Protein AF-0000000077677064 (afdb_homodimer)

Foldseek 3Di:
DPPDPPPPPPPDPPPPDPPPPPDPDAFEWEAEAQAKTKAFDDDDPPWDFAKKWKWFDDPPDDIDTQWIAGPNDIDGPDCPPPQNPQWDDPDRGMIMGGRDDQSSFGKMKMWTATPPGDIDIHMYTYGYDYEFDWWDKWKKWADADLFKTKIKIFTDGDPVHPKDKDKAKDVVGDHDPDFPWDADPNRGMIIGIDGPVCLQIKMKMWIDDPFWIKMWIFRRNVVRPPPDDDGDTDGGRIDMDTDTPPPPPPPVPPVPPPPPCPVPVPPDDDDDDDDDDDDDDDDDDDDDDDPDPDDDDDDDDDDDDPD/DPPDPPPPPPPDPPPPDPPPPPDPDAFEWEAEAQAKTKAFDDDDPPWDFAKKWKWFDDPPDDIDTQWIAGPNDIDGPDCPPPQNPQWDDPDRGMIMGGRDDQSSFGKMKMWTATPPGDIDIHMYTYGYDYEFDWWDKWKKWADADLFKTKIKIFTDGDPVDPKDKDKAKDVVGDHDPDFPWDADPNRGMIIGIDGPVCLQIKMKMWIDDPFWIKMWIFRRNVVRPPPDDDGDTDGGPIDMDTDTPPPPSPPVPPPPPPPVCPVPPDDDDDDPPDDPDDDDDDDPDDDDDDPDDDDDDDDDDDDDDDD

Solvent-accessible surface area (backbone atoms only — not comparable to full-atom values): 36860 Å² total; per-residue (Å²): 136,85,80,74,80,79,79,77,74,75,79,77,77,74,74,69,70,73,79,70,76,73,64,85,73,57,45,78,41,65,26,35,56,58,35,62,44,74,48,73,64,86,72,65,89,86,66,48,78,48,33,21,38,33,33,41,24,62,77,93,52,73,28,31,38,62,35,35,28,46,81,91,39,80,42,54,64,44,58,80,43,98,56,47,87,34,62,40,63,92,50,71,49,36,44,31,36,44,57,34,45,73,81,66,34,33,39,35,37,40,41,39,31,27,67,70,32,37,35,48,78,46,45,30,35,37,43,53,36,76,72,54,64,74,54,50,54,38,27,31,43,70,43,47,50,94,66,37,30,32,36,35,39,36,48,41,60,67,84,87,57,87,59,45,63,46,70,17,37,36,90,73,61,35,75,67,64,92,58,68,62,44,67,40,95,85,46,38,32,41,36,39,60,38,45,65,89,54,35,79,44,36,36,20,40,34,38,28,48,89,35,25,30,19,25,30,29,35,56,38,38,70,63,46,60,48,74,64,87,74,76,46,74,41,80,34,61,47,53,78,42,81,45,72,49,68,80,74,74,71,68,76,74,73,69,67,76,76,67,72,70,73,68,75,66,72,75,76,80,79,81,84,83,74,83,82,87,75,87,84,79,84,87,79,88,74,92,86,83,90,76,87,73,89,87,80,86,81,83,93,84,80,86,92,64,92,117,136,84,80,76,79,79,78,76,74,75,78,78,75,74,75,72,70,72,78,70,77,73,62,85,71,56,44,80,41,66,25,35,54,59,35,63,44,76,48,74,64,84,72,66,90,88,67,48,77,48,32,22,39,34,32,42,24,64,76,93,52,72,27,32,40,64,36,34,28,46,82,91,40,82,43,52,64,44,57,81,44,98,56,48,86,32,63,41,64,92,51,71,51,38,45,29,37,44,57,34,45,74,82,66,34,31,40,35,36,40,41,38,32,28,67,68,30,37,35,47,78,47,45,32,36,38,43,53,35,74,71,57,64,72,55,47,53,37,26,30,42,65,38,46,48,94,65,36,30,32,34,36,38,36,47,42,60,67,82,86,55,87,59,44,63,48,67,17,37,35,90,73,61,34,75,70,63,90,57,65,62,45,67,41,94,85,46,40,31,41,36,37,59,39,45,66,90,53,34,78,43,36,36,20,39,34,37,29,48,92,34,26,32,20,26,33,29,35,55,38,40,70,63,48,58,46,74,63,77,76,76,45,76,41,80,33,62,47,52,79,42,81,47,72,49,69,80,74,73,71,68,77,73,72,68,66,76,76,66,74,69,73,64,79,67,75,75,80,84,81,69,86,71,78,83,74,79,78,76,90,86,76,88,69,88,78,86,71,87,74,82,81,75,93,74,91,77,86,86,93,83,84,93,86,87,88,131

Sequence (614 aa):
MLLVPLSADPPASHAQAPPHLMQPTARQVNGVLGSSAWLSVSLPPGAQVKATEWSFTAGPSSAIVVAEFNAGKLERPDPGDRFRQRLEVPNATVLGIRALQRDDSGKYSARVKLHPAVVEDYDFHLAVYEPVPAPRAHCQLLGSTPEWCNVTLHCQAPSQASVNVTWGMGSPPRPLRFEPHQLSADGRSLRLALPPSVWNATYTCSISNPADRKSASFDLHATCLREGEGLRAWPCMAAPGTGIVGLLLEDPGQSAGRAMVTASSPLQPQALRHLDGTVDRRLQKEALITTVYDQIRPTPANAAEVTMLLVPLSADPPASHAQAPPHLMQPTARQVNGVLGSSAWLSVSLPPGAQVKATEWSFTAGPSSAIVVAEFNAGKLERPDPGDRFRQRLEVPNATVLGIRALQRDDSGKYSARVKLHPAVVEDYDFHLAVYEPVPAPRAHCQLLGSTPEWCNVTLHCQAPSQASVNVTWGMGSPPRPLRFEPHQLSADGRSLRLALPPSVWNATYTCSISNPADRKSASFDLHATCLREGEGLRAWPCMAAPGTGIVGLLLEDPGQSAGRAMVTASSPLQPQALRHLDGTVDRRLQKEALITTVYDQIRPTPANAAEVT

Organism: Crocodylus porosus (NCBI:txid8502)

pLDDT: mean 71.42, std 28.68, range [14.64, 98.5]

InterPro domains:
  IPR007110 Immunoglobulin-like domain [PS50835] (116-217)
  IPR013783 Immunoglobulin-like fold [G3DSA:2.60.40.10] (20-136)
  IPR013783 Immunoglobulin-like fold [G3DSA:2.60.40.10] (137-224)
  IPR015631 CD2/SLAM family receptor [PTHR12080] (25-243)
  IPR036179 Immunoglobulin-like domain superfamily [SSF48726] (28-129)
  IPR036179 Immunoglobulin-like domain superfamily [SSF48726] (147-219)

Nearest PDB structures (foldseek):
  4y89-assembly2_D  TM=8.073E-01  e=7.440E-06  Homo sapiens
  7s11-assembly4_F  TM=7.852E-01  e=8.276E-06  Mus musculus
  3bik-assembly1_B  TM=7.033E-01  e=2.046E-05  Mus musculus
  1mre-assembly1_H  TM=3.904E-01  e=3.666E-09  Mus musculus
  3sbw-assembly2_A  TM=6.756E-01  e=2.158E-05  Mus musculus

Secondary structure (DSSP, 8-state):
------------------------PPEEEEEETTS-EEEE--PPTT--EEEEEEEEE-TTSPEEEEEEEETTEEE-S-TTSTTGGGEEEEETTEEEE-S--GGG-EEEEEEEEETTTEEEEEEEEEEEEPPPPPPEEEEEEEEE-SS-EEEEEEEE--TT---EEEEEETTTTB---SS-EEE-TTS-EEEEEE-GGGTT-EEEEEEE-SS-EEEEEEE-HHHHH--S---EEE---EEEEEE--------TT------------------------------------------------------/------------------------PPEEEEEETTS-EEEE--PPTTPPEEEEEEEEE-TTSPEEEEEEEETTEEE-S-TTSTTGGGEEEEETTEEEE-S--GGG-EEEEEEEEETTTEEEEEEEEEEEEPPPPPPEEEEEEEEE-SS-EEEEEEEE--TT---EEEEEETTTTB---SS-EEE-TTS-EEEEEE-GGGTT-EEEEEEE-SS-EEEEEEE-HHHHH--S---EEE---EEEEEE--------TT------------------------------------------------------

Structure (mmCIF, N/CA/C/O backbone):
data_AF-0000000077677064-model_v1
#
loop_
_entity.id
_entity.type
_entity.pdbx_description
1 polymer 'Ig-like domain-containing protein'
#
loop_
_atom_site.group_PDB
_atom_site.id
_atom_site.type_symbol
_atom_site.label_atom_id
_atom_site.label_alt_id
_atom_site.label_comp_id
_atom_site.label_asym_id
_atom_site.label_entity_id
_atom_site.label_seq_id
_atom_site.pdbx_PDB_ins_code
_atom_site.Cartn_x
_atom_site.Cartn_y
_atom_site.Cartn_z
_atom_site.occupancy
_atom_site.B_iso_or_equiv
_atom_site.auth_seq_id
_atom_site.auth_comp_id
_atom_site.auth_asym_id
_atom_site.auth_atom_id
_atom_site.pdbx_PDB_model_num
ATOM 1 N N . MET A 1 1 ? 21.453 37.719 -51.156 1 32 1 MET A N 1
ATOM 2 C CA . MET A 1 1 ? 21.984 36.719 -50.25 1 32 1 MET A CA 1
ATOM 3 C C . MET A 1 1 ? 21.234 36.75 -48.906 1 32 1 MET A C 1
ATOM 5 O O . MET A 1 1 ? 21.5 37.594 -48.062 1 32 1 MET A O 1
ATOM 9 N N . LEU A 1 2 ? 19.922 36.469 -48.969 1 37.75 2 LEU A N 1
ATOM 10 C CA . LEU A 1 2 ? 18.984 36.469 -47.875 1 37.75 2 LEU A CA 1
ATOM 11 C C . LEU A 1 2 ? 19.328 35.344 -46.875 1 37.75 2 LEU A C 1
ATOM 13 O O . LEU A 1 2 ? 19.328 34.188 -47.25 1 37.75 2 LEU A O 1
ATOM 17 N N . LEU A 1 3 ? 20.141 35.656 -45.844 1 40.06 3 LEU A N 1
ATOM 18 C CA . LEU A 1 3 ? 20.562 34.75 -44.781 1 40.06 3 LEU A CA 1
ATOM 19 C C . LEU A 1 3 ? 19.391 34.406 -43.875 1 40.06 3 LEU A C 1
ATOM 21 O O . LEU A 1 3 ? 18.797 35.281 -43.219 1 40.06 3 LEU A O 1
ATOM 25 N N . VAL A 1 4 ? 18.609 33.312 -44.219 1 47.47 4 VAL A N 1
ATOM 26 C CA . VAL A 1 4 ? 17.531 32.781 -43.375 1 47.47 4 VAL A CA 1
ATOM 27 C C . VAL A 1 4 ? 18.109 32.25 -42.094 1 47.47 4 VAL A C 1
ATOM 29 O O . VAL A 1 4 ? 19 31.375 -42.125 1 47.47 4 VAL A O 1
ATOM 32 N N . PRO A 1 5 ? 18 33.031 -40.938 1 47.94 5 PRO A N 1
ATOM 33 C CA . PRO A 1 5 ? 18.484 32.438 -39.688 1 47.94 5 PRO A CA 1
ATOM 34 C C . PRO A 1 5 ? 17.703 31.219 -39.25 1 47.94 5 PRO A C 1
ATOM 36 O O . PRO A 1 5 ? 16.469 31.234 -39.281 1 47.94 5 PRO A O 1
ATOM 39 N N . LEU A 1 6 ? 18.25 30.047 -39.531 1 45.44 6 LEU A N 1
ATOM 40 C CA . LEU A 1 6 ? 17.688 28.797 -39.031 1 45.44 6 LEU A CA 1
ATOM 41 C C . LEU A 1 6 ? 17.656 28.781 -37.5 1 45.44 6 LEU A C 1
ATOM 43 O O . LEU A 1 6 ? 18.703 28.797 -36.875 1 45.44 6 LEU A O 1
ATOM 47 N N . SER A 1 7 ? 16.578 29.391 -36.906 1 43.5 7 SER A N 1
ATOM 48 C CA . SER A 1 7 ? 16.391 29.25 -35.469 1 43.5 7 SER A CA 1
ATOM 49 C C . SER A 1 7 ? 16.281 27.766 -35.094 1 43.5 7 SER A C 1
ATOM 51 O O . SER A 1 7 ? 15.422 27.047 -35.594 1 43.5 7 SER A O 1
ATOM 53 N N . ALA A 1 8 ? 17.391 27.109 -34.625 1 41.28 8 ALA A N 1
ATOM 54 C CA . ALA A 1 8 ? 17.422 25.781 -34 1 41.28 8 ALA A CA 1
ATOM 55 C C . ALA A 1 8 ? 16.547 25.734 -32.781 1 41.28 8 ALA A C 1
ATOM 57 O O . ALA A 1 8 ? 16.734 26.5 -31.828 1 41.28 8 ALA A O 1
ATOM 58 N N . ASP A 1 9 ? 15.305 25.328 -32.938 1 49.94 9 ASP A N 1
ATOM 59 C CA . ASP A 1 9 ? 14.477 25.047 -31.781 1 49.94 9 ASP A CA 1
ATOM 60 C C . ASP A 1 9 ? 15.164 24.031 -30.859 1 49.94 9 ASP A C 1
ATOM 62 O O . ASP A 1 9 ? 15.695 23.016 -31.328 1 49.94 9 ASP A O 1
ATOM 66 N N . PRO A 1 10 ? 15.664 24.5 -29.641 1 50.38 10 PRO A N 1
ATOM 67 C CA . PRO A 1 10 ? 16.266 23.5 -28.75 1 50.38 10 PRO A CA 1
ATOM 68 C C . PRO A 1 10 ? 15.312 22.344 -28.438 1 50.38 10 PRO A C 1
ATOM 70 O O . PRO A 1 10 ? 14.086 22.516 -28.453 1 50.38 10 PRO A O 1
ATOM 73 N N . PRO A 1 11 ? 15.75 21.109 -28.641 1 42.16 11 PRO A N 1
ATOM 74 C CA . PRO A 1 11 ? 14.914 19.953 -28.328 1 42.16 11 PRO A CA 1
ATOM 75 C C . PRO A 1 11 ? 14.359 20 -26.906 1 42.16 11 PRO A C 1
ATOM 77 O O . PRO A 1 11 ? 15.016 20.531 -26 1 42.16 11 PRO A O 1
ATOM 80 N N . ALA A 1 12 ? 13 20.156 -26.766 1 44.72 12 ALA A N 1
ATOM 81 C CA . ALA A 1 12 ? 12.273 20.016 -25.5 1 44.72 12 ALA A CA 1
ATOM 82 C C . ALA A 1 12 ? 12.789 18.828 -24.703 1 44.72 12 ALA A C 1
ATOM 84 O O . ALA A 1 12 ? 12.867 17.703 -25.234 1 44.72 12 ALA A O 1
ATOM 85 N N . SER A 1 13 ? 13.641 19.016 -23.672 1 41.16 13 SER A N 1
ATOM 86 C CA . SER A 1 13 ? 14.023 17.969 -22.734 1 41.16 13 SER A CA 1
ATOM 87 C C . SER A 1 13 ? 12.797 17.219 -22.203 1 41.16 13 SER A C 1
ATOM 89 O O . SER A 1 13 ? 11.891 17.844 -21.656 1 41.16 13 SER A O 1
ATOM 91 N N . HIS A 1 14 ? 12.43 16.125 -22.844 1 42.38 14 HIS A N 1
ATOM 92 C CA . HIS A 1 14 ? 11.461 15.219 -22.234 1 42.38 14 HIS A CA 1
ATOM 93 C C . HIS A 1 14 ? 11.797 14.961 -20.766 1 42.38 14 HIS A C 1
ATOM 95 O O . HIS A 1 14 ? 12.82 14.336 -20.469 1 42.38 14 HIS A O 1
ATOM 101 N N . ALA A 1 15 ? 11.414 15.867 -19.859 1 43.34 15 ALA A N 1
ATOM 102 C CA . ALA A 1 15 ? 11.453 15.523 -18.438 1 43.34 15 ALA A CA 1
ATOM 103 C C . ALA A 1 15 ? 11 14.086 -18.203 1 43.34 15 ALA A C 1
ATOM 105 O O . ALA A 1 15 ? 9.852 13.734 -18.484 1 43.34 15 ALA A O 1
ATOM 106 N N . GLN A 1 16 ? 11.922 13.141 -18.312 1 35.94 16 GLN A N 1
ATOM 107 C CA . GLN A 1 16 ? 11.609 11.781 -17.875 1 35.94 16 GLN A CA 1
ATOM 108 C C . GLN A 1 16 ? 10.828 11.797 -16.562 1 35.94 16 GLN A C 1
ATOM 110 O O . GLN A 1 16 ? 11.156 12.555 -15.648 1 35.94 16 GLN A O 1
ATOM 115 N N . ALA A 1 17 ? 9.578 11.398 -16.578 1 46.53 17 ALA A N 1
ATOM 116 C CA . ALA A 1 17 ? 8.797 11.195 -15.367 1 46.53 17 ALA A CA 1
ATOM 117 C C . ALA A 1 17 ? 9.648 10.586 -14.258 1 46.53 17 ALA A C 1
ATOM 119 O O . ALA A 1 17 ? 10.562 9.805 -14.523 1 46.53 17 ALA A O 1
ATOM 120 N N . PRO A 1 18 ? 9.875 11.258 -13.203 1 43.69 18 PRO A N 1
ATOM 121 C CA . PRO A 1 18 ? 10.672 10.641 -12.141 1 43.69 18 PRO A CA 1
ATOM 122 C C . PRO A 1 18 ? 10.422 9.133 -12.023 1 43.69 18 PRO A C 1
ATOM 124 O O . PRO A 1 18 ? 9.352 8.648 -12.383 1 43.69 18 PRO A O 1
ATOM 127 N N . PRO A 1 19 ? 11.445 8.289 -12.07 1 39.25 19 PRO A N 1
ATOM 128 C CA . PRO A 1 19 ? 11.242 6.855 -11.844 1 39.25 19 PRO A CA 1
ATOM 129 C C . PRO A 1 19 ? 10.148 6.57 -10.82 1 39.25 19 PRO A C 1
ATOM 131 O O . PRO A 1 19 ? 10.078 7.234 -9.781 1 39.25 19 PRO A O 1
ATOM 134 N N . HIS A 1 20 ? 8.977 6.168 -11.195 1 39.25 20 HIS A N 1
ATOM 135 C CA . HIS A 1 20 ? 7.977 5.629 -10.281 1 39.25 20 HIS A CA 1
ATOM 136 C C . HIS A 1 20 ? 8.633 4.867 -9.133 1 39.25 20 HIS A C 1
ATOM 138 O O . HIS A 1 20 ? 9.438 3.967 -9.367 1 39.25 20 HIS A O 1
ATOM 144 N N . LEU A 1 21 ? 9.016 5.449 -8.109 1 42.91 21 LEU A N 1
ATOM 145 C CA . LEU A 1 21 ? 9.359 4.664 -6.934 1 42.91 21 LEU A CA 1
ATOM 146 C C . LEU A 1 21 ? 8.648 3.312 -6.957 1 42.91 21 LEU A C 1
ATOM 148 O O . LEU A 1 21 ? 7.418 3.254 -7.035 1 42.91 21 LEU A O 1
ATOM 152 N N . MET A 1 22 ? 9.148 2.332 -7.586 1 44.06 22 MET A N 1
ATOM 153 C CA . MET A 1 22 ? 8.672 0.959 -7.707 1 44.06 22 MET A CA 1
ATOM 154 C C . MET A 1 22 ? 8.07 0.476 -6.391 1 44.06 22 MET A C 1
ATOM 156 O O . MET A 1 22 ? 8.75 0.449 -5.363 1 44.06 22 MET A O 1
ATOM 160 N N . GLN A 1 23 ? 6.973 0.866 -6.016 1 52.66 23 GLN A N 1
ATOM 161 C CA . GLN A 1 23 ? 6.258 0.187 -4.941 1 52.66 23 GLN A CA 1
ATOM 162 C C . GLN A 1 23 ? 6.637 -1.289 -4.871 1 52.66 23 GLN A C 1
ATOM 164 O O . GLN A 1 23 ? 6.809 -1.939 -5.906 1 52.66 23 GLN A O 1
ATOM 169 N N . PRO A 1 24 ? 7.25 -1.664 -3.773 1 60.22 24 PRO A N 1
ATOM 170 C CA . PRO A 1 24 ? 7.613 -3.082 -3.691 1 60.22 24 PRO A CA 1
ATOM 171 C C . PRO A 1 24 ? 6.555 -3.998 -4.301 1 60.22 24 PRO A C 1
ATOM 173 O O . PRO A 1 24 ? 5.359 -3.824 -4.039 1 60.22 24 PRO A O 1
ATOM 176 N N . THR A 1 25 ? 6.797 -4.539 -5.406 1 78.75 25 THR A N 1
ATOM 177 C CA . THR A 1 25 ? 5.914 -5.383 -6.211 1 78.75 25 THR A CA 1
ATOM 178 C C . THR A 1 25 ? 5.633 -6.703 -5.496 1 78.75 25 THR A C 1
ATOM 180 O O . THR A 1 25 ? 6.531 -7.285 -4.883 1 78.75 25 THR A O 1
ATOM 183 N N . ALA A 1 26 ? 4.438 -7.082 -5.262 1 91.38 26 ALA A N 1
ATOM 184 C CA . ALA A 1 26 ? 3.984 -8.336 -4.676 1 91.38 26 ALA A CA 1
ATOM 185 C C . ALA A 1 26 ? 4.59 -9.531 -5.406 1 91.38 26 ALA A C 1
ATOM 187 O O . ALA A 1 26 ? 4.664 -9.547 -6.637 1 91.38 26 ALA A O 1
ATOM 188 N N . ARG A 1 27 ? 5.168 -10.453 -4.691 1 95.62 27 ARG A N 1
ATOM 189 C CA . ARG A 1 27 ? 5.711 -11.68 -5.27 1 95.62 27 ARG A CA 1
ATOM 190 C C . ARG A 1 27 ? 4.598 -12.57 -5.82 1 95.62 27 ARG A C 1
ATOM 192 O O . ARG A 1 27 ? 3.596 -12.805 -5.145 1 95.62 27 ARG A O 1
ATOM 199 N N . GLN A 1 28 ? 4.812 -13.039 -6.949 1 96.56 28 GLN A N 1
ATOM 200 C CA . GLN A 1 28 ? 3.83 -13.906 -7.582 1 96.56 28 GLN A CA 1
ATOM 201 C C . GLN A 1 28 ? 4.035 -15.359 -7.164 1 96.56 28 GLN A C 1
ATOM 203 O O . GLN A 1 28 ? 5.152 -15.883 -7.219 1 96.56 28 GLN A O 1
ATOM 208 N N . VAL A 1 29 ? 3.016 -15.953 -6.738 1 97.31 29 VAL A N 1
ATOM 209 C CA . VAL A 1 29 ? 3.012 -17.375 -6.402 1 97.31 29 VAL A CA 1
ATOM 210 C C . VAL A 1 29 ? 1.892 -18.078 -7.16 1 97.31 29 VAL A C 1
ATOM 212 O O . VAL A 1 29 ? 0.737 -17.641 -7.121 1 97.31 29 VAL A O 1
ATOM 215 N N . ASN A 1 30 ? 2.232 -19.172 -7.875 1 97.31 30 ASN A N 1
ATOM 216 C CA . ASN A 1 30 ? 1.249 -19.953 -8.625 1 97.31 30 ASN A CA 1
ATOM 217 C C . ASN A 1 30 ? 1.051 -21.344 -8.031 1 97.31 30 ASN A C 1
ATOM 219 O O . ASN A 1 30 ? 2.018 -21.984 -7.633 1 97.31 30 ASN A O 1
ATOM 223 N N . GLY A 1 31 ? -0.229 -21.719 -7.883 1 97.19 31 GLY A N 1
ATOM 224 C CA . GLY A 1 31 ? -0.563 -23.031 -7.359 1 97.19 31 GLY A CA 1
ATOM 225 C C . GLY A 1 31 ? -1.597 -23.766 -8.195 1 97.19 31 GLY A C 1
ATOM 226 O O . GLY A 1 31 ? -2.279 -23.141 -9.023 1 97.19 31 GLY A O 1
ATOM 227 N N . VAL A 1 32 ? -1.623 -25.125 -8.016 1 96.69 32 VAL A N 1
ATOM 228 C CA . VAL A 1 32 ? -2.596 -25.953 -8.711 1 96.69 32 VAL A CA 1
ATOM 229 C C . VAL A 1 32 ? -3.723 -26.344 -7.75 1 96.69 32 VAL A C 1
ATOM 231 O O . VAL A 1 32 ? -3.475 -26.656 -6.586 1 96.69 32 VAL A O 1
ATOM 234 N N . LEU A 1 33 ? -4.914 -26.344 -8.328 1 96.88 33 LEU A N 1
ATOM 235 C CA . LEU A 1 33 ? -6.078 -26.734 -7.535 1 96.88 33 LEU A CA 1
ATOM 236 C C . LEU A 1 33 ? -5.836 -28.078 -6.844 1 96.88 33 LEU A C 1
ATOM 238 O O . LEU A 1 33 ? -5.355 -29.031 -7.465 1 96.88 33 LEU A O 1
ATOM 242 N N . GLY A 1 34 ? -6.113 -28.109 -5.516 1 97.19 34 GLY A N 1
ATOM 243 C CA . GLY A 1 34 ? -5.992 -29.344 -4.766 1 97.19 34 GLY A CA 1
ATOM 244 C C . GLY A 1 34 ? -4.598 -29.562 -4.207 1 97.19 34 GLY A C 1
ATOM 245 O O . GLY A 1 34 ? -4.406 -30.406 -3.318 1 97.19 34 GLY A O 1
ATOM 246 N N . SER A 1 35 ? -3.605 -28.859 -4.746 1 96.88 35 SER A N 1
ATOM 247 C CA . SER A 1 35 ? -2.238 -28.984 -4.254 1 96.88 35 SER A CA 1
ATOM 248 C C . SER A 1 35 ? -1.961 -27.984 -3.133 1 96.88 35 SER A C 1
ATOM 250 O O . SER A 1 35 ? -2.889 -27.406 -2.572 1 96.88 35 SER A O 1
ATOM 252 N N . SER A 1 36 ? -0.718 -27.906 -2.719 1 97.38 36 SER A N 1
ATOM 253 C CA . SER A 1 36 ? -0.331 -26.984 -1.648 1 97.38 36 SER A CA 1
ATOM 254 C C . SER A 1 36 ? 0.52 -25.844 -2.182 1 97.38 36 SER A C 1
ATOM 256 O O . SER A 1 36 ? 1.127 -25.953 -3.25 1 97.38 36 SER A O 1
ATOM 258 N N . ALA A 1 37 ? 0.408 -24.781 -1.538 1 97.75 37 ALA A N 1
ATOM 259 C CA . ALA A 1 37 ? 1.265 -23.625 -1.85 1 97.75 37 ALA A CA 1
ATOM 260 C C . ALA A 1 37 ? 1.924 -23.078 -0.588 1 97.75 37 ALA A C 1
ATOM 262 O O . ALA A 1 37 ? 1.371 -23.188 0.509 1 97.75 37 ALA A O 1
ATOM 263 N N . TRP A 1 38 ? 3.1 -22.5 -0.795 1 97.69 38 TRP A N 1
ATOM 264 C CA . TRP A 1 38 ? 3.869 -21.953 0.317 1 97.69 38 TRP A CA 1
ATOM 265 C C . TRP A 1 38 ? 4.285 -20.516 0.032 1 97.69 38 TRP A C 1
ATOM 267 O O . TRP A 1 38 ? 4.801 -20.203 -1.048 1 97.69 38 TRP A O 1
ATOM 277 N N . LEU A 1 39 ? 3.984 -19.656 0.923 1 98 39 LEU A N 1
ATOM 278 C CA . LEU A 1 39 ? 4.441 -18.266 0.899 1 98 39 LEU A CA 1
ATOM 279 C C . LEU A 1 39 ? 5.562 -18.047 1.91 1 98 39 LEU A C 1
ATOM 281 O O . LEU A 1 39 ? 5.367 -18.25 3.111 1 98 39 LEU A O 1
ATOM 285 N N . SER A 1 40 ? 6.691 -17.625 1.411 1 97 40 SER A N 1
ATOM 286 C CA . SER A 1 40 ? 7.852 -17.516 2.291 1 97 40 SER A CA 1
ATOM 287 C C . SER A 1 40 ? 8.477 -16.125 2.225 1 97 40 SER A C 1
ATOM 289 O O . SER A 1 40 ? 8.625 -15.562 1.141 1 97 40 SER A O 1
ATOM 291 N N . VAL A 1 41 ? 8.797 -15.609 3.387 1 96.12 41 VAL A N 1
ATOM 292 C CA . VAL A 1 41 ? 9.469 -14.312 3.512 1 96.12 41 VAL A CA 1
ATOM 293 C C . VAL A 1 41 ? 10.977 -14.531 3.678 1 96.12 41 VAL A C 1
ATOM 295 O O . VAL A 1 41 ? 11.406 -15.406 4.43 1 96.12 41 VAL A O 1
ATOM 298 N N . SER A 1 42 ? 11.688 -13.758 2.939 1 93.06 42 SER A N 1
ATOM 299 C CA . SER A 1 42 ? 13.133 -13.766 3.096 1 93.06 42 SER A CA 1
ATOM 300 C C . SER A 1 42 ? 13.609 -12.562 3.904 1 93.06 42 SER A C 1
ATOM 302 O O . SER A 1 42 ? 13.492 -11.414 3.453 1 93.06 42 SER A O 1
ATOM 304 N N . LEU A 1 43 ? 14.148 -12.852 5.055 1 92.81 43 LEU A N 1
ATOM 305 C CA . LEU A 1 43 ? 14.594 -11.781 5.938 1 92.81 43 LEU A CA 1
ATOM 306 C C . LEU A 1 43 ? 16.109 -11.602 5.859 1 92.81 43 LEU A C 1
ATOM 308 O O . LEU A 1 43 ? 16.828 -12.547 5.531 1 92.81 43 LEU A O 1
ATOM 312 N N . PRO A 1 44 ? 16.547 -10.398 6.152 1 88.06 44 PRO A N 1
ATOM 313 C CA . PRO A 1 44 ? 17.984 -10.203 6.223 1 88.06 44 PRO A CA 1
ATOM 314 C C . PRO A 1 44 ? 18.641 -11.023 7.328 1 88.06 44 PRO A C 1
ATOM 316 O O . PRO A 1 44 ? 18 -11.375 8.312 1 88.06 44 PRO A O 1
ATOM 319 N N . PRO A 1 45 ? 19.938 -11.344 7.074 1 90.56 45 PRO A N 1
ATOM 320 C CA . PRO A 1 45 ? 20.641 -12.141 8.086 1 90.56 45 PRO A CA 1
ATOM 321 C C . PRO A 1 45 ? 20.688 -11.445 9.445 1 90.56 45 PRO A C 1
ATOM 323 O O . PRO A 1 45 ? 20.875 -10.227 9.523 1 90.56 45 PRO A O 1
ATOM 326 N N . GLY A 1 46 ? 20.406 -12.211 10.492 1 90.75 46 GLY A N 1
ATOM 327 C CA . GLY A 1 46 ? 20.516 -11.695 11.852 1 90.75 46 GLY A CA 1
ATOM 328 C C . GLY A 1 46 ? 19.234 -11.031 12.328 1 90.75 46 GLY A C 1
ATOM 329 O O . GLY A 1 46 ? 19.156 -10.609 13.484 1 90.75 46 GLY A O 1
ATOM 330 N N . ALA A 1 47 ? 18.312 -10.898 11.445 1 90.38 47 ALA A N 1
ATOM 331 C CA . ALA A 1 47 ? 17.047 -10.297 11.852 1 90.38 47 ALA A CA 1
ATOM 332 C C . ALA A 1 47 ? 16.344 -11.141 12.914 1 90.38 47 ALA A C 1
ATOM 334 O O . ALA A 1 47 ? 16.297 -12.367 12.797 1 90.38 47 ALA A O 1
ATOM 335 N N . GLN A 1 48 ? 15.961 -10.445 13.969 1 92.94 48 GLN A N 1
ATOM 336 C CA . GLN A 1 48 ? 15.219 -11.117 15.031 1 92.94 48 GLN A CA 1
ATOM 337 C C . GLN A 1 48 ? 13.734 -10.797 14.945 1 92.94 48 GLN A C 1
ATOM 339 O O . GLN A 1 48 ? 13.312 -9.664 15.211 1 92.94 48 GLN A O 1
ATOM 344 N N . VAL A 1 49 ? 12.992 -11.836 14.688 1 94.06 49 VAL A N 1
ATOM 345 C CA . VAL A 1 49 ? 11.562 -11.656 14.477 1 94.06 49 VAL A CA 1
ATOM 346 C C . VAL A 1 49 ? 10.844 -11.609 15.828 1 94.06 49 VAL A C 1
ATOM 348 O O . VAL A 1 49 ? 11.008 -12.508 16.65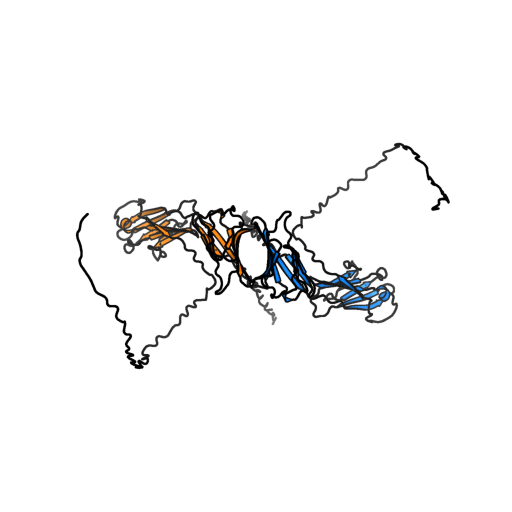6 1 94.06 49 VAL A O 1
ATOM 351 N N . LYS A 1 50 ? 10.109 -10.578 16.078 1 93.31 50 LYS A N 1
ATOM 352 C CA . LYS A 1 50 ? 9.266 -10.453 17.266 1 93.31 50 LYS A CA 1
ATOM 353 C C . LYS A 1 50 ? 7.887 -11.062 17.031 1 93.31 50 LYS A C 1
ATOM 355 O O . LYS A 1 50 ? 7.383 -11.812 17.859 1 93.31 50 LYS A O 1
ATOM 360 N N . ALA A 1 51 ? 7.336 -10.672 15.922 1 94.75 51 ALA A N 1
ATOM 361 C CA . ALA A 1 51 ? 5.992 -11.141 15.594 1 94.75 51 ALA A CA 1
ATOM 362 C C . ALA A 1 51 ? 5.738 -11.07 14.094 1 94.75 51 ALA A C 1
ATOM 364 O O . ALA A 1 51 ? 6.355 -10.258 13.391 1 94.75 51 ALA A O 1
ATOM 365 N N . THR A 1 52 ? 4.867 -11.938 13.602 1 96.94 52 THR A N 1
ATOM 366 C CA . THR A 1 52 ? 4.438 -11.898 12.203 1 96.94 52 THR A CA 1
ATOM 367 C C . THR A 1 52 ? 2.924 -12.047 12.102 1 96.94 52 THR A C 1
ATOM 369 O O . THR A 1 52 ? 2.33 -12.898 12.773 1 96.94 52 THR A O 1
ATOM 372 N N . GLU A 1 53 ? 2.357 -11.211 11.352 1 97.25 53 GLU A N 1
ATOM 373 C CA . GLU A 1 53 ? 0.933 -11.281 11.039 1 97.25 53 GLU A CA 1
ATOM 374 C C . GLU A 1 53 ? 0.708 -11.609 9.562 1 97.25 53 GLU A C 1
ATOM 376 O O . GLU A 1 53 ? 1.195 -10.898 8.68 1 97.25 53 GLU A O 1
ATOM 381 N N . TRP A 1 54 ? -0.027 -12.68 9.266 1 97.88 54 TRP A N 1
ATOM 382 C CA . TRP A 1 54 ? -0.411 -13.039 7.906 1 97.88 54 TRP A CA 1
ATOM 383 C C . TRP A 1 54 ? -1.855 -12.641 7.625 1 97.88 54 TRP A C 1
ATOM 385 O O . TRP A 1 54 ? -2.754 -12.945 8.414 1 97.88 54 TRP A O 1
ATOM 395 N N . SER A 1 55 ? -2.047 -11.977 6.5 1 97.75 55 SER A N 1
ATOM 396 C CA . SER A 1 55 ? -3.393 -11.539 6.148 1 97.75 55 SER A CA 1
ATOM 397 C C . SER A 1 55 ? -3.732 -11.898 4.707 1 97.75 55 SER A C 1
ATOM 399 O O . SER A 1 55 ? -2.838 -12.141 3.895 1 97.75 55 SER A O 1
ATOM 401 N N . PHE A 1 56 ? -5.051 -12.055 4.477 1 97.69 56 PHE A N 1
ATOM 402 C CA . PHE A 1 56 ? -5.59 -12.359 3.158 1 97.69 56 PHE A CA 1
ATOM 403 C C . PHE A 1 56 ? -6.629 -11.32 2.74 1 97.69 56 PHE A C 1
ATOM 405 O O . PHE A 1 56 ? -7.449 -10.898 3.555 1 97.69 56 PHE A O 1
ATOM 412 N N . THR A 1 57 ? -6.473 -10.891 1.509 1 94.88 57 THR A N 1
ATOM 413 C CA . THR A 1 57 ? -7.434 -9.961 0.93 1 94.88 57 THR A CA 1
ATOM 414 C C . THR A 1 57 ? -7.922 -10.453 -0.428 1 94.88 57 THR A C 1
ATOM 416 O O . THR A 1 57 ? -7.117 -10.703 -1.33 1 94.88 57 THR A O 1
ATOM 419 N N . ALA A 1 58 ? -9.195 -10.617 -0.386 1 87.06 58 ALA A N 1
ATOM 420 C CA . ALA A 1 58 ? -9.805 -10.969 -1.667 1 87.06 58 ALA A CA 1
ATOM 421 C C . ALA A 1 58 ? -10.336 -9.727 -2.377 1 87.06 58 ALA A C 1
ATOM 423 O O . ALA A 1 58 ? -11.328 -9.125 -1.943 1 87.06 58 ALA A O 1
ATOM 424 N N . GLY A 1 59 ? -9.766 -9.195 -3.332 1 78.31 59 GLY A N 1
ATOM 425 C CA . GLY A 1 59 ? -10.258 -8.023 -4.031 1 78.31 59 GLY A CA 1
ATOM 426 C C . GLY A 1 59 ? -10.117 -6.742 -3.229 1 78.31 59 GLY A C 1
ATOM 427 O O . GLY A 1 59 ? -9.125 -6.555 -2.52 1 78.31 59 GLY A O 1
ATOM 428 N N . PRO A 1 60 ? -11.078 -5.797 -3.318 1 75.81 60 PRO A N 1
ATOM 429 C CA . PRO A 1 60 ? -10.984 -4.488 -2.664 1 75.81 60 PRO A CA 1
ATOM 430 C C . PRO A 1 60 ? -11.539 -4.5 -1.242 1 75.81 60 PRO A C 1
ATOM 432 O O . PRO A 1 60 ? -11.625 -3.447 -0.601 1 75.81 60 PRO A O 1
ATOM 435 N N . SER A 1 61 ? -11.883 -5.637 -0.715 1 78.12 61 SER A N 1
ATOM 436 C CA . SER A 1 61 ? -12.469 -5.75 0.618 1 78.12 61 SER A CA 1
ATOM 437 C C . SER A 1 61 ? -11.391 -5.684 1.698 1 78.12 61 SER A C 1
ATOM 439 O O . SER A 1 61 ? -10.203 -5.645 1.394 1 78.12 61 SER A O 1
ATOM 441 N N . SER A 1 62 ? -11.875 -5.57 2.889 1 86 62 SER A N 1
ATOM 442 C CA . SER A 1 62 ? -10.977 -5.598 4.039 1 86 62 SER A CA 1
ATOM 443 C C . SER A 1 62 ? -10.234 -6.93 4.129 1 86 62 SER A C 1
ATOM 445 O O . SER A 1 62 ? -10.758 -7.965 3.711 1 86 62 SER A O 1
ATOM 447 N N . ALA A 1 63 ? -9.125 -6.785 4.602 1 95.19 63 ALA A N 1
ATOM 448 C CA . ALA A 1 63 ? -8.32 -7.988 4.766 1 95.19 63 ALA A CA 1
ATOM 449 C C . ALA A 1 63 ? -8.68 -8.719 6.059 1 95.19 63 ALA A C 1
ATOM 451 O O . ALA A 1 63 ? -9.18 -8.109 7.008 1 95.19 63 ALA A O 1
ATOM 452 N N . ILE A 1 64 ? -8.484 -10.023 6.074 1 96.38 64 ILE A N 1
ATOM 453 C CA . ILE A 1 64 ? -8.648 -10.812 7.289 1 96.38 64 ILE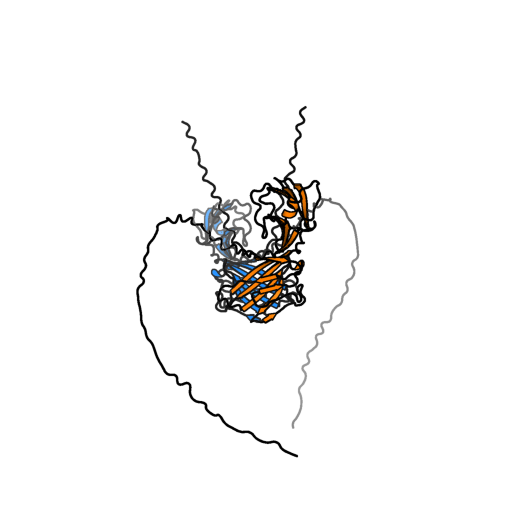 A CA 1
ATOM 454 C C . ILE A 1 64 ? -7.293 -11.336 7.754 1 96.38 64 ILE A C 1
ATOM 456 O O . ILE A 1 64 ? -6.438 -11.672 6.934 1 96.38 64 ILE A O 1
ATOM 460 N N . VAL A 1 65 ? -7.109 -11.281 9 1 97.19 65 VAL A N 1
ATOM 461 C CA . VAL A 1 65 ? -5.918 -11.898 9.586 1 97.19 65 VAL A CA 1
ATOM 462 C C . VAL A 1 65 ? -6.113 -13.406 9.695 1 97.19 65 VAL A C 1
ATOM 464 O O . VAL A 1 65 ? -7.043 -13.867 10.367 1 97.19 65 VAL A O 1
ATOM 467 N N . VAL A 1 66 ? -5.242 -14.133 9.094 1 97.44 66 VAL A N 1
ATOM 468 C CA . VAL A 1 66 ? -5.469 -15.57 9.039 1 97.44 66 VAL A CA 1
ATOM 469 C C . VAL A 1 66 ? -4.562 -16.266 10.047 1 97.44 66 VAL A C 1
ATOM 471 O O . VAL A 1 66 ? -4.875 -17.375 10.523 1 97.44 66 VAL A O 1
ATOM 474 N N . ALA A 1 67 ? -3.426 -15.633 10.352 1 97.12 67 ALA A N 1
ATOM 475 C CA . ALA A 1 67 ? -2.502 -16.234 11.312 1 97.12 67 ALA A CA 1
ATOM 476 C C . ALA A 1 67 ? -1.616 -15.164 11.953 1 97.12 67 ALA A C 1
ATOM 478 O O . ALA A 1 67 ? -1.251 -14.18 11.305 1 97.12 67 ALA A O 1
ATOM 479 N N . GLU A 1 68 ? -1.324 -15.32 13.188 1 96.12 68 GLU A N 1
ATOM 480 C CA . GLU A 1 68 ? -0.401 -14.469 13.93 1 96.12 68 GLU A CA 1
ATOM 481 C C . GLU A 1 68 ? 0.642 -15.305 14.672 1 96.12 68 GLU A C 1
ATOM 483 O O . GLU A 1 68 ? 0.296 -16.234 15.406 1 96.12 68 GLU A O 1
ATOM 488 N N . PHE A 1 69 ? 1.812 -14.977 14.43 1 94.62 69 PHE A N 1
ATOM 489 C CA . PHE A 1 69 ? 2.922 -15.617 15.125 1 94.62 69 PHE A CA 1
ATOM 490 C C . PHE A 1 69 ? 3.59 -14.641 16.078 1 94.62 69 PHE A C 1
ATOM 492 O O . PHE A 1 69 ? 4.18 -13.648 15.656 1 94.62 69 PHE A O 1
ATOM 499 N N . ASN A 1 70 ? 3.449 -14.836 17.391 1 90.06 70 ASN A N 1
ATOM 500 C CA . ASN A 1 70 ? 3.998 -13.977 18.438 1 90.06 70 ASN A CA 1
ATOM 501 C C . ASN A 1 70 ? 4.84 -14.766 19.422 1 90.06 70 ASN A C 1
ATOM 503 O O . ASN A 1 70 ? 4.355 -15.727 20.031 1 90.06 70 ASN A O 1
ATOM 507 N N . ALA A 1 71 ? 6.09 -14.367 19.609 1 83.44 71 ALA A N 1
ATOM 508 C CA . ALA A 1 71 ? 6.996 -14.977 20.578 1 83.44 71 ALA A CA 1
ATOM 509 C C . ALA A 1 71 ? 6.973 -16.5 20.469 1 83.44 71 ALA A C 1
ATOM 511 O O . ALA A 1 71 ? 6.859 -17.203 21.469 1 83.44 71 ALA A O 1
ATOM 512 N N . GLY A 1 72 ? 6.926 -17.047 19.234 1 83.81 72 GLY A N 1
ATOM 513 C CA . GLY A 1 72 ? 7.008 -18.469 18.984 1 83.81 72 GLY A CA 1
ATOM 514 C C . GLY A 1 72 ? 5.664 -19.172 19.047 1 83.81 72 GLY A C 1
ATOM 515 O O . GLY A 1 72 ? 5.578 -20.391 18.875 1 83.81 72 GLY A O 1
ATOM 516 N N . LYS A 1 73 ? 4.648 -18.469 19.312 1 92.12 73 LYS A N 1
ATOM 517 C CA . LYS A 1 73 ? 3.312 -19.047 19.406 1 92.12 73 LYS A CA 1
ATOM 518 C C . LYS A 1 73 ? 2.443 -18.656 18.219 1 92.12 73 LYS A C 1
ATOM 520 O O . LYS A 1 73 ? 2.393 -17.469 17.859 1 92.12 73 LYS A O 1
ATOM 525 N N . LEU A 1 74 ? 1.774 -19.688 17.719 1 94.88 74 LEU A N 1
ATOM 526 C CA . LEU A 1 74 ? 0.87 -19.469 16.594 1 94.88 74 LEU A CA 1
ATOM 527 C C . LEU A 1 74 ? -0.564 -19.281 17.078 1 94.88 74 LEU A C 1
ATOM 529 O O . LEU A 1 74 ? -1.046 -20.062 17.922 1 94.88 74 LEU A O 1
ATOM 533 N N . GLU A 1 75 ? -1.2 -18.219 16.609 1 94.19 75 GLU A N 1
ATOM 534 C CA . GLU A 1 75 ? -2.611 -17.969 16.891 1 94.19 75 GLU A CA 1
ATOM 535 C C . GLU A 1 75 ? -3.408 -17.766 15.609 1 94.19 75 GLU A C 1
ATOM 537 O O . GLU A 1 75 ? -2.957 -17.078 14.688 1 94.19 75 GLU A O 1
ATOM 542 N N . ARG A 1 76 ? -4.574 -18.438 15.586 1 95.62 76 ARG A N 1
ATOM 543 C CA . ARG A 1 76 ? -5.555 -18.234 14.523 1 95.62 76 ARG A CA 1
ATOM 544 C C . ARG A 1 76 ? -6.73 -17.391 15.023 1 95.62 76 ARG A C 1
ATOM 546 O O . ARG A 1 76 ? -7.629 -17.906 15.688 1 95.62 76 ARG A O 1
ATOM 553 N N . PRO A 1 77 ? -6.727 -16.141 14.703 1 94.62 77 PRO A N 1
ATOM 554 C CA . PRO A 1 77 ? -7.758 -15.266 15.258 1 94.62 77 PRO A CA 1
ATOM 555 C C . PRO A 1 77 ? -9.172 -15.766 14.992 1 94.62 77 PRO A C 1
ATOM 557 O O . PRO A 1 77 ? -10.055 -15.633 15.844 1 94.62 77 PRO A O 1
ATOM 560 N N . ASP A 1 78 ? -9.422 -16.328 13.836 1 95.5 78 ASP A N 1
ATOM 561 C CA . ASP A 1 78 ? -10.688 -16.938 13.461 1 95.5 78 ASP A CA 1
ATOM 562 C C . ASP A 1 78 ? -10.461 -18.297 12.789 1 95.5 78 ASP A C 1
ATOM 564 O O . ASP A 1 78 ? -10.422 -18.375 11.562 1 95.5 78 ASP A O 1
ATOM 568 N N . PRO A 1 79 ? -10.406 -19.312 13.594 1 94.31 79 PRO A N 1
ATOM 569 C CA . PRO A 1 79 ? -10.117 -20.641 13.047 1 94.31 79 PRO A CA 1
ATOM 570 C C . PRO A 1 79 ? -11.18 -21.109 12.062 1 94.31 79 PRO A C 1
ATOM 572 O O . PRO A 1 79 ? -10.953 -22.062 11.305 1 94.31 79 PRO A O 1
ATOM 575 N N . GLY A 1 80 ? -12.383 -20.547 12.133 1 94.81 80 GLY A N 1
ATOM 576 C CA . GLY A 1 80 ? -13.445 -20.922 11.219 1 94.81 80 GLY A CA 1
ATOM 577 C C . GLY A 1 80 ? -13.461 -20.109 9.938 1 94.81 80 GLY A C 1
ATOM 578 O O . GLY A 1 80 ? -14.438 -20.125 9.188 1 94.81 80 GLY A O 1
ATOM 579 N N . ASP A 1 81 ? -12.422 -19.453 9.703 1 94.31 81 ASP A N 1
ATOM 580 C CA . ASP A 1 81 ? -12.383 -18.641 8.484 1 94.31 81 ASP A CA 1
ATOM 581 C C . ASP A 1 81 ? -12.359 -19.531 7.238 1 94.31 81 ASP A C 1
ATOM 583 O O . ASP A 1 81 ? -12.586 -20.734 7.324 1 94.31 81 ASP A O 1
ATOM 587 N N . ARG A 1 82 ? -12.219 -19.016 6.102 1 94.56 82 ARG A N 1
ATOM 588 C CA . ARG A 1 82 ? -12.344 -19.688 4.812 1 94.56 82 ARG A CA 1
ATOM 589 C C . ARG A 1 82 ? -11.312 -20.797 4.676 1 94.56 82 ARG A C 1
ATOM 591 O O . ARG A 1 82 ? -11.484 -21.719 3.865 1 94.56 82 ARG A O 1
ATOM 598 N N . PHE A 1 83 ? -10.211 -20.734 5.453 1 97 83 PHE A N 1
ATOM 599 C CA . PHE A 1 83 ? -9.141 -21.703 5.305 1 97 83 PHE A CA 1
ATOM 600 C C . PHE A 1 83 ? -9.32 -22.859 6.281 1 97 83 PHE A C 1
ATOM 602 O O . PHE A 1 83 ? -8.742 -23.938 6.094 1 97 83 PHE A O 1
ATOM 609 N N . ARG A 1 84 ? -9.992 -22.625 7.414 1 95.88 84 ARG A N 1
ATOM 610 C CA . ARG A 1 84 ? -10.258 -23.656 8.414 1 95.88 84 ARG A CA 1
ATOM 611 C C . ARG A 1 84 ? -8.984 -24.391 8.781 1 95.88 84 ARG A C 1
ATOM 613 O O . ARG A 1 84 ? -8.016 -23.797 9.242 1 95.88 84 ARG A O 1
ATOM 620 N N . GLN A 1 85 ? -8.883 -25.719 8.438 1 96.12 85 GLN A N 1
ATOM 621 C CA . GLN A 1 85 ? -7.758 -26.531 8.898 1 96.12 85 GLN A CA 1
ATOM 622 C C . GLN A 1 85 ? -6.688 -26.641 7.816 1 96.12 85 GLN A C 1
ATOM 624 O O . GLN A 1 85 ? -5.73 -27.406 7.961 1 96.12 85 GLN A O 1
ATOM 629 N N . ARG A 1 86 ? -6.797 -25.812 6.789 1 98.19 86 ARG A N 1
ATOM 630 C CA . ARG A 1 86 ? -5.902 -26.016 5.652 1 98.19 86 ARG A CA 1
ATOM 631 C C . ARG A 1 86 ? -4.645 -25.172 5.797 1 98.19 86 ARG A C 1
ATOM 633 O O . ARG A 1 86 ? -3.697 -25.312 5.02 1 98.19 86 ARG A O 1
ATOM 640 N N . LEU A 1 87 ? -4.539 -24.266 6.762 1 97.44 87 LEU A N 1
ATOM 641 C CA . LEU A 1 87 ? -3.375 -23.406 6.922 1 97.44 87 LEU A CA 1
ATOM 642 C C . LEU A 1 87 ? -2.277 -24.109 7.707 1 97.44 87 LEU A C 1
ATOM 644 O O . LEU A 1 87 ? -2.561 -24.797 8.688 1 97.44 87 LEU A O 1
ATOM 648 N N . GLU A 1 88 ? -1.106 -23.938 7.191 1 95.38 88 GLU A N 1
ATOM 649 C CA . GLU A 1 88 ? 0.096 -24.422 7.867 1 95.38 88 GLU A CA 1
ATOM 650 C C . GLU A 1 88 ? 1.095 -23.281 8.078 1 95.38 88 GLU A C 1
ATOM 652 O O . GLU A 1 88 ? 1.501 -22.625 7.125 1 95.38 88 GLU A O 1
ATOM 657 N N . VAL A 1 89 ? 1.453 -23.109 9.344 1 94.38 89 VAL A N 1
ATOM 658 C CA . VAL A 1 89 ? 2.43 -22.078 9.68 1 94.38 89 VAL A CA 1
ATOM 659 C C . VAL A 1 89 ? 3.557 -22.688 10.516 1 94.38 89 VAL A C 1
ATOM 661 O O . VAL A 1 89 ? 3.586 -22.531 11.734 1 94.38 89 VAL A O 1
ATOM 664 N N . PRO A 1 90 ? 4.508 -23.344 9.859 1 93.62 90 PRO A N 1
ATOM 665 C CA . PRO A 1 90 ? 5.578 -24.031 10.594 1 93.62 90 PRO A CA 1
ATOM 666 C C . PRO A 1 90 ? 6.438 -23.062 11.406 1 93.62 90 PRO A C 1
ATOM 668 O O . PRO A 1 90 ? 7.023 -23.469 12.422 1 93.62 90 PRO A O 1
ATOM 671 N N . ASN A 1 91 ? 6.633 -21.859 10.969 1 92.56 91 ASN A N 1
ATOM 672 C CA . ASN A 1 91 ? 7.352 -20.797 11.656 1 92.56 91 ASN A CA 1
ATOM 673 C C . ASN A 1 91 ? 6.816 -19.422 11.273 1 92.56 91 ASN A C 1
ATOM 675 O O . ASN A 1 91 ? 5.82 -19.312 10.562 1 92.56 91 ASN A O 1
ATOM 679 N N . ALA A 1 92 ? 7.473 -18.391 11.719 1 92.88 92 ALA A N 1
ATOM 680 C CA . ALA A 1 92 ? 6.961 -17.031 11.578 1 92.88 92 ALA A CA 1
ATOM 681 C C . ALA A 1 92 ? 7.07 -16.562 10.125 1 92.88 92 ALA A C 1
ATOM 683 O O . ALA A 1 92 ? 6.367 -15.633 9.719 1 92.88 92 ALA A O 1
ATOM 684 N N . THR A 1 93 ? 7.879 -17.188 9.227 1 95.19 93 THR A N 1
ATOM 685 C CA . THR A 1 93 ? 8.227 -16.594 7.938 1 95.19 93 THR A CA 1
ATOM 686 C C . THR A 1 93 ? 7.582 -17.375 6.793 1 95.19 93 THR A C 1
ATOM 688 O O . THR A 1 93 ? 7.793 -17.047 5.621 1 95.19 93 THR A O 1
ATOM 691 N N . VAL A 1 94 ? 6.82 -18.406 7.137 1 96.56 94 VAL A N 1
ATOM 692 C CA . VAL A 1 94 ? 6.262 -19.234 6.062 1 96.56 94 VAL A CA 1
ATOM 693 C C . VAL A 1 94 ? 4.777 -19.469 6.316 1 96.56 94 VAL A C 1
ATOM 695 O O . VAL A 1 94 ? 4.379 -19.797 7.441 1 96.56 94 VAL A O 1
ATOM 698 N N . LEU A 1 95 ? 3.99 -19.328 5.336 1 98 95 LEU A N 1
ATOM 699 C CA . LEU A 1 95 ? 2.578 -19.703 5.355 1 98 95 LEU A CA 1
ATOM 700 C C . LEU A 1 95 ? 2.266 -20.719 4.27 1 98 95 LEU A C 1
ATOM 702 O O . LEU A 1 95 ? 2.531 -20.484 3.09 1 98 95 LEU A O 1
ATOM 706 N N . GLY A 1 96 ? 1.733 -21.859 4.656 1 98.19 96 GLY A N 1
ATOM 707 C CA . GLY A 1 96 ? 1.316 -22.891 3.717 1 98.19 96 GLY A CA 1
ATOM 708 C C . GLY A 1 96 ? -0.189 -23.062 3.648 1 98.19 96 GLY A C 1
ATOM 709 O O . GLY A 1 96 ? -0.879 -22.938 4.664 1 98.19 96 GLY A O 1
ATOM 710 N N . ILE A 1 97 ? -0.634 -23.312 2.551 1 98.5 97 ILE A N 1
ATOM 711 C CA . ILE A 1 97 ? -2.045 -23.609 2.34 1 98.5 97 ILE A CA 1
ATOM 712 C C . ILE A 1 97 ? -2.184 -24.953 1.638 1 98.5 97 ILE A C 1
ATOM 714 O O . ILE A 1 97 ? -1.692 -25.141 0.521 1 98.5 97 ILE A O 1
ATOM 718 N N . ARG A 1 98 ? -2.828 -25.844 2.264 1 98.19 98 ARG A N 1
ATOM 719 C CA . ARG A 1 98 ? -3.072 -27.156 1.673 1 98.19 98 ARG A CA 1
ATOM 720 C C . ARG A 1 98 ? -4.371 -27.156 0.873 1 98.19 98 ARG A C 1
ATOM 722 O O . ARG A 1 98 ? -5.23 -26.297 1.066 1 98.19 98 ARG A O 1
ATOM 729 N N . ALA A 1 99 ? -4.465 -28.125 0.001 1 98.19 99 ALA A N 1
ATOM 730 C CA . ALA A 1 99 ? -5.695 -28.359 -0.754 1 98.19 99 ALA A CA 1
ATOM 731 C C . ALA A 1 99 ? -6.25 -27.062 -1.314 1 98.19 99 ALA A C 1
ATOM 733 O O . ALA A 1 99 ? -7.402 -26.703 -1.059 1 98.19 99 ALA A O 1
ATOM 734 N N . LEU A 1 100 ? -5.473 -26.438 -2.125 1 98.31 100 LEU A N 1
ATOM 735 C CA . LEU A 1 100 ? -5.809 -25.141 -2.684 1 98.31 100 LEU A CA 1
ATOM 736 C C . LEU A 1 100 ? -7.184 -25.156 -3.338 1 98.31 100 LEU A C 1
ATOM 738 O O . LEU A 1 100 ? -7.531 -26.125 -4.027 1 98.31 100 LEU A O 1
ATOM 742 N N . GLN A 1 101 ? -7.906 -24.141 -3.078 1 98 101 GLN A N 1
ATOM 743 C CA . GLN A 1 101 ? -9.211 -23.906 -3.693 1 98 101 GLN A CA 1
ATOM 744 C C . GLN A 1 101 ? -9.18 -22.672 -4.598 1 98 101 GLN A C 1
ATOM 746 O O . GLN A 1 101 ? -8.289 -21.828 -4.473 1 98 101 GLN A O 1
ATOM 751 N N . ARG A 1 102 ? -10.141 -22.625 -5.492 1 96.25 102 ARG A N 1
ATOM 752 C CA . ARG A 1 102 ? -10.195 -21.531 -6.449 1 96.25 102 ARG A CA 1
ATOM 753 C C . ARG A 1 102 ? -10.25 -20.172 -5.734 1 96.25 102 ARG A C 1
ATOM 755 O O . ARG A 1 102 ? -9.594 -19.219 -6.145 1 96.25 102 ARG A O 1
ATOM 762 N N . ASP A 1 103 ? -10.93 -20.109 -4.594 1 95.38 103 ASP A N 1
ATOM 763 C CA . ASP A 1 103 ? -11.156 -18.844 -3.887 1 95.38 103 ASP A CA 1
ATOM 764 C C . ASP A 1 103 ? -9.953 -18.469 -3.027 1 95.38 103 ASP A C 1
ATOM 766 O O . ASP A 1 103 ? -9.945 -17.422 -2.393 1 95.38 103 ASP A O 1
ATOM 770 N N . ASP A 1 104 ? -8.977 -19.344 -3.084 1 97.31 104 ASP A N 1
ATOM 771 C CA . ASP A 1 104 ? -7.762 -19.016 -2.344 1 97.31 104 ASP A CA 1
ATOM 772 C C . ASP A 1 104 ? -6.918 -17.984 -3.105 1 97.31 104 ASP A C 1
ATOM 774 O O . ASP A 1 104 ? -5.996 -17.391 -2.545 1 97.31 104 ASP A O 1
ATOM 778 N N . SER A 1 105 ? -7.23 -17.781 -4.406 1 96.56 105 SER A N 1
ATOM 779 C CA . SER A 1 105 ? -6.539 -16.734 -5.172 1 96.56 105 SER A CA 1
ATOM 780 C C . SER A 1 105 ? -6.766 -15.359 -4.562 1 96.56 105 SER A C 1
ATOM 782 O O . SER A 1 105 ? -7.871 -15.047 -4.117 1 96.56 105 SER A O 1
ATOM 784 N N . GLY A 1 106 ? -5.648 -14.609 -4.547 1 95.81 106 GLY A N 1
ATOM 785 C CA . GLY A 1 106 ? -5.746 -13.273 -3.984 1 95.81 106 GLY A CA 1
ATOM 786 C C . GLY A 1 106 ? -4.43 -12.758 -3.438 1 95.81 106 GLY A C 1
ATOM 787 O O . GLY A 1 106 ? -3.367 -13.289 -3.758 1 95.81 106 GLY A O 1
ATOM 788 N N . LYS A 1 107 ? -4.562 -11.711 -2.738 1 96.5 107 LYS A N 1
ATOM 789 C CA . LYS A 1 107 ? -3.377 -11.078 -2.166 1 96.5 107 LYS A CA 1
ATOM 790 C C . LYS A 1 107 ? -3.143 -11.539 -0.731 1 96.5 107 LYS A C 1
ATOM 792 O O . LYS A 1 107 ? -4.062 -11.531 0.087 1 96.5 107 LYS A O 1
ATOM 797 N N . TYR A 1 108 ? -1.982 -11.953 -0.464 1 97.44 108 TYR A N 1
ATOM 798 C CA . TYR A 1 108 ? -1.523 -12.289 0.879 1 97.44 108 TYR A CA 1
ATOM 799 C C . TYR A 1 108 ? -0.406 -11.352 1.323 1 97.44 108 TYR A C 1
ATOM 801 O O . TYR A 1 108 ? 0.405 -10.914 0.505 1 97.44 108 TYR A O 1
ATOM 809 N N . SER A 1 109 ? -0.432 -11.055 2.604 1 96.69 109 SER A N 1
ATOM 810 C CA . SER A 1 109 ? 0.6 -10.156 3.113 1 96.69 109 SER A CA 1
ATOM 811 C C . SER A 1 109 ? 1.146 -10.641 4.453 1 96.69 109 SER A C 1
ATOM 813 O O . SER A 1 109 ? 0.387 -11.109 5.305 1 96.69 109 SER A O 1
ATOM 815 N N . ALA A 1 110 ? 2.441 -10.609 4.555 1 97.19 110 ALA A N 1
ATOM 816 C CA . ALA A 1 110 ? 3.111 -10.859 5.828 1 97.19 110 ALA A CA 1
ATOM 817 C C . ALA A 1 110 ? 3.658 -9.57 6.422 1 97.19 110 ALA A C 1
ATOM 819 O O . ALA A 1 110 ? 4.523 -8.922 5.832 1 97.19 110 ALA A O 1
ATOM 820 N N . ARG A 1 111 ? 3.123 -9.195 7.484 1 96.56 111 ARG A N 1
ATOM 821 C CA . ARG A 1 111 ? 3.686 -8.078 8.234 1 96.56 111 ARG A CA 1
ATOM 822 C C . ARG A 1 111 ? 4.621 -8.57 9.336 1 96.56 111 ARG A C 1
ATOM 824 O O . ARG A 1 111 ? 4.172 -9.148 10.328 1 96.56 111 ARG A O 1
ATOM 831 N N . VAL A 1 112 ? 5.895 -8.273 9.18 1 96.06 112 VAL A N 1
ATOM 832 C CA . VAL A 1 112 ? 6.914 -8.805 10.078 1 96.06 112 VAL A CA 1
ATOM 833 C C . VAL A 1 112 ? 7.445 -7.695 10.977 1 96.06 112 VAL A C 1
ATOM 835 O O . VAL A 1 112 ? 7.91 -6.664 10.492 1 96.06 112 VAL A O 1
ATOM 838 N N . LYS A 1 113 ? 7.32 -7.922 12.219 1 95.25 113 LYS A N 1
ATOM 839 C CA . LYS A 1 113 ? 7.895 -7.008 13.203 1 95.25 113 LYS A CA 1
ATOM 840 C C . LYS A 1 113 ? 9.25 -7.512 13.695 1 95.25 113 LYS A C 1
ATOM 842 O O . LYS A 1 113 ? 9.359 -8.641 14.172 1 95.25 113 LYS A O 1
ATOM 847 N N . LEU A 1 114 ? 10.172 -6.652 13.531 1 94.44 114 LEU A N 1
ATOM 848 C CA . LEU A 1 114 ? 11.531 -6.988 13.93 1 94.44 114 LEU A CA 1
ATOM 849 C C . LEU A 1 114 ? 11.969 -6.168 15.141 1 94.44 114 LEU A C 1
ATOM 851 O O . LEU A 1 114 ? 11.484 -5.051 15.344 1 94.44 114 LEU A O 1
ATOM 855 N N . HIS A 1 115 ? 12.758 -6.762 15.938 1 91.88 115 HIS A N 1
ATOM 856 C CA . HIS A 1 115 ? 13.336 -6.004 17.047 1 91.88 115 HIS A CA 1
ATOM 857 C C . HIS A 1 115 ? 14.297 -4.934 16.531 1 91.88 115 HIS A C 1
ATOM 859 O O . HIS A 1 115 ? 15.078 -5.184 15.609 1 91.88 115 HIS A O 1
ATOM 865 N N . PRO A 1 116 ? 14.305 -3.836 17.156 1 88 116 PRO A N 1
ATOM 866 C CA . PRO A 1 116 ? 13.508 -3.5 18.344 1 88 116 PRO A CA 1
ATOM 867 C C . PRO A 1 116 ? 12.125 -2.959 17.984 1 88 116 PRO A C 1
ATOM 869 O O . PRO A 1 116 ? 11.18 -3.086 18.766 1 88 116 PRO A O 1
ATOM 872 N N . ALA A 1 117 ? 11.992 -2.344 16.75 1 92.5 117 ALA A N 1
ATOM 873 C CA . ALA A 1 117 ? 10.703 -1.733 16.438 1 92.5 117 ALA A CA 1
ATOM 874 C C . ALA A 1 117 ? 10.523 -1.546 14.938 1 92.5 117 ALA A C 1
ATOM 876 O O . ALA A 1 117 ? 9.805 -0.645 14.5 1 92.5 117 ALA A O 1
ATOM 877 N N . VAL A 1 118 ? 11.148 -2.344 14.188 1 94 118 VAL A N 1
ATOM 878 C CA . VAL A 1 118 ? 11.055 -2.25 12.734 1 94 118 VAL A CA 1
ATOM 879 C C . VAL A 1 118 ? 9.914 -3.133 12.234 1 94 118 VAL A C 1
ATOM 881 O O . VAL A 1 118 ? 9.703 -4.234 12.742 1 94 118 VAL A O 1
ATOM 884 N N . VAL A 1 119 ? 9.188 -2.596 11.305 1 95.56 119 VAL A N 1
ATOM 885 C CA . VAL A 1 119 ? 8.102 -3.383 10.719 1 95.56 119 VAL A CA 1
ATOM 886 C C . VAL A 1 119 ? 8.219 -3.361 9.195 1 95.56 119 VAL A C 1
ATOM 888 O O . VAL A 1 119 ? 8.531 -2.326 8.602 1 95.56 119 VAL A O 1
ATOM 891 N N . GLU A 1 120 ? 8.047 -4.539 8.547 1 92.94 120 GLU A N 1
ATOM 892 C CA . GLU A 1 120 ? 8.125 -4.699 7.102 1 92.94 120 GLU A CA 1
ATOM 893 C C . GLU A 1 120 ? 6.953 -5.523 6.57 1 92.94 120 GLU A C 1
ATOM 895 O O . GLU A 1 120 ? 6.547 -6.504 7.195 1 92.94 120 GLU A O 1
ATOM 900 N N . ASP A 1 121 ? 6.492 -5.102 5.434 1 93.06 121 ASP A N 1
ATOM 901 C CA . ASP A 1 121 ? 5.418 -5.836 4.773 1 93.06 121 ASP A CA 1
ATOM 902 C C . ASP A 1 121 ? 5.934 -6.582 3.545 1 93.06 121 ASP A C 1
ATOM 904 O O . ASP A 1 121 ? 6.703 -6.031 2.754 1 93.06 121 ASP A O 1
ATOM 908 N N . TYR A 1 122 ? 5.527 -7.801 3.416 1 94.75 122 TYR A N 1
ATOM 909 C CA . TYR A 1 122 ? 5.801 -8.625 2.246 1 94.75 122 TYR A CA 1
ATOM 910 C C . TYR A 1 122 ? 4.504 -9.094 1.593 1 94.75 122 TYR A C 1
ATOM 912 O O . TYR A 1 122 ? 3.707 -9.797 2.213 1 94.75 122 TYR A O 1
ATOM 920 N N . ASP A 1 123 ? 4.383 -8.781 0.356 1 95.75 123 ASP A N 1
ATOM 921 C CA . ASP A 1 123 ? 3.129 -9.094 -0.324 1 95.75 123 ASP A CA 1
ATOM 922 C C . ASP A 1 123 ? 3.316 -10.234 -1.32 1 95.75 123 ASP A C 1
ATOM 924 O O . ASP A 1 123 ? 4.336 -10.305 -2.008 1 95.75 123 ASP A O 1
ATOM 928 N N . PHE A 1 124 ? 2.268 -11.031 -1.418 1 97.25 124 PHE A N 1
ATOM 929 C CA . PHE A 1 124 ? 2.197 -12.156 -2.34 1 97.25 124 PHE A CA 1
ATOM 930 C C . PHE A 1 124 ? 0.883 -12.148 -3.113 1 97.25 124 PHE A C 1
ATOM 932 O O . PHE A 1 124 ? -0.167 -11.82 -2.557 1 97.25 124 PHE A O 1
ATOM 939 N N . HIS A 1 125 ? 1.004 -12.438 -4.34 1 96.94 125 HIS A N 1
ATOM 940 C CA . HIS A 1 125 ? -0.192 -12.719 -5.129 1 96.94 125 HIS A CA 1
ATOM 941 C C . HIS A 1 125 ? -0.286 -14.195 -5.48 1 96.94 125 HIS A C 1
ATOM 943 O O . HIS A 1 125 ? 0.494 -14.695 -6.297 1 96.94 125 HIS A O 1
ATOM 949 N N . LEU A 1 126 ? -1.254 -14.789 -4.891 1 97.62 126 LEU A N 1
ATOM 950 C CA . LEU A 1 126 ? -1.46 -16.203 -5.172 1 97.62 126 LEU A CA 1
ATOM 951 C C . LEU A 1 126 ? -2.508 -16.391 -6.266 1 97.62 126 LEU A C 1
ATOM 953 O O . LEU A 1 126 ? -3.621 -15.875 -6.16 1 97.62 126 LEU A O 1
ATOM 957 N N . ALA A 1 127 ? -2.105 -17.109 -7.285 1 96.94 127 ALA A N 1
ATOM 958 C CA . ALA A 1 127 ? -3.029 -17.516 -8.344 1 96.94 127 ALA A CA 1
ATOM 959 C C . ALA A 1 127 ? -3.17 -19.031 -8.406 1 96.94 127 ALA A C 1
ATOM 961 O O . ALA A 1 127 ? -2.172 -19.75 -8.5 1 96.94 127 ALA A O 1
ATOM 962 N N . VAL A 1 128 ? -4.398 -19.453 -8.328 1 96.81 128 VAL A N 1
ATOM 963 C CA . VAL A 1 128 ? -4.66 -20.875 -8.359 1 96.81 128 VAL A CA 1
ATOM 964 C C . VAL A 1 128 ? -5.176 -21.281 -9.734 1 96.81 128 VAL A C 1
ATOM 966 O O . VAL A 1 128 ? -6.16 -20.719 -10.227 1 96.81 128 VAL A O 1
ATOM 969 N N . TYR A 1 129 ? -4.523 -22.312 -10.312 1 95.19 129 TYR A N 1
ATOM 970 C CA . TYR A 1 129 ? -4.875 -22.781 -11.648 1 95.19 129 TYR A CA 1
ATOM 971 C C . TYR A 1 129 ? -5.402 -24.203 -11.602 1 95.19 129 TYR A C 1
ATOM 973 O O . TYR A 1 129 ? -5.074 -24.969 -10.688 1 95.19 129 TYR A O 1
ATOM 981 N N . GLU A 1 130 ? -6.238 -24.516 -12.547 1 93.44 130 GLU A N 1
ATOM 982 C CA . GLU A 1 130 ? -6.656 -25.906 -12.727 1 93.44 130 GLU A CA 1
ATOM 983 C C . GLU A 1 130 ? -5.504 -26.766 -13.242 1 93.44 130 GLU A C 1
ATOM 985 O O . GLU A 1 130 ? -4.68 -26.297 -14.031 1 93.44 130 GLU A O 1
ATOM 990 N N . PRO A 1 131 ? -5.469 -28 -12.742 1 92.69 131 PRO A N 1
ATOM 991 C CA . PRO A 1 131 ? -4.449 -28.891 -13.312 1 92.69 131 PRO A CA 1
ATOM 992 C C . PRO A 1 131 ? -4.578 -29.031 -14.82 1 92.69 131 PRO A C 1
ATOM 994 O O . PRO A 1 131 ? -5.691 -29.062 -15.352 1 92.69 131 PRO A O 1
ATOM 997 N N . VAL A 1 132 ? -3.422 -29.047 -15.398 1 91.75 132 VAL A N 1
ATOM 998 C CA . VAL A 1 132 ? -3.436 -29.234 -16.844 1 91.75 132 VAL A CA 1
ATOM 999 C C . VAL A 1 132 ? -3.738 -30.688 -17.188 1 91.75 132 VAL A C 1
ATOM 1001 O O . VAL A 1 132 ? -3.188 -31.609 -16.562 1 91.75 132 VAL A O 1
ATOM 1004 N N . PRO A 1 133 ? -4.656 -30.875 -18.125 1 89.38 133 PRO A N 1
ATOM 1005 C CA . PRO A 1 133 ? -4.945 -32.25 -18.5 1 89.38 133 PRO A CA 1
ATOM 1006 C C . PRO A 1 133 ? -3.814 -32.906 -19.312 1 89.38 133 PRO A C 1
ATOM 1008 O O . PRO A 1 133 ? -2.967 -32.188 -19.859 1 89.38 133 PRO A O 1
ATOM 1011 N N . ALA A 1 134 ? -3.824 -34.188 -19.266 1 88.06 134 ALA A N 1
ATOM 1012 C CA . ALA A 1 134 ? -2.883 -34.906 -20.109 1 88.06 134 ALA A CA 1
ATOM 1013 C C . ALA A 1 134 ? -3.211 -34.688 -21.594 1 88.06 134 ALA A C 1
ATOM 1015 O O . ALA A 1 134 ? -4.375 -34.75 -21.984 1 88.06 134 ALA A O 1
ATOM 1016 N N . PRO A 1 135 ? -2.158 -34.375 -22.281 1 89.5 135 PRO A N 1
ATOM 1017 C CA . PRO A 1 135 ? -2.434 -34.188 -23.703 1 89.5 135 PRO A CA 1
ATOM 1018 C C . PRO A 1 135 ? -2.887 -35.469 -24.406 1 89.5 135 PRO A C 1
ATOM 1020 O O . PRO A 1 135 ? -2.402 -36.531 -24.078 1 89.5 135 PRO A O 1
ATOM 1023 N N . ARG A 1 136 ? -3.904 -35.281 -25.234 1 88.44 136 ARG A N 1
ATOM 1024 C CA . ARG A 1 136 ? -4.258 -36.375 -26.156 1 88.44 136 ARG A CA 1
ATOM 1025 C C . ARG A 1 136 ? -3.406 -36.281 -27.422 1 88.44 136 ARG A C 1
ATOM 1027 O O . ARG A 1 136 ? -3.576 -35.406 -28.25 1 88.44 136 ARG A O 1
ATOM 1034 N N . ALA A 1 137 ? -2.529 -37.312 -27.469 1 89.56 137 ALA A N 1
ATOM 1035 C CA . ALA A 1 137 ? -1.566 -37.281 -28.562 1 89.56 137 ALA A CA 1
ATOM 1036 C C . ALA A 1 137 ? -1.877 -38.344 -29.594 1 89.56 137 ALA A C 1
ATOM 1038 O O . ALA A 1 137 ? -2.164 -39.5 -29.25 1 89.56 137 ALA A O 1
ATOM 1039 N N . HIS A 1 138 ? -1.957 -37.906 -30.859 1 88.12 138 HIS A N 1
ATOM 1040 C CA . HIS A 1 138 ? -2.053 -38.875 -31.953 1 88.12 138 HIS A CA 1
ATOM 1041 C C . HIS A 1 138 ? -1.325 -38.375 -33.188 1 88.12 138 HIS A C 1
ATOM 1043 O O . HIS A 1 138 ? -1.019 -37.188 -33.312 1 88.12 138 HIS A O 1
ATOM 1049 N N . CYS A 1 139 ? -0.941 -39.281 -34 1 88.44 139 CYS A N 1
ATOM 1050 C CA . CYS A 1 139 ? -0.219 -38.938 -35.219 1 88.44 139 CYS A CA 1
ATOM 1051 C C . CYS A 1 139 ? -0.918 -39.5 -36.438 1 88.44 139 CYS A C 1
ATOM 1053 O O . CYS A 1 139 ? -1.636 -40.5 -36.344 1 88.44 139 CYS A O 1
ATOM 1055 N N . GLN A 1 140 ? -0.773 -38.719 -37.469 1 87.19 140 GLN A N 1
ATOM 1056 C CA . GLN A 1 140 ? -1.302 -39.125 -38.781 1 87.19 140 GLN A CA 1
ATOM 1057 C C . GLN A 1 140 ? -0.198 -39.188 -39.812 1 87.19 140 GLN A C 1
ATOM 1059 O O . GLN A 1 140 ? 0.524 -38.219 -40.031 1 87.19 140 GLN A O 1
ATOM 1064 N N . LEU A 1 141 ? -0.087 -40.406 -40.406 1 87.69 141 LEU A N 1
ATOM 1065 C CA . LEU A 1 141 ? 0.874 -40.562 -41.5 1 87.69 141 LEU A CA 1
ATOM 1066 C C . LEU A 1 141 ? 0.281 -40.094 -42.812 1 87.69 141 LEU A C 1
ATOM 1068 O O . LEU A 1 141 ? -0.743 -40.594 -43.281 1 87.69 141 LEU A O 1
ATOM 1072 N N . LEU A 1 142 ? 0.862 -39.031 -43.344 1 84.25 142 LEU A N 1
ATOM 1073 C CA . LEU A 1 142 ? 0.375 -38.531 -44.625 1 84.25 142 LEU A CA 1
ATOM 1074 C C . LEU A 1 142 ? 1.017 -39.281 -45.781 1 84.25 142 LEU A C 1
ATOM 1076 O O . LEU A 1 142 ? 0.388 -39.438 -46.812 1 84.25 142 LEU A O 1
ATOM 1080 N N . GLY A 1 143 ? 2.273 -39.656 -45.625 1 83.56 143 GLY A N 1
ATOM 1081 C CA . GLY A 1 143 ? 2.998 -40.406 -46.625 1 83.56 143 GLY A CA 1
ATOM 1082 C C . GLY A 1 143 ? 4.422 -40.719 -46.219 1 83.56 143 GLY A C 1
ATOM 1083 O O . GLY A 1 143 ? 5.059 -39.969 -45.5 1 83.56 143 GLY A O 1
ATOM 1084 N N . SER A 1 144 ? 4.824 -42.031 -46.688 1 82.56 144 SER A N 1
ATOM 1085 C CA . SER A 1 144 ? 6.199 -42.438 -46.375 1 82.56 144 SER A CA 1
ATOM 1086 C C . SER A 1 144 ? 6.879 -43.062 -47.594 1 82.56 144 SER A C 1
ATOM 1088 O O . SER A 1 144 ? 6.312 -43.938 -48.25 1 82.56 144 SER A O 1
ATOM 1090 N N . THR A 1 145 ? 7.938 -42.375 -47.938 1 83.69 145 THR A N 1
ATOM 1091 C CA . THR A 1 145 ? 8.844 -42.938 -48.938 1 83.69 145 THR A CA 1
ATOM 1092 C C . THR A 1 145 ? 10.203 -43.25 -48.312 1 83.69 145 THR A C 1
ATOM 1094 O O . THR A 1 145 ? 10.477 -42.875 -47.156 1 83.69 145 THR A O 1
ATOM 1097 N N . PRO A 1 146 ? 11.008 -44.031 -49.062 1 84.31 146 PRO A N 1
ATOM 1098 C CA . PRO A 1 146 ? 12.336 -44.312 -48.5 1 84.31 146 PRO A CA 1
ATOM 1099 C C . PRO A 1 146 ? 13.141 -43.062 -48.25 1 84.31 146 PRO A C 1
ATOM 1101 O O . PRO A 1 146 ? 14.086 -43.062 -47.438 1 84.31 146 PRO A O 1
ATOM 1104 N N . GLU A 1 147 ? 12.734 -41.875 -48.875 1 87.69 147 GLU A N 1
ATOM 1105 C CA . GLU A 1 147 ? 13.523 -40.656 -48.75 1 87.69 147 GLU A CA 1
ATOM 1106 C C . GLU A 1 147 ? 12.883 -39.688 -47.781 1 87.69 147 GLU A C 1
ATOM 1108 O O . GLU A 1 147 ? 13.57 -38.812 -47.219 1 87.69 147 GLU A O 1
ATOM 1113 N N . TRP A 1 148 ? 11.547 -39.875 -47.688 1 86.62 148 TRP A N 1
ATOM 1114 C CA . TRP A 1 148 ? 10.875 -38.906 -46.875 1 86.62 148 TRP A CA 1
ATOM 1115 C C . TRP A 1 148 ? 9.695 -39.5 -46.125 1 86.62 148 TRP A C 1
ATOM 1117 O O . TRP A 1 148 ? 9.039 -40.438 -46.656 1 86.62 148 TRP A O 1
ATOM 1127 N N . CYS A 1 149 ? 9.508 -39 -44.938 1 87.38 149 CYS A N 1
ATOM 1128 C CA . CYS A 1 149 ? 8.344 -39.344 -44.125 1 87.38 149 CYS A CA 1
ATOM 1129 C C . CYS A 1 149 ? 7.527 -38.094 -43.781 1 87.38 149 CYS A C 1
ATOM 1131 O O . CYS A 1 149 ? 8.023 -37.188 -43.125 1 87.38 149 CYS A O 1
ATOM 1133 N N . ASN A 1 150 ? 6.285 -38 -44.312 1 88.75 150 ASN A N 1
ATOM 1134 C CA . ASN A 1 150 ? 5.383 -36.906 -44.031 1 88.75 150 ASN A CA 1
ATOM 1135 C C . ASN A 1 150 ? 4.34 -37.281 -42.969 1 88.75 150 ASN A C 1
ATOM 1137 O O . ASN A 1 150 ? 3.494 -38.125 -43.219 1 88.75 150 ASN A O 1
ATOM 1141 N N . VAL A 1 151 ? 4.496 -36.531 -41.812 1 89.5 151 VAL A N 1
ATOM 1142 C CA . VAL A 1 151 ? 3.609 -36.906 -40.719 1 89.5 151 VAL A CA 1
ATOM 1143 C C . VAL A 1 151 ? 3.059 -35.625 -40.062 1 89.5 151 VAL A C 1
ATOM 1145 O O . VAL A 1 151 ? 3.713 -34.594 -40.062 1 89.5 151 VAL A O 1
ATOM 1148 N N . THR A 1 152 ? 1.804 -35.75 -39.594 1 91.12 152 THR A N 1
ATOM 1149 C CA . THR A 1 152 ? 1.202 -34.688 -38.781 1 91.12 152 THR A CA 1
ATOM 1150 C C . THR A 1 152 ? 0.986 -35.188 -37.344 1 91.12 152 THR A C 1
ATOM 1152 O O . THR A 1 152 ? 0.383 -36.219 -37.125 1 91.12 152 THR A O 1
ATOM 1155 N N . LEU A 1 153 ? 1.566 -34.438 -36.438 1 91.88 153 LEU A N 1
ATOM 1156 C CA . LEU A 1 153 ? 1.409 -34.75 -35.031 1 91.88 153 LEU A CA 1
ATOM 1157 C C . LEU A 1 153 ? 0.335 -33.844 -34.406 1 91.88 153 LEU A C 1
ATOM 1159 O O . LEU A 1 153 ? 0.301 -32.656 -34.656 1 91.88 153 LEU A O 1
ATOM 1163 N N . HIS A 1 154 ? -0.545 -34.469 -33.688 1 91.75 154 HIS A N 1
ATOM 1164 C CA . HIS A 1 154 ? -1.626 -33.719 -33.031 1 91.75 154 HIS A CA 1
ATOM 1165 C C . HIS A 1 154 ? -1.525 -33.812 -31.531 1 91.75 154 HIS A C 1
ATOM 1167 O O . HIS A 1 154 ? -1.362 -34.906 -30.984 1 91.75 154 HIS A O 1
ATOM 1173 N N . CYS A 1 155 ? -1.525 -32.75 -30.953 1 91.81 155 CYS A N 1
ATOM 1174 C CA . CYS A 1 155 ? -1.527 -32.594 -29.5 1 91.81 155 CYS A CA 1
ATOM 1175 C C . CYS A 1 155 ? -2.729 -31.797 -29.016 1 91.81 155 CYS A C 1
ATOM 1177 O O . CYS A 1 155 ? -2.744 -30.578 -29.141 1 91.81 155 CYS A O 1
ATOM 1179 N N . GLN A 1 156 ? -3.74 -32.438 -28.438 1 87.88 156 GLN A N 1
ATOM 1180 C CA . GLN A 1 156 ? -4.996 -31.766 -28.109 1 87.88 156 GLN A CA 1
ATOM 1181 C C . GLN A 1 156 ? -5.258 -31.781 -26.609 1 87.88 156 GLN A C 1
ATOM 1183 O O . GLN A 1 156 ? -4.91 -32.75 -25.938 1 87.88 156 GLN A O 1
ATOM 1188 N N . ALA A 1 157 ? -5.605 -30.688 -26.109 1 83.5 157 ALA A N 1
ATOM 1189 C CA . ALA A 1 157 ? -6.137 -30.594 -24.75 1 83.5 157 ALA A CA 1
ATOM 1190 C C . ALA A 1 157 ? -7.641 -30.344 -24.781 1 83.5 157 ALA A C 1
ATOM 1192 O O . ALA A 1 157 ? -8.195 -29.922 -25.797 1 83.5 157 ALA A O 1
ATOM 1193 N N . PRO A 1 158 ? -8.266 -30.781 -23.641 1 79.19 158 PRO A N 1
ATOM 1194 C CA . PRO A 1 158 ? -9.695 -30.469 -23.625 1 79.19 158 PRO A CA 1
ATOM 1195 C C . PRO A 1 158 ? -9.969 -29 -23.953 1 79.19 158 PRO A C 1
ATOM 1197 O O . PRO A 1 158 ? -9.172 -28.125 -23.594 1 79.19 158 PRO A O 1
ATOM 1200 N N . SER A 1 159 ? -10.969 -28.734 -24.75 1 73.19 159 SER A N 1
ATOM 1201 C CA . SER A 1 159 ? -11.305 -27.438 -25.312 1 73.19 159 SER A CA 1
ATOM 1202 C C . SER A 1 159 ? -11.484 -26.391 -24.219 1 73.19 159 SER A C 1
ATOM 1204 O O . SER A 1 159 ? -11.234 -25.203 -24.453 1 73.19 159 SER A O 1
ATOM 1206 N N . GLN A 1 160 ? -11.953 -26.812 -23.156 1 75 160 GLN A N 1
ATOM 1207 C CA . GLN A 1 160 ? -12.273 -25.844 -22.109 1 75 160 GLN A CA 1
ATOM 1208 C C . GLN A 1 160 ? -11.031 -25.453 -21.328 1 75 160 GLN A C 1
ATOM 1210 O O . GLN A 1 160 ? -11.055 -24.484 -20.547 1 75 160 GLN A O 1
ATOM 1215 N N . ALA A 1 161 ? -9.898 -26.047 -21.766 1 76.56 161 ALA A N 1
ATOM 1216 C CA . ALA A 1 161 ? -8.695 -25.766 -20.969 1 76.56 161 ALA A CA 1
ATOM 1217 C C . ALA A 1 161 ? -7.922 -24.578 -21.547 1 76.56 161 ALA A C 1
ATOM 1219 O O . ALA A 1 161 ? -7.723 -24.5 -22.766 1 76.56 161 ALA A O 1
ATOM 1220 N N . SER A 1 162 ? -7.746 -23.5 -20.766 1 83.81 162 SER A N 1
ATOM 1221 C CA . SER A 1 162 ? -6.875 -22.406 -21.172 1 83.81 162 SER A CA 1
ATOM 1222 C C . SER A 1 162 ? -5.406 -22.75 -20.953 1 83.81 162 SER A C 1
ATOM 1224 O O . SER A 1 162 ? -4.848 -22.484 -19.891 1 83.81 162 SER A O 1
ATOM 1226 N N . VAL A 1 163 ? -4.848 -23.453 -22 1 91.38 163 VAL A N 1
ATOM 1227 C CA . VAL A 1 163 ? -3.479 -23.938 -21.875 1 91.38 163 VAL A CA 1
ATOM 1228 C C . VAL A 1 163 ? -2.652 -23.484 -23.078 1 91.38 163 VAL A C 1
ATOM 1230 O O . VAL A 1 163 ? -3.207 -23.109 -24.109 1 91.38 163 VAL A O 1
ATOM 1233 N N . ASN A 1 164 ? -1.454 -23.422 -22.859 1 91.31 164 ASN A N 1
ATOM 1234 C CA . ASN A 1 164 ? -0.483 -23.188 -23.922 1 91.31 164 ASN A CA 1
ATOM 1235 C C . ASN A 1 164 ? 0.143 -24.484 -24.406 1 91.31 164 ASN A C 1
ATOM 1237 O O . ASN A 1 164 ? 0.475 -25.359 -23.609 1 91.31 164 ASN A O 1
ATOM 1241 N N . VAL A 1 165 ? 0.203 -24.547 -25.766 1 91.75 165 VAL A N 1
ATOM 1242 C CA . VAL A 1 165 ? 0.798 -25.734 -26.359 1 91.75 165 VAL A CA 1
ATOM 1243 C C . VAL A 1 165 ? 2.145 -25.391 -26.984 1 91.75 165 VAL A C 1
ATOM 1245 O O . VAL A 1 165 ? 2.256 -24.406 -27.719 1 91.75 165 VAL A O 1
ATOM 1248 N N . THR A 1 166 ? 3.125 -26.156 -26.625 1 92 166 THR A N 1
ATOM 1249 C CA . THR A 1 166 ? 4.441 -25.969 -27.219 1 92 166 THR A CA 1
ATOM 1250 C C . THR A 1 166 ? 4.992 -27.281 -27.766 1 92 166 THR A C 1
ATOM 1252 O O . THR A 1 166 ? 4.582 -28.359 -27.328 1 92 166 THR A O 1
ATOM 1255 N N . TRP A 1 167 ? 5.867 -27.172 -28.797 1 92.5 167 TRP A N 1
ATOM 1256 C CA . TRP A 1 167 ? 6.449 -28.344 -29.453 1 92.5 167 TRP A CA 1
ATOM 1257 C C . TRP A 1 167 ? 7.973 -28.297 -29.375 1 92.5 167 TRP A C 1
ATOM 1259 O O . TRP A 1 167 ? 8.57 -27.219 -29.391 1 92.5 167 TRP A O 1
ATOM 1269 N N . GLY A 1 168 ? 8.523 -29.5 -29.219 1 91.19 168 GLY A N 1
ATOM 1270 C CA . GLY A 1 168 ? 9.969 -29.609 -29.234 1 91.19 168 GLY A CA 1
ATOM 1271 C C . GLY A 1 168 ? 10.461 -30.969 -29.688 1 91.19 168 GLY A C 1
ATOM 1272 O O . GLY A 1 168 ? 9.664 -31.875 -29.906 1 91.19 168 GLY A O 1
ATOM 1273 N N . MET A 1 169 ? 11.773 -31 -29.891 1 89 169 MET A N 1
ATOM 1274 C CA . MET A 1 169 ? 12.406 -32.25 -30.25 1 89 169 MET A CA 1
ATOM 1275 C C . MET A 1 169 ? 13.078 -32.906 -29.047 1 89 169 MET A C 1
ATOM 1277 O O . MET A 1 169 ? 13.695 -32.219 -28.234 1 89 169 MET A O 1
ATOM 1281 N N . GLY A 1 170 ? 12.852 -34.156 -28.938 1 83.12 170 GLY A N 1
ATOM 1282 C CA . GLY A 1 170 ? 13.477 -34.875 -27.844 1 83.12 170 GLY A CA 1
ATOM 1283 C C . GLY A 1 170 ? 12.656 -34.844 -26.562 1 83.12 170 GLY A C 1
ATOM 1284 O O . GLY A 1 170 ? 11.516 -34.406 -26.562 1 83.12 170 GLY A O 1
ATOM 1285 N N . SER A 1 171 ? 13.25 -35.531 -25.5 1 76.75 171 SER A N 1
ATOM 1286 C CA . SER A 1 171 ? 12.727 -35.562 -24.141 1 76.75 171 SER A CA 1
ATOM 1287 C C . SER A 1 171 ? 13.852 -35.438 -23.109 1 76.75 171 SER A C 1
ATOM 1289 O O . SER A 1 171 ? 14.516 -36.438 -22.797 1 76.75 171 SER A O 1
ATOM 1291 N N . PRO A 1 172 ? 13.938 -34.25 -22.656 1 78.56 172 PRO A N 1
ATOM 1292 C CA . PRO A 1 172 ? 13.117 -33.031 -22.656 1 78.56 172 PRO A CA 1
ATOM 1293 C C . PRO A 1 172 ? 13.18 -32.281 -23.984 1 78.56 172 PRO A C 1
ATOM 1295 O O . PRO A 1 172 ? 14.164 -32.375 -24.719 1 78.56 172 PRO A O 1
ATOM 1298 N N . PRO A 1 173 ? 12.102 -31.562 -24.172 1 81.69 173 PRO A N 1
ATOM 1299 C CA . PRO A 1 173 ? 11.977 -30.969 -25.484 1 81.69 173 PRO A CA 1
ATOM 1300 C C . PRO A 1 173 ? 12.953 -29.812 -25.703 1 81.69 173 PRO A C 1
ATOM 1302 O O . PRO A 1 173 ? 13.117 -28.969 -24.828 1 81.69 173 PRO A O 1
ATOM 1305 N N . ARG A 1 174 ? 13.578 -29.922 -26.859 1 82.56 174 ARG A N 1
ATOM 1306 C CA . ARG A 1 174 ? 14.391 -28.812 -27.359 1 82.56 174 ARG A CA 1
ATOM 1307 C C . ARG A 1 174 ? 13.695 -28.109 -28.516 1 82.56 174 ARG A C 1
ATOM 1309 O O . ARG A 1 174 ? 12.781 -28.656 -29.125 1 82.56 174 ARG A O 1
ATOM 1316 N N . PRO A 1 175 ? 14.078 -26.812 -28.688 1 85.25 175 PRO A N 1
ATOM 1317 C CA . PRO A 1 175 ? 13.422 -26.094 -29.781 1 85.25 175 PRO A CA 1
ATOM 1318 C C . PRO A 1 175 ? 13.539 -26.828 -31.125 1 85.25 175 PRO A C 1
ATOM 1320 O O . PRO A 1 175 ? 14.562 -27.469 -31.391 1 85.25 175 PRO A O 1
ATOM 1323 N N . LEU A 1 176 ? 12.453 -26.672 -31.797 1 82.38 176 LEU A N 1
ATOM 1324 C CA . LEU A 1 176 ? 12.383 -27.312 -33.094 1 82.38 176 LEU A CA 1
ATOM 1325 C C . LEU A 1 176 ? 13.406 -26.719 -34.062 1 82.38 176 LEU A C 1
ATOM 1327 O O . LEU A 1 176 ? 13.562 -25.5 -34.125 1 82.38 176 LEU A O 1
ATOM 1331 N N . ARG A 1 177 ? 14.477 -27.344 -34.188 1 69.69 177 ARG A N 1
ATOM 1332 C CA . ARG A 1 177 ? 15.469 -26.859 -35.156 1 69.69 177 ARG A CA 1
ATOM 1333 C C . ARG A 1 177 ? 14.875 -26.781 -36.562 1 69.69 177 ARG A C 1
ATOM 1335 O O . ARG A 1 177 ? 13.758 -27.25 -36.781 1 69.69 177 ARG A O 1
ATOM 1342 N N . PHE A 1 178 ? 15.734 -26.469 -37.625 1 61.16 178 PHE A N 1
ATOM 1343 C CA . PHE A 1 178 ? 15.641 -26.094 -39.031 1 61.16 178 PHE A CA 1
ATOM 1344 C C . PHE A 1 178 ? 14.781 -27.094 -39.781 1 61.16 178 PHE A C 1
ATOM 1346 O O . PHE A 1 178 ? 14.672 -27.016 -41.031 1 61.16 178 PHE A O 1
ATOM 1353 N N . GLU A 1 179 ? 14.133 -27.984 -39.219 1 60.72 179 GLU A N 1
ATOM 1354 C CA . GLU A 1 179 ? 13.438 -28.844 -40.156 1 60.72 179 GLU A CA 1
ATOM 1355 C C . GLU A 1 179 ? 12.141 -28.203 -40.656 1 60.72 179 GLU A C 1
ATOM 1357 O O . GLU A 1 179 ? 11.531 -27.406 -39.938 1 60.72 179 GLU A O 1
ATOM 1362 N N . PRO A 1 180 ? 11.977 -28.312 -41.938 1 67 180 PRO A N 1
ATOM 1363 C CA . PRO A 1 180 ? 10.688 -27.828 -42.438 1 67 180 PRO A CA 1
ATOM 1364 C C . PRO A 1 180 ? 9.516 -28.312 -41.594 1 67 180 PRO A C 1
ATOM 1366 O O . PRO A 1 180 ? 9.367 -29.5 -41.344 1 67 180 PRO A O 1
ATOM 1369 N N . HIS A 1 181 ? 9.094 -27.578 -40.688 1 81.31 181 HIS A N 1
ATOM 1370 C CA . HIS A 1 181 ? 7.883 -27.875 -39.938 1 81.31 181 HIS A CA 1
ATOM 1371 C C . HIS A 1 181 ? 6.863 -26.75 -40.062 1 81.31 181 HIS A C 1
ATOM 1373 O O . HIS A 1 181 ? 7.223 -25.625 -40.375 1 81.31 181 HIS A O 1
ATOM 1379 N N . GLN A 1 182 ? 5.582 -27.266 -40.094 1 87.81 182 GLN A N 1
ATOM 1380 C CA . GLN A 1 182 ? 4.492 -26.297 -40.125 1 87.81 182 GLN A CA 1
ATOM 1381 C C . GLN A 1 182 ? 3.572 -26.484 -38.906 1 87.81 182 GLN A C 1
ATOM 1383 O O . GLN A 1 182 ? 3.117 -27.609 -38.656 1 87.81 182 GLN A O 1
ATOM 1388 N N . LEU A 1 183 ? 3.447 -25.391 -38.25 1 90.12 183 LEU A N 1
ATOM 1389 C CA . LEU A 1 183 ? 2.529 -25.391 -37.125 1 90.12 183 LEU A CA 1
ATOM 1390 C C . LEU A 1 183 ? 1.143 -24.922 -37.531 1 90.12 183 LEU A C 1
ATOM 1392 O O . LEU A 1 183 ? 1.018 -23.984 -38.312 1 90.12 183 LEU A O 1
ATOM 1396 N N . SER A 1 184 ? 0.212 -25.609 -37 1 90.56 184 SER A N 1
ATOM 1397 C CA . SER A 1 184 ? -1.152 -25.172 -37.281 1 90.56 184 SER A CA 1
ATOM 1398 C C . SER A 1 184 ? -1.424 -23.797 -36.656 1 90.56 184 SER A C 1
ATOM 1400 O O . SER A 1 184 ? -0.662 -23.328 -35.812 1 90.56 184 SER A O 1
ATOM 1402 N N . ALA A 1 185 ? -2.578 -23.234 -37.125 1 88.06 185 ALA A N 1
ATOM 1403 C CA . ALA A 1 185 ? -2.945 -21.906 -36.625 1 88.06 185 ALA A CA 1
ATOM 1404 C C . ALA A 1 185 ? -3.178 -21.906 -35.125 1 88.06 185 ALA A C 1
ATOM 1406 O O . ALA A 1 185 ? -2.811 -20.953 -34.438 1 88.06 185 ALA A O 1
ATOM 1407 N N . ASP A 1 186 ? -3.701 -22.969 -34.594 1 85.69 186 ASP A N 1
ATOM 1408 C CA . ASP A 1 186 ? -3.994 -23.031 -33.156 1 85.69 186 ASP A CA 1
ATOM 1409 C C . ASP A 1 186 ? -2.812 -23.609 -32.375 1 85.69 186 ASP A C 1
ATOM 1411 O O . ASP A 1 186 ? -2.875 -23.734 -31.156 1 85.69 186 ASP A O 1
ATOM 1415 N N . GLY A 1 187 ? -1.825 -24.016 -33.125 1 89.88 187 GLY A N 1
ATOM 1416 C CA . GLY A 1 187 ? -0.586 -24.484 -32.531 1 89.88 187 GLY A CA 1
ATOM 1417 C C . GLY A 1 187 ? -0.681 -25.891 -32 1 89.88 187 GLY A C 1
ATOM 1418 O O . GLY A 1 187 ? 0.241 -26.375 -31.328 1 89.88 187 GLY A O 1
ATOM 1419 N N . ARG A 1 188 ? -1.709 -26.609 -32.312 1 92.06 188 ARG A N 1
ATOM 1420 C CA . ARG A 1 188 ? -1.959 -27.906 -31.672 1 92.06 188 ARG A CA 1
ATOM 1421 C C . ARG A 1 188 ? -1.537 -29.047 -32.594 1 92.06 188 ARG A C 1
ATOM 1423 O O . ARG A 1 188 ? -1.545 -30.219 -32.188 1 92.06 188 ARG A O 1
ATOM 1430 N N . SER A 1 189 ? -1.146 -28.703 -33.781 1 92.44 189 SER A N 1
ATOM 1431 C CA . SER A 1 189 ? -0.69 -29.719 -34.719 1 92.44 189 SER A CA 1
ATOM 1432 C C . SER A 1 189 ? 0.64 -29.328 -35.344 1 92.44 189 SER A C 1
ATOM 1434 O O . SER A 1 189 ? 0.869 -28.156 -35.656 1 92.44 189 SER A O 1
ATOM 1436 N N . LEU A 1 190 ? 1.425 -30.328 -35.562 1 92.56 190 LEU A N 1
ATOM 1437 C CA . LEU A 1 190 ? 2.732 -30.141 -36.188 1 92.56 190 LEU A CA 1
ATOM 1438 C C . LEU A 1 190 ? 2.896 -31.047 -37.406 1 92.56 190 LEU A C 1
ATOM 1440 O O . LEU A 1 190 ? 2.836 -32.281 -37.281 1 92.56 190 LEU A O 1
ATOM 1444 N N . ARG A 1 191 ? 3.07 -30.359 -38.469 1 92.5 191 ARG A N 1
ATOM 1445 C CA . ARG A 1 191 ? 3.332 -31.109 -39.688 1 92.5 191 ARG A CA 1
ATOM 1446 C C . ARG A 1 191 ? 4.828 -31.188 -39.969 1 92.5 191 ARG A C 1
ATOM 1448 O O . ARG A 1 191 ? 5.527 -30.172 -39.969 1 92.5 191 ARG A O 1
ATOM 1455 N N . LEU A 1 192 ? 5.254 -32.438 -40.25 1 89.94 192 LEU A N 1
ATOM 1456 C CA . LEU A 1 192 ? 6.688 -32.688 -40.406 1 89.94 192 LEU A CA 1
ATOM 1457 C C . LEU A 1 192 ? 6.965 -33.406 -41.719 1 89.94 192 LEU A C 1
ATOM 1459 O O . LEU A 1 192 ? 6.191 -34.281 -42.125 1 89.94 192 LEU A O 1
ATOM 1463 N N . ALA A 1 193 ? 7.996 -32.938 -42.312 1 89.12 193 ALA A N 1
ATOM 1464 C CA . ALA A 1 193 ? 8.609 -33.656 -43.438 1 89.12 193 ALA A CA 1
ATOM 1465 C C . ALA A 1 193 ? 10.031 -34.094 -43.094 1 89.12 193 ALA A C 1
ATOM 1467 O O . ALA A 1 193 ? 10.961 -33.281 -43.125 1 89.12 193 ALA A O 1
ATOM 1468 N N . LEU A 1 194 ? 10.156 -35.406 -42.844 1 87.81 194 LEU A N 1
ATOM 1469 C CA . LEU A 1 194 ? 11.391 -35.844 -42.188 1 87.81 194 LEU A CA 1
ATOM 1470 C C . LEU A 1 194 ? 12.227 -36.719 -43.125 1 87.81 194 LEU A C 1
ATOM 1472 O O . LEU A 1 194 ? 11.711 -37.625 -43.781 1 87.81 194 LEU A O 1
ATOM 1476 N N . PRO A 1 195 ? 13.5 -36.312 -43.188 1 88.31 195 PRO A N 1
ATOM 1477 C CA . PRO A 1 195 ? 14.414 -37.219 -43.844 1 88.31 195 PRO A CA 1
ATOM 1478 C C . PRO A 1 195 ? 14.758 -38.438 -43 1 88.31 195 PRO A C 1
ATOM 1480 O O . PRO A 1 195 ? 14.547 -38.438 -41.781 1 88.31 195 PRO A O 1
ATOM 1483 N N . PRO A 1 196 ? 15.227 -39.469 -43.625 1 87.75 196 PRO A N 1
ATOM 1484 C CA . PRO A 1 196 ? 15.484 -40.719 -42.906 1 87.75 196 PRO A CA 1
ATOM 1485 C C . PRO A 1 196 ? 16.469 -40.562 -41.75 1 87.75 196 PRO A C 1
ATOM 1487 O O . PRO A 1 196 ? 16.422 -41.312 -40.781 1 87.75 196 PRO A O 1
ATOM 1490 N N . SER A 1 197 ? 17.266 -39.562 -41.75 1 86.69 197 SER A N 1
ATOM 1491 C CA . SER A 1 197 ? 18.281 -39.375 -40.719 1 86.69 197 SER A CA 1
ATOM 1492 C C . SER A 1 197 ? 17.656 -39 -39.375 1 86.69 197 SER A C 1
ATOM 1494 O O . SER A 1 197 ? 18.266 -39.188 -38.312 1 86.69 197 SER A O 1
ATOM 1496 N N . VAL A 1 198 ? 16.422 -38.531 -39.438 1 85.69 198 VAL A N 1
ATOM 1497 C CA . VAL A 1 198 ? 15.836 -38.094 -38.188 1 85.69 198 VAL A CA 1
ATOM 1498 C C . VAL A 1 198 ? 14.594 -38.906 -37.844 1 85.69 198 VAL A C 1
ATOM 1500 O O . VAL A 1 198 ? 13.766 -38.469 -37.031 1 85.69 198 VAL A O 1
ATOM 1503 N N . TRP A 1 199 ? 14.406 -40.094 -38.5 1 85.44 199 TRP A N 1
ATOM 1504 C CA . TRP A 1 199 ? 13.234 -40.938 -38.25 1 85.44 199 TRP A CA 1
ATOM 1505 C C . TRP A 1 199 ? 13.234 -41.438 -36.812 1 85.44 199 TRP A C 1
ATOM 1507 O O . TRP A 1 199 ? 12.18 -41.75 -36.281 1 85.44 199 TRP A O 1
ATOM 1517 N N . ASN A 1 200 ? 14.367 -41.469 -36.25 1 84.62 200 ASN A N 1
ATOM 1518 C CA . ASN A 1 200 ? 14.461 -42 -34.875 1 84.62 200 ASN A CA 1
ATOM 1519 C C . ASN A 1 200 ? 14.336 -40.875 -33.844 1 84.62 200 ASN A C 1
ATOM 1521 O O . ASN A 1 200 ? 14.445 -41.094 -32.656 1 84.62 200 ASN A O 1
ATOM 1525 N N . ALA A 1 201 ? 14.047 -39.719 -34.406 1 82.69 201 ALA A N 1
ATOM 1526 C CA . ALA A 1 201 ? 13.922 -38.562 -33.5 1 82.69 201 ALA A CA 1
ATOM 1527 C C . ALA A 1 201 ? 12.594 -38.625 -32.75 1 82.69 201 ALA A C 1
ATOM 1529 O O . ALA A 1 201 ? 11.609 -39.156 -33.25 1 82.69 201 ALA A O 1
ATOM 1530 N N . THR A 1 202 ? 12.641 -38.156 -31.547 1 87.19 202 THR A N 1
ATOM 1531 C CA . THR A 1 202 ? 11.438 -38.031 -30.719 1 87.19 202 THR A CA 1
ATOM 1532 C C . THR A 1 202 ? 10.961 -36.562 -30.672 1 87.19 202 THR A C 1
ATOM 1534 O O . THR A 1 202 ? 11.773 -35.656 -30.562 1 87.19 202 THR A O 1
ATOM 1537 N N . TYR A 1 203 ? 9.664 -36.5 -30.938 1 89.31 203 TYR A N 1
ATOM 1538 C CA . TYR A 1 203 ? 9.055 -35.188 -30.812 1 89.31 203 TYR A CA 1
ATOM 1539 C C . TYR A 1 203 ? 8.133 -35.125 -29.609 1 89.31 203 TYR A C 1
ATOM 1541 O O . TYR A 1 203 ? 7.434 -36.094 -29.297 1 89.31 203 TYR A O 1
ATOM 1549 N N . THR A 1 204 ? 8.188 -34 -28.938 1 91.38 204 THR A N 1
ATOM 1550 C CA . THR A 1 204 ? 7.422 -33.875 -27.703 1 91.38 204 THR A CA 1
ATOM 1551 C C . THR A 1 204 ? 6.551 -32.594 -27.75 1 91.38 204 THR A C 1
ATOM 1553 O O . THR A 1 204 ? 7 -31.547 -28.188 1 91.38 204 THR A O 1
ATOM 1556 N N . CYS A 1 205 ? 5.293 -32.781 -27.406 1 92.06 205 CYS A N 1
ATOM 1557 C CA . CYS A 1 205 ? 4.438 -31.609 -27.188 1 92.06 205 CYS A CA 1
ATOM 1558 C C . CYS A 1 205 ? 4.133 -31.422 -25.703 1 92.06 205 CYS A C 1
ATOM 1560 O O . CYS A 1 205 ? 4.062 -32.406 -24.953 1 92.06 205 CYS A O 1
ATOM 1562 N N . SER A 1 206 ? 4.062 -30.156 -25.312 1 91.81 206 SER A N 1
ATOM 1563 C CA . SER A 1 206 ? 3.764 -29.844 -23.922 1 91.81 206 SER A CA 1
ATOM 1564 C C . SER A 1 206 ? 2.578 -28.891 -23.812 1 91.81 206 SER A C 1
ATOM 1566 O O . SER A 1 206 ? 2.457 -27.953 -24.594 1 91.81 206 SER A O 1
ATOM 1568 N N . ILE A 1 207 ? 1.661 -29.312 -22.938 1 91.44 207 ILE A N 1
ATOM 1569 C CA . ILE A 1 207 ? 0.57 -28.406 -22.562 1 91.44 207 ILE A CA 1
ATOM 1570 C C . ILE A 1 207 ? 0.828 -27.828 -21.172 1 91.44 207 ILE A C 1
ATOM 1572 O O . ILE A 1 207 ? 1.165 -28.562 -20.234 1 91.44 207 ILE A O 1
ATOM 1576 N N . SER A 1 208 ? 0.677 -26.438 -21.125 1 92.62 208 SER A N 1
ATOM 1577 C CA . SER A 1 208 ? 1.075 -25.859 -19.844 1 92.62 208 SER A CA 1
ATOM 1578 C C . SER A 1 208 ? 0.209 -24.656 -19.484 1 92.62 208 SER A C 1
ATOM 1580 O O . SER A 1 208 ? -0.444 -24.078 -20.359 1 92.62 208 SER A O 1
ATOM 1582 N N . ASN A 1 209 ? 0.062 -24.391 -18.219 1 92.81 209 ASN A N 1
ATOM 1583 C CA . ASN A 1 209 ? -0.336 -23.109 -17.625 1 92.81 209 ASN A CA 1
ATOM 1584 C C . ASN A 1 209 ? 0.705 -22.609 -16.625 1 92.81 209 ASN A C 1
ATOM 1586 O O . ASN A 1 209 ? 1.753 -23.234 -16.453 1 92.81 209 ASN A O 1
ATOM 1590 N N . PRO A 1 210 ? 0.513 -21.469 -16.062 1 93.81 210 PRO A N 1
ATOM 1591 C CA . PRO A 1 210 ? 1.565 -20.906 -15.219 1 93.81 210 PRO A CA 1
ATOM 1592 C C . PRO A 1 210 ? 1.92 -21.812 -14.039 1 93.81 210 PRO A C 1
ATOM 1594 O O . PRO A 1 210 ? 2.986 -21.656 -13.438 1 93.81 210 PRO A O 1
ATOM 1597 N N . ALA A 1 211 ? 1.104 -22.797 -13.703 1 94.06 211 ALA A N 1
ATOM 1598 C CA . ALA A 1 211 ? 1.326 -23.562 -12.477 1 94.06 211 ALA A CA 1
ATOM 1599 C C . ALA A 1 211 ? 1.628 -25.031 -12.797 1 94.06 211 ALA A C 1
ATOM 1601 O O . ALA A 1 211 ? 2.135 -25.766 -11.945 1 94.06 211 ALA A O 1
ATOM 1602 N N . ASP A 1 212 ? 1.316 -25.469 -13.969 1 92.81 212 ASP A N 1
ATOM 1603 C CA . ASP A 1 212 ? 1.385 -26.891 -14.266 1 92.81 212 ASP A CA 1
ATOM 1604 C C . ASP A 1 212 ? 1.756 -27.141 -15.727 1 92.81 212 ASP A C 1
ATOM 1606 O O . ASP A 1 212 ? 1.485 -26.297 -16.594 1 92.81 212 ASP A O 1
ATOM 1610 N N . ARG A 1 213 ? 2.408 -28.328 -15.938 1 92.5 213 ARG A N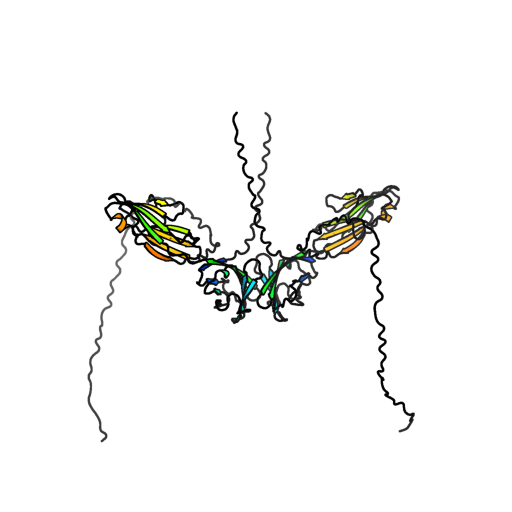 1
ATOM 1611 C CA . ARG A 1 213 ? 2.807 -28.703 -17.297 1 92.5 213 ARG A CA 1
ATOM 1612 C C . ARG A 1 213 ? 2.762 -30.219 -17.469 1 92.5 213 ARG A C 1
ATOM 1614 O O . ARG A 1 213 ? 3.162 -30.969 -16.562 1 92.5 213 ARG A O 1
ATOM 1621 N N . LYS A 1 214 ? 2.193 -30.656 -18.578 1 91.25 214 LYS A N 1
ATOM 1622 C CA . LYS A 1 214 ? 2.213 -32.062 -18.984 1 91.25 214 LYS A CA 1
ATOM 1623 C C . LYS A 1 214 ? 2.684 -32.219 -20.438 1 91.25 214 LYS A C 1
ATOM 1625 O O . LYS A 1 214 ? 2.541 -31.297 -21.234 1 91.25 214 LYS A O 1
ATOM 1630 N N . SER A 1 215 ? 3.307 -33.344 -20.641 1 91.56 215 SER A N 1
ATOM 1631 C CA . SER A 1 215 ? 3.863 -33.5 -21.984 1 91.56 215 SER A CA 1
ATOM 1632 C C . SER A 1 215 ? 3.578 -34.875 -22.531 1 91.56 215 SER A C 1
ATOM 1634 O O . SER A 1 215 ? 3.215 -35.781 -21.781 1 91.56 215 SER A O 1
ATOM 1636 N N . ALA A 1 216 ? 3.588 -35 -23.828 1 90.5 216 ALA A N 1
ATOM 1637 C CA . ALA A 1 216 ? 3.51 -36.281 -24.562 1 90.5 216 ALA A CA 1
ATOM 1638 C C . ALA A 1 216 ? 4.578 -36.344 -25.641 1 90.5 216 ALA A C 1
ATOM 1640 O O . ALA A 1 216 ? 4.859 -35.344 -26.312 1 90.5 216 ALA A O 1
ATOM 1641 N N . SER A 1 217 ? 5.121 -37.531 -25.75 1 89.88 217 SER A N 1
ATOM 1642 C CA . SER A 1 217 ? 6.172 -37.688 -26.734 1 89.88 217 SER A CA 1
ATOM 1643 C C . SER A 1 217 ? 5.723 -38.625 -27.859 1 89.88 217 SER A C 1
ATOM 1645 O O . SER A 1 217 ? 4.965 -39.562 -27.609 1 89.88 217 SER A O 1
ATOM 1647 N N . PHE A 1 218 ? 6.277 -38.312 -29.031 1 88.06 218 PHE A N 1
ATOM 1648 C CA . PHE A 1 218 ? 5.988 -39.094 -30.234 1 88.06 218 PHE A CA 1
ATOM 1649 C C . PHE A 1 218 ? 7.234 -39.844 -30.719 1 88.06 218 PHE A C 1
ATOM 1651 O O . PHE A 1 218 ? 8.273 -39.219 -30.938 1 88.06 218 PHE A O 1
ATOM 1658 N N . ASP A 1 219 ? 7.117 -41.125 -30.766 1 84.5 219 ASP A N 1
ATOM 1659 C CA . ASP A 1 219 ? 8.133 -41.938 -31.453 1 84.5 219 ASP A CA 1
ATOM 1660 C C . ASP A 1 219 ? 7.727 -42.219 -32.875 1 84.5 219 ASP A C 1
ATOM 1662 O O . ASP A 1 219 ? 6.77 -42.938 -33.125 1 84.5 219 ASP A O 1
ATOM 1666 N N . LEU A 1 220 ? 8.539 -41.719 -33.844 1 84 220 LEU A N 1
ATOM 1667 C CA . LEU A 1 220 ? 8.102 -41.75 -35.25 1 84 220 LEU A CA 1
ATOM 1668 C C . LEU A 1 220 ? 8.797 -42.906 -36 1 84 220 LEU A C 1
ATOM 1670 O O . LEU A 1 220 ? 8.508 -43.125 -37.156 1 84 220 LEU A O 1
ATOM 1674 N N . HIS A 1 221 ? 9.656 -43.594 -35.344 1 84.62 221 HIS A N 1
ATOM 1675 C CA . HIS A 1 221 ? 10.43 -44.625 -36.031 1 84.62 221 HIS A CA 1
ATOM 1676 C C . HIS A 1 221 ? 9.516 -45.688 -36.656 1 84.62 221 HIS A C 1
ATOM 1678 O O . HIS A 1 221 ? 9.609 -45.969 -37.844 1 84.62 221 HIS A O 1
ATOM 1684 N N . ALA A 1 222 ? 8.703 -46.188 -35.781 1 79.44 222 ALA A N 1
ATOM 1685 C CA . ALA A 1 222 ? 7.812 -47.25 -36.25 1 79.44 222 ALA A CA 1
ATOM 1686 C C . ALA A 1 222 ? 6.84 -46.719 -37.312 1 79.44 222 ALA A C 1
ATOM 1688 O O . ALA A 1 222 ? 6.52 -47.406 -38.281 1 79.44 222 ALA A O 1
ATOM 1689 N N . THR A 1 223 ? 6.488 -45.531 -37.125 1 81.88 223 THR A N 1
ATOM 1690 C CA . THR A 1 223 ? 5.516 -44.938 -38.031 1 81.88 223 THR A CA 1
ATOM 1691 C C . THR A 1 223 ? 6.141 -44.688 -39.406 1 81.88 223 THR A C 1
ATOM 1693 O O . THR A 1 223 ? 5.52 -44.938 -40.438 1 81.88 223 THR A O 1
ATOM 1696 N N . CYS A 1 224 ? 7.336 -44.25 -39.438 1 85.56 224 CYS A N 1
ATOM 1697 C CA . CYS A 1 224 ? 7.984 -43.906 -40.719 1 85.56 224 CYS A CA 1
ATOM 1698 C C . CYS A 1 224 ? 8.461 -45.156 -41.438 1 85.56 224 CYS A C 1
ATOM 1700 O O . CYS A 1 224 ? 8.633 -45.125 -42.656 1 85.56 224 CYS A O 1
ATOM 1702 N N . LEU A 1 225 ? 8.773 -46.25 -40.75 1 82.44 225 LEU A N 1
ATOM 1703 C CA . LEU A 1 225 ? 9.211 -47.469 -41.375 1 82.44 225 LEU A CA 1
ATOM 1704 C C . LEU A 1 225 ? 8.031 -48.188 -42.031 1 82.44 225 LEU A C 1
ATOM 1706 O O . LEU A 1 225 ? 8.227 -49.094 -42.875 1 82.44 225 LEU A O 1
ATOM 1710 N N . ARG A 1 226 ? 7.023 -48.031 -41.469 1 74.31 226 ARG A N 1
ATOM 1711 C CA . ARG A 1 226 ? 5.855 -48.688 -42.031 1 74.31 226 ARG A CA 1
ATOM 1712 C C . ARG A 1 226 ? 5.672 -48.312 -43.5 1 74.31 226 ARG A C 1
ATOM 1714 O O . ARG A 1 226 ? 5.695 -47.125 -43.844 1 74.31 226 ARG A O 1
ATOM 1721 N N . GLU A 1 227 ? 6.516 -49.125 -44.344 1 58.19 227 GLU A N 1
ATOM 1722 C CA . GLU A 1 227 ? 6.5 -49.031 -45.812 1 58.19 227 GLU A CA 1
ATOM 1723 C C . GLU A 1 227 ? 5.074 -49.062 -46.344 1 58.19 227 GLU A C 1
ATOM 1725 O O . GLU A 1 227 ? 4.215 -49.75 -45.781 1 58.19 227 GLU A O 1
ATOM 1730 N N . GLY A 1 228 ? 4.148 -48.781 -46.594 1 52.09 228 GLY A N 1
ATOM 1731 C CA . GLY A 1 228 ? 2.932 -48.844 -47.406 1 52.09 228 GLY A CA 1
ATOM 1732 C C . GLY A 1 228 ? 2.084 -47.594 -47.281 1 52.09 228 GLY A C 1
ATOM 1733 O O . GLY A 1 228 ? 2.369 -46.719 -46.469 1 52.09 228 GLY A O 1
ATOM 1734 N N . GLU A 1 229 ? 0.659 -47.719 -47.781 1 48.34 229 GLU A N 1
ATOM 1735 C CA . GLU A 1 229 ? -0.352 -46.812 -48.344 1 48.34 229 GLU A CA 1
ATOM 1736 C C . GLU A 1 229 ? -0.71 -45.719 -47.344 1 48.34 229 GLU A C 1
ATOM 1738 O O . GLU A 1 229 ? -0.265 -45.75 -46.188 1 48.34 229 GLU A O 1
ATOM 1743 N N . GLY A 1 230 ? -2.215 -45.5 -47.062 1 48.06 230 GLY A N 1
ATOM 1744 C CA . GLY A 1 230 ? -3.164 -44.406 -46.938 1 48.06 230 GLY A CA 1
ATOM 1745 C C . GLY A 1 230 ? -3.053 -43.688 -45.594 1 48.06 230 GLY A C 1
ATOM 1746 O O . GLY A 1 230 ? -2.314 -44.125 -44.719 1 48.06 230 GLY A O 1
ATOM 1747 N N . LEU A 1 231 ? -3.822 -42.562 -45.438 1 53.31 231 LEU A N 1
ATOM 1748 C CA . LEU A 1 231 ? -4.227 -41.438 -44.562 1 53.31 231 LEU A CA 1
ATOM 1749 C C . LEU A 1 231 ? -4.625 -41.938 -43.188 1 53.31 231 LEU A C 1
ATOM 1751 O O . LEU A 1 231 ? -5.816 -42.094 -42.906 1 53.31 231 LEU A O 1
ATOM 1755 N N . ARG A 1 232 ? -3.998 -43.094 -42.656 1 52.88 232 ARG A N 1
ATOM 1756 C CA . ARG A 1 232 ? -4.672 -43.5 -41.406 1 52.88 232 ARG A CA 1
ATOM 1757 C C . ARG A 1 232 ? -4.031 -42.844 -40.188 1 52.88 232 ARG A C 1
ATOM 1759 O O . ARG A 1 232 ? -2.816 -42.656 -40.156 1 52.88 232 ARG A O 1
ATOM 1766 N N . ALA A 1 233 ? -4.836 -42.219 -39.406 1 56.09 233 ALA A N 1
ATOM 1767 C CA . ALA A 1 233 ? -4.566 -41.781 -38.031 1 56.09 233 ALA A CA 1
ATOM 1768 C C . ALA A 1 233 ? -4.02 -42.938 -37.219 1 56.09 233 ALA A C 1
ATOM 1770 O O . ALA A 1 233 ? -4.625 -44 -37.125 1 56.09 233 ALA A O 1
ATOM 1771 N N . TRP A 1 234 ? -2.664 -43.188 -37.062 1 56.53 234 TRP A N 1
ATOM 1772 C CA . TRP A 1 234 ? -2.184 -44.25 -36.156 1 56.53 234 TRP A CA 1
ATOM 1773 C C . TRP A 1 234 ? -1.833 -43.656 -34.781 1 56.53 234 TRP A C 1
ATOM 1775 O O . TRP A 1 234 ? -1.398 -42.531 -34.688 1 56.53 234 TRP A O 1
ATOM 1785 N N . PRO A 1 235 ? -2.287 -44.438 -33.781 1 56.59 235 PRO A N 1
ATOM 1786 C CA . PRO A 1 235 ? -1.858 -44.031 -32.438 1 56.59 235 PRO A CA 1
ATOM 1787 C C . PRO A 1 235 ? -0.339 -43.969 -32.312 1 56.59 235 PRO A C 1
ATOM 1789 O O . PRO A 1 235 ? 0.356 -44.938 -32.656 1 56.59 235 PRO A O 1
ATOM 1792 N N . CYS A 1 236 ? 0.308 -42.938 -32.625 1 61.28 236 CYS A N 1
ATOM 1793 C CA . CYS A 1 236 ? 1.702 -42.781 -32.219 1 61.28 236 CYS A CA 1
ATOM 1794 C C . CYS A 1 236 ? 1.854 -42.938 -30.703 1 61.28 236 CYS A C 1
ATOM 1796 O O . CYS A 1 236 ? 0.944 -42.625 -29.953 1 61.28 236 CYS A O 1
ATOM 1798 N N . MET A 1 237 ? 2.652 -43.938 -30.391 1 62.31 237 MET A N 1
ATOM 1799 C CA . MET A 1 237 ? 2.916 -44.094 -28.969 1 62.31 237 MET A CA 1
ATOM 1800 C C . MET A 1 237 ? 3.338 -42.781 -28.328 1 62.31 237 MET A C 1
ATOM 1802 O O . MET A 1 237 ? 4.312 -42.156 -28.75 1 62.31 237 MET A O 1
ATOM 1806 N N . ALA A 1 238 ? 2.424 -42.188 -27.828 1 63.53 238 ALA A N 1
ATOM 1807 C CA . ALA A 1 238 ? 2.727 -40.969 -27.047 1 63.53 238 ALA A CA 1
ATOM 1808 C C . ALA A 1 238 ? 2.877 -41.312 -25.562 1 63.53 238 ALA A C 1
ATOM 1810 O O . ALA A 1 238 ? 2.064 -42.062 -25.016 1 63.53 238 ALA A O 1
ATOM 1811 N N . ALA A 1 239 ? 4.164 -41.125 -24.969 1 66.19 239 ALA A N 1
ATOM 1812 C CA . ALA A 1 239 ? 4.359 -41.281 -23.516 1 66.19 239 ALA A CA 1
ATOM 1813 C C . ALA A 1 239 ? 4.078 -39.969 -22.781 1 66.19 239 ALA A C 1
ATOM 1815 O O . ALA A 1 239 ? 4.652 -38.938 -23.125 1 66.19 239 ALA A O 1
ATOM 1816 N N . PRO A 1 240 ? 3.123 -40.062 -21.844 1 66.19 240 PRO A N 1
ATOM 1817 C CA . PRO A 1 240 ? 2.82 -38.844 -21.078 1 66.19 240 PRO A CA 1
ATOM 1818 C C . PRO A 1 240 ? 3.928 -38.5 -20.094 1 66.19 240 PRO A C 1
ATOM 1820 O O . PRO A 1 240 ? 4.559 -39.375 -19.516 1 66.19 240 PRO A O 1
ATOM 1823 N N . GLY A 1 241 ? 4.547 -37.344 -20.094 1 67.31 241 GLY A N 1
ATOM 1824 C CA . GLY A 1 241 ? 5.434 -36.812 -19.078 1 67.31 241 GLY A CA 1
ATOM 1825 C C . GLY A 1 241 ? 4.793 -35.688 -18.25 1 67.31 241 GLY A C 1
ATOM 1826 O O . GLY A 1 241 ? 3.971 -34.938 -18.766 1 67.31 241 GLY A O 1
ATOM 1827 N N . THR A 1 242 ? 4.824 -35.812 -16.938 1 63.47 242 THR A N 1
ATOM 1828 C CA . THR A 1 242 ? 4.281 -34.781 -16.047 1 63.47 242 THR A CA 1
ATOM 1829 C C . THR A 1 242 ? 5.398 -33.906 -15.484 1 63.47 242 THR A C 1
ATOM 1831 O O . THR A 1 242 ? 6.484 -34.406 -15.172 1 63.47 242 THR A O 1
ATOM 1834 N N . GLY A 1 243 ? 5.488 -32.625 -15.734 1 58.69 243 GLY A N 1
ATOM 1835 C CA . GLY A 1 243 ? 6.406 -31.734 -15.039 1 58.69 243 GLY A CA 1
ATOM 1836 C C . GLY A 1 243 ? 5.703 -30.625 -14.273 1 58.69 243 GLY A C 1
ATOM 1837 O O . GLY A 1 243 ? 4.582 -30.25 -14.617 1 58.69 243 GLY A O 1
ATOM 1838 N N . ILE A 1 244 ? 6.047 -30.375 -13.008 1 53.03 244 ILE A N 1
ATOM 1839 C CA . ILE A 1 244 ? 5.621 -29.188 -12.281 1 53.03 244 ILE A CA 1
ATOM 1840 C C . ILE A 1 244 ? 6.457 -27.984 -12.719 1 53.03 244 ILE A C 1
ATOM 1842 O O . ILE A 1 244 ? 7.688 -28.047 -12.766 1 53.03 244 ILE A O 1
ATOM 1846 N N . VAL A 1 245 ? 5.809 -27.016 -13.352 1 57.59 245 VAL A N 1
ATOM 1847 C CA . VAL A 1 245 ? 6.523 -25.781 -13.688 1 57.59 245 VAL A CA 1
ATOM 1848 C C . VAL A 1 245 ? 7.035 -25.125 -12.406 1 57.59 245 VAL A C 1
ATOM 1850 O O . VAL A 1 245 ? 6.246 -24.734 -11.547 1 57.59 245 VAL A O 1
ATOM 1853 N N . GLY A 1 246 ? 8.141 -25.547 -11.938 1 49.25 246 GLY A N 1
ATOM 1854 C CA . GLY A 1 246 ? 8.703 -24.891 -10.773 1 49.25 246 GLY A CA 1
ATOM 1855 C C . GLY A 1 246 ? 8.617 -23.375 -10.836 1 49.25 246 GLY A C 1
ATOM 1856 O O . GLY A 1 246 ? 8.672 -22.797 -11.922 1 49.25 246 GLY A O 1
ATOM 1857 N N . LEU A 1 247 ? 8.188 -22.797 -9.742 1 46.22 247 LEU A N 1
ATOM 1858 C CA . LEU A 1 247 ? 8.164 -21.375 -9.414 1 46.22 247 LEU A CA 1
ATOM 1859 C C . LEU A 1 247 ? 9.492 -20.703 -9.758 1 46.22 247 LEU A C 1
ATOM 1861 O O . LEU A 1 247 ? 10.484 -20.891 -9.055 1 46.22 247 LEU A O 1
ATOM 1865 N N . LEU A 1 248 ? 9.852 -20.641 -10.977 1 38.47 248 LEU A N 1
ATOM 1866 C CA . LEU A 1 248 ? 10.977 -19.734 -11.086 1 38.47 248 LEU A CA 1
ATOM 1867 C C . LEU A 1 248 ? 10.648 -18.375 -10.461 1 38.47 248 LEU A C 1
ATOM 1869 O O . LEU A 1 248 ? 9.734 -17.688 -10.914 1 38.47 248 LEU A O 1
ATOM 1873 N N . LEU A 1 249 ? 10.836 -18.328 -9.18 1 38.91 249 LEU A N 1
ATOM 1874 C CA . LEU A 1 249 ? 11.055 -17 -8.594 1 38.91 249 LEU A CA 1
ATOM 1875 C C . LEU A 1 249 ? 12.094 -16.219 -9.391 1 38.91 249 LEU A C 1
ATOM 1877 O O . LEU A 1 249 ? 13.289 -16.5 -9.297 1 38.91 249 LEU A O 1
ATOM 1881 N N . GLU A 1 250 ? 11.789 -15.82 -10.508 1 38.78 250 GLU A N 1
ATOM 1882 C CA . GLU A 1 250 ? 12.703 -14.82 -11.07 1 38.78 250 GLU A CA 1
ATOM 1883 C C . GLU A 1 250 ? 12.828 -13.609 -10.156 1 38.78 250 GLU A C 1
ATOM 1885 O O . GLU A 1 250 ? 11.828 -12.938 -9.867 1 38.78 250 GLU A O 1
ATOM 1890 N N . ASP A 1 251 ? 13.766 -13.594 -9.211 1 38.59 251 ASP A N 1
ATOM 1891 C CA . ASP A 1 251 ? 14.195 -12.336 -8.617 1 38.59 251 ASP A CA 1
ATOM 1892 C C . ASP A 1 251 ? 14.586 -11.328 -9.695 1 38.59 251 ASP A C 1
ATOM 1894 O O . ASP A 1 251 ? 15.492 -11.578 -10.492 1 38.59 251 ASP A O 1
ATOM 1898 N N . PRO A 1 252 ? 13.742 -10.453 -10.086 1 39.94 252 PRO A N 1
ATOM 1899 C CA . PRO A 1 252 ? 14.148 -9.484 -11.102 1 39.94 252 PRO A CA 1
ATOM 1900 C C . PRO A 1 252 ? 15.484 -8.812 -10.773 1 39.94 252 PRO A C 1
ATOM 1902 O O . PRO A 1 252 ? 15.953 -7.957 -11.531 1 39.94 252 PRO A O 1
ATOM 1905 N N . GLY A 1 253 ? 15.891 -8.805 -9.531 1 36.5 253 GLY A N 1
ATOM 1906 C CA . GLY A 1 253 ? 16.969 -7.871 -9.25 1 36.5 253 GLY A CA 1
ATOM 1907 C C . GLY A 1 253 ? 18.219 -8.133 -10.062 1 36.5 253 GLY A C 1
ATOM 1908 O O . GLY A 1 253 ? 19.078 -7.258 -10.203 1 36.5 253 GLY A O 1
ATOM 1909 N N . GLN A 1 254 ? 18.641 -9.359 -10.055 1 35.91 254 GLN A N 1
ATOM 1910 C CA . GLN A 1 254 ? 20.062 -9.398 -10.375 1 35.91 254 GLN A CA 1
ATOM 1911 C C . GLN A 1 254 ? 20.281 -9.281 -11.875 1 35.91 254 GLN A C 1
ATOM 1913 O O . GLN A 1 254 ? 20.453 -10.297 -12.562 1 35.91 254 GLN A O 1
ATOM 1918 N N . SER A 1 255 ? 19.406 -8.758 -12.664 1 33.59 255 SER A N 1
ATOM 1919 C CA . SER A 1 255 ? 19.891 -8.656 -14.039 1 33.59 255 SER A CA 1
ATOM 1920 C C . SER A 1 255 ? 21.141 -7.781 -14.125 1 33.59 255 SER A C 1
ATOM 1922 O O . SER A 1 255 ? 21.031 -6.57 -14.328 1 33.59 255 SER A O 1
ATOM 1924 N N . ALA A 1 256 ? 22.047 -7.77 -13.133 1 30.69 256 ALA A N 1
ATOM 1925 C CA . ALA A 1 256 ? 23.281 -7.133 -13.555 1 30.69 256 ALA A CA 1
ATOM 1926 C C . ALA A 1 256 ? 23.719 -7.633 -14.93 1 30.69 256 ALA A C 1
ATOM 1928 O O . ALA A 1 256 ? 23.547 -8.812 -15.25 1 30.69 256 ALA A O 1
ATOM 1929 N N . GLY A 1 257 ? 23.828 -6.676 -15.906 1 28.59 257 GLY A N 1
ATOM 1930 C CA . GLY A 1 257 ? 24.312 -6.707 -17.266 1 28.59 257 GLY A CA 1
ATOM 1931 C C . GLY A 1 257 ? 25.547 -7.578 -17.438 1 28.59 257 GLY A C 1
ATOM 1932 O O . GLY A 1 257 ? 26.578 -7.336 -16.812 1 28.59 257 GLY A O 1
ATOM 1933 N N . ARG A 1 258 ? 25.375 -8.922 -17.469 1 28.95 258 ARG A N 1
ATOM 1934 C CA . ARG A 1 258 ? 26.5 -9.641 -18.031 1 28.95 258 ARG A CA 1
ATOM 1935 C C . ARG A 1 258 ? 27.031 -8.938 -19.281 1 28.95 258 ARG A C 1
ATOM 1937 O O . ARG A 1 258 ? 26.328 -8.891 -20.312 1 28.95 258 ARG A O 1
ATOM 1944 N N . ALA A 1 259 ? 27.594 -7.645 -19.078 1 28 259 ALA A N 1
ATOM 1945 C CA . ALA A 1 259 ? 28.391 -7.07 -20.156 1 28 259 ALA A CA 1
ATOM 1946 C C . ALA A 1 259 ? 29.266 -8.141 -20.828 1 28 259 ALA A C 1
ATOM 1948 O O . ALA A 1 259 ? 30.094 -8.766 -20.172 1 28 259 ALA A O 1
ATOM 1949 N N . MET A 1 260 ? 28.656 -8.891 -21.641 1 25.08 260 MET A N 1
ATOM 1950 C CA . MET A 1 260 ? 29.469 -9.742 -22.516 1 25.08 260 MET A CA 1
ATOM 1951 C C . MET A 1 260 ? 30.656 -8.977 -23.078 1 25.08 260 MET A C 1
ATOM 1953 O O . MET A 1 260 ? 30.484 -8.016 -23.828 1 25.08 260 MET A O 1
ATOM 1957 N N . VAL A 1 261 ? 31.609 -8.633 -22.094 1 29.12 261 VAL A N 1
ATOM 1958 C CA . VAL A 1 261 ? 32.906 -8.156 -22.562 1 29.12 261 VAL A CA 1
ATOM 1959 C C . VAL A 1 261 ? 33.375 -8.969 -23.781 1 29.12 261 VAL A C 1
ATOM 1961 O O . VAL A 1 261 ? 33.594 -10.18 -23.672 1 29.12 261 VAL A O 1
ATOM 1964 N N . THR A 1 262 ? 32.719 -8.648 -24.859 1 27.94 262 THR A N 1
ATOM 1965 C CA . THR A 1 262 ? 33.25 -9.109 -26.141 1 27.94 262 THR A CA 1
ATOM 1966 C C . THR A 1 262 ? 34.75 -8.859 -26.234 1 27.94 262 THR A C 1
ATOM 1968 O O . THR A 1 262 ? 35.188 -7.711 -26.312 1 27.94 262 THR A O 1
ATOM 1971 N N . ALA A 1 263 ? 35.438 -9.508 -25.141 1 27.28 263 ALA A N 1
ATOM 1972 C CA . ALA A 1 263 ? 36.906 -9.453 -25.234 1 27.28 263 ALA A CA 1
ATOM 1973 C C . ALA A 1 263 ? 37.375 -9.742 -26.656 1 27.28 263 ALA A C 1
ATOM 1975 O O . ALA A 1 263 ? 37.062 -10.805 -27.203 1 27.28 263 ALA A O 1
ATOM 1976 N N . SER A 1 264 ? 37.281 -8.734 -27.438 1 25.16 264 SER A N 1
ATOM 1977 C CA . SER A 1 264 ? 37.969 -8.789 -28.719 1 25.16 264 SER A CA 1
ATOM 1978 C C . SER A 1 264 ? 39.375 -9.328 -28.578 1 25.16 264 SER A C 1
ATOM 1980 O O . SER A 1 264 ? 40.25 -8.648 -28.031 1 25.16 264 SER A O 1
ATOM 1982 N N . SER A 1 265 ? 39.344 -10.617 -28.047 1 24.25 265 SER A N 1
ATOM 1983 C CA . SER A 1 265 ? 40.625 -11.273 -27.938 1 24.25 265 SER A CA 1
ATOM 1984 C C . SER A 1 265 ? 41.438 -11.102 -29.219 1 24.25 265 SER A C 1
ATOM 1986 O O . SER A 1 265 ? 41 -11.438 -30.312 1 24.25 265 SER A O 1
ATOM 1988 N N . PRO A 1 266 ? 42.219 -10.008 -29.156 1 24.58 266 PRO A N 1
ATOM 1989 C CA . PRO A 1 266 ? 43.125 -9.938 -30.312 1 24.58 266 PRO A CA 1
ATOM 1990 C C . PRO A 1 266 ? 43.781 -11.281 -30.625 1 24.58 266 PRO A C 1
ATOM 1992 O O . PRO A 1 266 ? 43.938 -12.125 -29.734 1 24.58 266 PRO A O 1
ATOM 1995 N N . LEU A 1 267 ? 43.688 -11.633 -31.875 1 22.66 267 LEU A N 1
ATOM 1996 C CA . LEU A 1 267 ? 44.156 -12.812 -32.594 1 22.66 267 LEU A CA 1
ATOM 1997 C C . LEU A 1 267 ? 45.656 -13.008 -32.375 1 22.66 267 LEU A C 1
ATOM 1999 O O . LEU A 1 267 ? 46.281 -13.797 -33.094 1 22.66 267 LEU A O 1
ATOM 2003 N N . GLN A 1 268 ? 46.188 -12.336 -31.25 1 21.19 268 GLN A N 1
ATOM 2004 C CA . GLN A 1 268 ? 47.594 -12.352 -31.656 1 21.19 268 GLN A CA 1
ATOM 2005 C C . GLN A 1 268 ? 48.062 -13.773 -31.922 1 21.19 268 GLN A C 1
ATOM 2007 O O . GLN A 1 268 ? 47.562 -14.727 -31.328 1 21.19 268 GLN A O 1
ATOM 2012 N N . PRO A 1 269 ? 49.062 -13.844 -32.906 1 20.8 269 PRO A N 1
ATOM 2013 C CA . PRO A 1 269 ? 49.625 -14.945 -33.719 1 20.8 269 PRO A CA 1
ATOM 2014 C C . PRO A 1 269 ? 50.219 -16.062 -32.844 1 20.8 269 PRO A C 1
ATOM 2016 O O . PRO A 1 269 ? 50.375 -15.891 -31.641 1 20.8 269 PRO A O 1
ATOM 2019 N N . GLN A 1 270 ? 51.031 -16.922 -33.562 1 16.7 270 GLN A N 1
ATOM 2020 C CA . GLN A 1 270 ? 51.469 -18.297 -33.781 1 16.7 270 GLN A CA 1
ATOM 2021 C C . GLN A 1 270 ? 52.625 -18.641 -32.812 1 16.7 270 GLN A C 1
ATOM 2023 O O . GLN A 1 270 ? 53.125 -19.766 -32.812 1 16.7 270 GLN A O 1
ATOM 2028 N N . ALA A 1 271 ? 53.219 -17.531 -32.156 1 16.97 271 ALA A N 1
ATOM 2029 C CA . ALA A 1 271 ? 54.625 -17.875 -32.219 1 16.97 271 ALA A CA 1
ATOM 2030 C C . ALA A 1 271 ? 54.906 -19.25 -31.625 1 16.97 271 ALA A C 1
ATOM 2032 O O . ALA A 1 271 ? 54.094 -19.734 -30.797 1 16.97 271 ALA A O 1
ATOM 2033 N N . LEU A 1 272 ? 56.25 -19.656 -31.609 1 16.58 272 LEU A N 1
ATOM 2034 C CA . LEU A 1 272 ? 57.25 -20.656 -32 1 16.58 272 LEU A CA 1
ATOM 2035 C C . LEU A 1 272 ? 57.438 -21.656 -30.875 1 16.58 272 LEU A C 1
ATOM 2037 O O . LEU A 1 272 ? 57 -21.453 -29.75 1 16.58 272 LEU A O 1
ATOM 2041 N N . ARG A 1 273 ? 58.812 -21.812 -30.547 1 16.77 273 ARG A N 1
ATOM 2042 C CA . ARG A 1 273 ? 59.812 -22.891 -30.641 1 16.77 273 ARG A CA 1
ATOM 2043 C C . ARG A 1 273 ? 59.844 -23.703 -29.344 1 16.77 273 ARG A C 1
ATOM 2045 O O . ARG A 1 273 ? 59.281 -23.281 -28.328 1 16.77 273 ARG A O 1
ATOM 2052 N N . HIS A 1 274 ? 61.031 -24.25 -29.062 1 16.48 274 HIS A N 1
ATOM 2053 C CA . HIS A 1 274 ? 61.656 -25.547 -28.797 1 16.48 274 HIS A CA 1
ATOM 2054 C C . HIS A 1 274 ? 61.781 -25.797 -27.297 1 16.48 274 HIS A C 1
ATOM 2056 O O . HIS A 1 274 ? 62.188 -26.875 -26.875 1 16.48 274 HIS A O 1
ATOM 2062 N N . LEU A 1 275 ? 61.531 -24.719 -26.406 1 16.58 275 LEU A N 1
ATOM 2063 C CA . LEU A 1 275 ? 62.656 -24.891 -25.516 1 16.58 275 LEU A CA 1
ATOM 2064 C C . LEU A 1 275 ? 62.594 -26.25 -24.828 1 16.58 275 LEU A C 1
ATOM 2066 O O . LEU A 1 275 ? 61.531 -26.75 -24.5 1 16.58 275 LEU A O 1
ATOM 2070 N N . ASP A 1 276 ? 63.812 -26.781 -24.422 1 16.67 276 ASP A N 1
ATOM 2071 C CA . ASP A 1 276 ? 64.625 -27.953 -24.188 1 16.67 276 ASP A CA 1
ATOM 2072 C C . ASP A 1 276 ? 64.125 -28.766 -23.016 1 16.67 276 ASP A C 1
ATOM 2074 O O . ASP A 1 276 ? 63.281 -28.312 -22.25 1 16.67 276 ASP A O 1
ATOM 2078 N N . GLY A 1 277 ? 65.188 -29.219 -22.109 1 16.14 277 GLY A N 1
ATOM 2079 C CA . GLY A 1 277 ? 65.812 -30.5 -21.812 1 16.14 277 GLY A CA 1
ATOM 2080 C C . GLY A 1 277 ? 65.188 -31.234 -20.656 1 16.14 277 GLY A C 1
ATOM 2081 O O . GLY A 1 277 ? 63.938 -31.203 -20.5 1 16.14 277 GLY A O 1
ATOM 2082 N N . THR A 1 278 ? 66 -31.562 -19.625 1 16.38 278 THR A N 1
ATOM 2083 C CA . THR A 1 278 ? 66.5 -32.812 -19.062 1 16.38 278 THR A CA 1
ATOM 2084 C C . THR A 1 278 ? 65.75 -33.188 -17.797 1 16.38 278 THR A C 1
ATOM 2086 O O . THR A 1 278 ? 65.75 -34.344 -17.406 1 16.38 278 THR A O 1
ATOM 2089 N N . VAL A 1 279 ? 65.188 -32.25 -16.984 1 16.95 279 VAL A N 1
ATOM 2090 C CA . VAL A 1 279 ? 65.75 -32.594 -15.656 1 16.95 279 VAL A CA 1
ATOM 2091 C C . VAL A 1 279 ? 65.188 -33.906 -15.172 1 16.95 279 VAL A C 1
ATOM 2093 O O . VAL A 1 279 ? 64.062 -34.25 -15.508 1 16.95 279 VAL A O 1
ATOM 2096 N N . ASP A 1 280 ? 65.875 -34.531 -14.086 1 16.66 280 ASP A N 1
ATOM 2097 C CA . ASP A 1 280 ? 66.375 -35.75 -13.461 1 16.66 280 ASP A CA 1
ATOM 2098 C C . ASP A 1 280 ? 65.25 -36.5 -12.727 1 16.66 280 ASP A C 1
ATOM 2100 O O . ASP A 1 280 ? 64.25 -35.875 -12.328 1 16.66 280 ASP A O 1
ATOM 2104 N N . ARG A 1 281 ? 65.375 -37.938 -12.633 1 15.63 281 ARG A N 1
ATOM 2105 C CA . ARG A 1 281 ? 64.938 -39.312 -12.414 1 15.63 281 ARG A CA 1
ATOM 2106 C C . ARG A 1 281 ? 64.562 -39.531 -10.945 1 15.63 281 ARG A C 1
ATOM 2108 O O . ARG A 1 281 ? 64.5 -40.688 -10.492 1 15.63 281 ARG A O 1
ATOM 2115 N N . ARG A 1 282 ? 64.438 -38.562 -10.102 1 15.63 282 ARG A N 1
ATOM 2116 C CA . ARG A 1 282 ? 64.812 -39.094 -8.797 1 15.63 282 ARG A CA 1
ATOM 2117 C C . ARG A 1 282 ? 64 -40.344 -8.469 1 15.63 282 ARG A C 1
ATOM 2119 O O . ARG A 1 282 ? 62.812 -40.438 -8.836 1 15.63 282 ARG A O 1
ATOM 2126 N N . LEU A 1 283 ? 64.438 -41.156 -7.414 1 15.18 283 LEU A N 1
ATOM 2127 C CA . LEU A 1 283 ? 64.75 -42.5 -6.871 1 15.18 283 LEU A CA 1
ATOM 2128 C C . LEU A 1 283 ? 63.5 -43.125 -6.309 1 15.18 283 LEU A C 1
ATOM 2130 O O . LEU A 1 283 ? 62.562 -42.438 -5.918 1 15.18 283 LEU A O 1
ATOM 2134 N N . GLN A 1 284 ? 63.5 -44.594 -6.078 1 14.64 284 GLN A N 1
ATOM 2135 C CA . GLN A 1 284 ? 62.938 -45.938 -6.023 1 14.64 284 GLN A CA 1
ATOM 2136 C C . GLN A 1 284 ? 62.281 -46.188 -4.672 1 14.64 284 GLN A C 1
ATOM 2138 O O . GLN A 1 284 ? 61.562 -47.188 -4.5 1 14.64 284 GLN A O 1
ATOM 2143 N N . LYS A 1 285 ? 62.438 -45.562 -3.502 1 16 285 LYS A N 1
ATOM 2144 C CA . LYS A 1 285 ? 62.688 -46.5 -2.406 1 16 285 LYS A CA 1
ATOM 2145 C C . LYS A 1 285 ? 61.5 -47.438 -2.197 1 16 285 LYS A C 1
ATOM 2147 O O . LYS A 1 285 ? 60.344 -47 -2.301 1 16 285 LYS A O 1
ATOM 2152 N N . GLU A 1 286 ? 61.688 -48.75 -1.437 1 16.19 286 GLU A N 1
ATOM 2153 C CA . GLU A 1 286 ? 61.5 -50.188 -1.232 1 16.19 286 GLU A CA 1
ATOM 2154 C C . GLU A 1 286 ? 60.344 -50.438 -0.247 1 16.19 286 GLU A C 1
ATOM 2156 O O . GLU A 1 286 ? 59.875 -51.562 -0.137 1 16.19 286 GLU A O 1
ATOM 2161 N N . ALA A 1 287 ? 59.875 -49.688 0.748 1 16.66 287 ALA A N 1
ATOM 2162 C CA . ALA A 1 287 ? 59.875 -50.438 1.993 1 16.66 287 ALA A CA 1
ATOM 2163 C C . ALA A 1 287 ? 58.844 -51.562 1.927 1 16.66 287 ALA A C 1
ATOM 2165 O O . ALA A 1 287 ? 57.656 -51.344 1.584 1 16.66 287 ALA A O 1
ATOM 2166 N N . LEU A 1 288 ? 59.219 -52.875 2.236 1 15.77 288 LEU A N 1
ATOM 2167 C CA . LEU A 1 288 ? 58.875 -54.281 2.141 1 15.77 288 LEU A CA 1
ATOM 2168 C C . LEU A 1 288 ? 57.625 -54.594 2.941 1 15.77 288 LEU A C 1
ATOM 2170 O O . LEU A 1 288 ? 57.188 -53.781 3.756 1 15.77 288 LEU A O 1
ATOM 2174 N N . ILE A 1 289 ? 57.688 -55.812 3.955 1 16.36 289 ILE A N 1
ATOM 2175 C CA . ILE A 1 289 ? 57.219 -57.188 3.891 1 16.36 289 ILE A CA 1
ATOM 2176 C C . ILE A 1 289 ? 56.031 -57.375 4.816 1 16.36 289 ILE A C 1
ATOM 2178 O O . ILE A 1 289 ? 55 -57.875 4.398 1 16.36 289 ILE A O 1
ATOM 2182 N N . THR A 1 290 ? 56.156 -57.375 6.344 1 17 290 THR A N 1
ATOM 2183 C CA . THR A 1 290 ? 56.062 -58.656 7.004 1 17 290 THR A CA 1
ATOM 2184 C C . THR A 1 290 ? 54.625 -58.969 7.418 1 17 290 THR A C 1
ATOM 2186 O O . THR A 1 290 ? 53.938 -58.094 7.938 1 17 290 THR A O 1
ATOM 2189 N N . THR A 1 291 ? 53.906 -60.188 7.145 1 19.41 291 THR A N 1
ATOM 2190 C CA . THR A 1 291 ? 52.688 -60.969 7.133 1 19.41 291 THR A CA 1
ATOM 2191 C C . THR A 1 291 ? 52.375 -61.531 8.516 1 19.41 291 THR A C 1
ATOM 2193 O O . THR A 1 291 ? 51.406 -62.281 8.695 1 19.41 291 THR A O 1
ATOM 2196 N N . VAL A 1 292 ? 52.781 -61.062 9.789 1 19.02 292 VAL A N 1
ATOM 2197 C CA . VAL A 1 292 ? 52.938 -62.156 10.75 1 19.02 292 VAL A CA 1
ATOM 2198 C C . VAL A 1 292 ? 51.594 -62.844 10.969 1 19.02 292 VAL A C 1
ATOM 2200 O O . VAL A 1 292 ? 50.594 -62.188 11.156 1 19.02 292 VAL A O 1
ATOM 2203 N N . TYR A 1 293 ? 51.5 -64.312 10.969 1 18.3 293 TYR A N 1
ATOM 2204 C CA . TYR A 1 293 ? 50.688 -65.562 11.008 1 18.3 293 TYR A CA 1
ATOM 2205 C C . TYR A 1 293 ? 50.188 -65.812 12.422 1 18.3 293 TYR A C 1
ATOM 2207 O O . TYR A 1 293 ? 49.594 -66.875 12.68 1 18.3 293 TYR A O 1
ATOM 2215 N N . ASP A 1 294 ? 50.094 -65 13.461 1 18.61 294 ASP A N 1
ATOM 2216 C CA . ASP A 1 294 ? 50.25 -65.75 14.703 1 18.61 294 ASP A CA 1
ATOM 2217 C C . ASP A 1 294 ? 49.156 -66.812 14.828 1 18.61 294 ASP A C 1
ATOM 2219 O O . ASP A 1 294 ? 48 -66.625 14.398 1 18.61 294 ASP A O 1
ATOM 2223 N N . GLN A 1 295 ? 49.594 -68.125 15.484 1 17.94 295 GLN A N 1
ATOM 2224 C CA . GLN A 1 295 ? 49.406 -69.562 15.758 1 17.94 295 GLN A CA 1
ATOM 2225 C C . GLN A 1 295 ? 48.188 -69.75 16.641 1 17.94 295 GLN A C 1
ATOM 2227 O O . GLN A 1 295 ? 47.719 -68.875 17.312 1 17.94 295 GLN A O 1
ATOM 2232 N N . ILE A 1 296 ? 48 -71.125 17.047 1 19.7 296 ILE A N 1
ATOM 2233 C CA . ILE A 1 296 ? 47.188 -72.312 17.109 1 19.7 296 ILE A CA 1
ATOM 2234 C C . ILE A 1 296 ? 46.625 -72.5 18.531 1 19.7 296 ILE A C 1
ATOM 2236 O O . ILE A 1 296 ? 45.531 -73.062 18.703 1 19.7 296 ILE A O 1
ATOM 2240 N N . ARG A 1 297 ? 47.219 -72.125 19.766 1 19.05 297 ARG A N 1
ATOM 2241 C CA . ARG A 1 297 ? 47.375 -73.25 20.656 1 19.05 297 ARG A CA 1
ATOM 2242 C C . ARG A 1 297 ? 46.031 -73.688 21.281 1 19.05 297 ARG A C 1
ATOM 2244 O O . ARG A 1 297 ? 45.25 -72.812 21.609 1 19.05 297 ARG A O 1
ATOM 2251 N N . PRO A 1 298 ? 45.906 -75.062 21.516 1 22.03 298 PRO A N 1
ATOM 2252 C CA . PRO A 1 298 ? 44.906 -76.062 21.859 1 22.03 298 PRO A CA 1
ATOM 2253 C C . PRO A 1 298 ? 44.531 -76.062 23.344 1 22.03 298 PRO A C 1
ATOM 2255 O O . PRO A 1 298 ? 43.469 -76.562 23.719 1 22.03 298 PRO A O 1
ATOM 2258 N N . THR A 1 299 ? 45.344 -75.5 24.312 1 19.33 299 THR A N 1
ATOM 2259 C CA . THR A 1 299 ? 45.656 -76.438 25.359 1 19.33 299 THR A CA 1
ATOM 2260 C C . THR A 1 299 ? 44.406 -76.812 26.125 1 19.33 299 THR A C 1
ATOM 2262 O O . THR A 1 299 ? 43.438 -76.062 26.141 1 19.33 299 THR A O 1
ATOM 2265 N N . PRO A 1 300 ? 44.688 -77.25 27.609 1 21.38 300 PRO A N 1
ATOM 2266 C CA . PRO A 1 300 ? 44.625 -78.438 28.422 1 21.38 300 PRO A CA 1
ATOM 2267 C C . PRO A 1 300 ? 43.312 -78.562 29.172 1 21.38 300 PRO A C 1
ATOM 2269 O O . PRO A 1 300 ? 42.594 -77.562 29.328 1 21.38 300 PRO A O 1
ATOM 2272 N N . ALA A 1 301 ? 43.25 -79.688 30.016 1 20.8 301 ALA A N 1
ATOM 2273 C CA . ALA A 1 301 ? 42.594 -80.875 30.578 1 20.8 301 ALA A CA 1
ATOM 2274 C C . ALA A 1 301 ? 41.844 -80.5 31.859 1 20.8 301 ALA A C 1
ATOM 2276 O O . ALA A 1 301 ? 40.719 -80.938 32.062 1 20.8 301 ALA A O 1
ATOM 2277 N N . ASN A 1 302 ? 42.688 -80.25 33 1 17.7 302 ASN A N 1
ATOM 2278 C CA . ASN A 1 302 ? 42.656 -81.125 34.156 1 17.7 302 ASN A CA 1
ATOM 2279 C C . ASN A 1 302 ? 41.438 -80.875 35.031 1 17.7 302 ASN A C 1
ATOM 2281 O O . ASN A 1 302 ? 40.719 -81.812 35.406 1 17.7 302 ASN A O 1
ATOM 2285 N N . ALA A 1 303 ? 41.688 -80.125 36.125 1 18.62 303 ALA A N 1
ATOM 2286 C CA . ALA A 1 303 ? 41.844 -80.688 37.469 1 18.62 303 ALA A CA 1
ATOM 2287 C C . ALA A 1 303 ? 40.469 -80.875 38.125 1 18.62 303 ALA A C 1
ATOM 2289 O O . ALA A 1 303 ? 39.438 -80.5 37.562 1 18.62 303 ALA A O 1
ATOM 2290 N N . ALA A 1 304 ? 40.5 -80.375 39.5 1 19.16 304 ALA A N 1
ATOM 2291 C CA . ALA A 1 304 ? 40.375 -80.938 40.844 1 19.16 304 ALA A CA 1
ATOM 2292 C C . ALA A 1 304 ? 38.906 -81.188 41.219 1 19.16 304 ALA A C 1
ATOM 2294 O O . ALA A 1 304 ? 38 -80.562 40.656 1 19.16 304 ALA A O 1
ATOM 2295 N N . GLU A 1 305 ? 38.688 -81.438 42.656 1 18.78 305 GLU A N 1
ATOM 2296 C CA . GLU A 1 305 ? 38.375 -82.5 43.625 1 18.78 305 GLU A CA 1
ATOM 2297 C C . GLU A 1 305 ? 36.938 -82.438 44.094 1 18.78 305 GLU A C 1
ATOM 2299 O O . GLU A 1 305 ? 36.281 -83.438 44.281 1 18.78 305 GLU A O 1
ATOM 2304 N N . VAL A 1 306 ? 36.406 -81.375 44.844 1 24.11 306 VAL A N 1
ATOM 2305 C CA . VAL A 1 306 ? 35.781 -81.875 46.062 1 24.11 306 VAL A CA 1
ATOM 2306 C C . VAL A 1 306 ? 34.906 -83.062 45.719 1 24.11 306 VAL A C 1
ATOM 2308 O O . VAL A 1 306 ? 33.969 -82.938 44.906 1 24.11 306 VAL A O 1
ATOM 2311 N N . THR A 1 307 ? 35.969 -84 46.125 1 17.56 307 THR A N 1
ATOM 2312 C CA . THR A 1 307 ? 36.469 -84.5 47.406 1 17.56 307 THR A CA 1
ATOM 2313 C C . THR A 1 307 ? 36.625 -83.438 48.406 1 17.56 307 THR A C 1
ATOM 2315 O O . THR A 1 307 ? 37.219 -82.375 48.125 1 17.56 307 THR A O 1
ATOM 2318 N N . MET B 1 1 ? -20.266 8.203 -63.5 1 32.12 1 MET B N 1
ATOM 2319 C CA . MET B 1 1 ? -20.797 8.281 -62.156 1 32.12 1 MET B CA 1
ATOM 2320 C C . MET B 1 1 ? -19.984 7.398 -61.219 1 32.12 1 MET B C 1
ATOM 2322 O O . MET B 1 1 ? -20.125 6.172 -61.219 1 32.12 1 MET B O 1
ATOM 2326 N N . LEU B 1 2 ? -18.734 7.84 -61 1 37.5 2 LEU B N 1
ATOM 2327 C CA . LEU B 1 2 ? -17.734 7.191 -60.156 1 37.5 2 LEU B CA 1
ATOM 2328 C C . LEU B 1 2 ? -18.125 7.242 -58.688 1 37.5 2 LEU B C 1
ATOM 2330 O O . LEU B 1 2 ? -18.281 8.328 -58.125 1 37.5 2 LEU B O 1
ATOM 2334 N N . LEU B 1 3 ? -18.859 6.215 -58.188 1 40.19 3 LEU B N 1
ATOM 2335 C CA . LEU B 1 3 ? -19.312 6.059 -56.812 1 40.19 3 LEU B CA 1
ATOM 2336 C C . LEU B 1 3 ? -18.141 5.816 -55.844 1 40.19 3 LEU B C 1
ATOM 2338 O O . LEU B 1 3 ? -17.438 4.82 -55.969 1 40.19 3 LEU B O 1
ATOM 2342 N N . VAL B 1 4 ? -17.516 6.93 -55.344 1 47.84 4 VAL B N 1
ATOM 2343 C CA . VAL B 1 4 ? -16.469 6.824 -54.312 1 47.84 4 VAL B CA 1
ATOM 2344 C C . VAL B 1 4 ? -17.078 6.293 -53.031 1 47.84 4 VAL B C 1
ATOM 2346 O O . VAL B 1 4 ? -18.031 6.867 -52.5 1 47.84 4 VAL B O 1
ATOM 2349 N N . PRO B 1 5 ? -16.859 4.945 -52.719 1 49.16 5 PRO B N 1
ATOM 2350 C CA . PRO B 1 5 ? -17.359 4.461 -51.406 1 49.16 5 PRO B CA 1
ATOM 2351 C C . PRO B 1 5 ? -16.656 5.121 -50.219 1 49.16 5 PRO B C 1
ATOM 2353 O O . PRO B 1 5 ? -15.422 5.23 -50.219 1 49.16 5 PRO B O 1
ATOM 2356 N N . LEU B 1 6 ? -17.328 6.125 -49.656 1 45 6 LEU B N 1
ATOM 2357 C CA . LEU B 1 6 ? -16.844 6.719 -48.406 1 45 6 LEU B CA 1
ATOM 2358 C C . LEU B 1 6 ? -16.828 5.688 -47.281 1 45 6 LEU B C 1
ATOM 2360 O O . LEU B 1 6 ? -17.875 5.172 -46.875 1 45 6 LEU B O 1
ATOM 2364 N N . SER B 1 7 ? -15.695 4.906 -47.219 1 44.59 7 SER B N 1
ATOM 2365 C CA . SER B 1 7 ? -15.508 4.031 -46.062 1 44.59 7 SER B CA 1
ATOM 2366 C C . SER B 1 7 ? -15.469 4.832 -44.75 1 44.59 7 SER B C 1
ATOM 2368 O O . SER B 1 7 ? -14.648 5.734 -44.594 1 44.59 7 SER B O 1
ATOM 2370 N N . ALA B 1 8 ? -16.672 4.969 -44.062 1 41.38 8 ALA B N 1
ATOM 2371 C CA . ALA B 1 8 ? -16.766 5.504 -42.719 1 41.38 8 ALA B CA 1
ATOM 2372 C C . ALA B 1 8 ? -15.906 4.699 -41.75 1 41.38 8 ALA B C 1
ATOM 2374 O O . ALA B 1 8 ? -16.078 3.48 -41.625 1 41.38 8 ALA B O 1
ATOM 2375 N N . ASP B 1 9 ? -14.672 5.137 -41.531 1 50.53 9 ASP B N 1
ATOM 2376 C CA . ASP B 1 9 ? -13.875 4.543 -40.438 1 50.53 9 ASP B CA 1
ATOM 2377 C C . ASP B 1 9 ? -14.609 4.613 -39.125 1 50.53 9 ASP B C 1
ATOM 2379 O O . ASP B 1 9 ? -15.211 5.633 -38.781 1 50.53 9 ASP B O 1
ATOM 2383 N N . PRO B 1 10 ? -15.102 3.424 -38.594 1 51.91 10 PRO B N 1
ATOM 2384 C CA . PRO B 1 10 ? -15.766 3.484 -37.281 1 51.91 10 PRO B CA 1
ATOM 2385 C C . PRO B 1 10 ? -14.906 4.172 -36.219 1 51.91 10 PRO B C 1
ATOM 2387 O O . PRO B 1 10 ? -13.68 4.168 -36.312 1 51.91 10 PRO B O 1
ATOM 2390 N N . PRO B 1 11 ? -15.484 5.121 -35.469 1 47.53 11 PRO B N 1
ATOM 2391 C CA . PRO B 1 11 ? -14.766 5.816 -34.406 1 47.53 11 PRO B CA 1
ATOM 2392 C C . PRO B 1 11 ? -14.117 4.855 -33.406 1 47.53 11 PRO B C 1
ATOM 2394 O O . PRO B 1 11 ? -14.633 3.764 -33.188 1 47.53 11 PRO B O 1
ATOM 2397 N N . ALA B 1 12 ? -12.773 4.93 -33.344 1 47.69 12 ALA B N 1
ATOM 2398 C CA . ALA B 1 12 ? -11.984 4.254 -32.312 1 47.69 12 ALA B CA 1
ATOM 2399 C C . ALA B 1 12 ? -12.578 4.48 -30.922 1 47.69 12 ALA B C 1
ATOM 2401 O O . ALA B 1 12 ? -12.766 5.625 -30.5 1 47.69 12 ALA B O 1
ATOM 2402 N N . SER B 1 13 ? -13.438 3.594 -30.391 1 42.44 13 SER B N 1
ATOM 2403 C CA . SER B 1 13 ? -13.82 3.643 -28.984 1 42.44 13 SER B CA 1
ATOM 2404 C C . SER B 1 13 ? -12.602 3.734 -28.078 1 42.44 13 SER B C 1
ATOM 2406 O O . SER B 1 13 ? -11.711 2.877 -28.141 1 42.44 13 SER B O 1
ATOM 2408 N N . HIS B 1 14 ? -12.211 4.977 -27.734 1 42.88 14 HIS B N 1
ATOM 2409 C CA . HIS B 1 14 ? -11.234 5.129 -26.656 1 42.88 14 HIS B CA 1
ATOM 2410 C C . HIS B 1 14 ? -11.617 4.285 -25.438 1 42.88 14 HIS B C 1
ATOM 2412 O O . HIS B 1 14 ? -12.625 4.551 -24.797 1 42.88 14 HIS B O 1
ATOM 2418 N N . ALA B 1 15 ? -11.273 2.98 -25.422 1 44.09 15 ALA B N 1
ATOM 2419 C CA . ALA B 1 15 ? -11.32 2.221 -24.172 1 44.09 15 ALA B CA 1
ATOM 2420 C C . ALA B 1 15 ? -10.852 3.064 -23 1 44.09 15 ALA B C 1
ATOM 2422 O O . ALA B 1 15 ? -9.68 3.465 -22.938 1 44.09 15 ALA B O 1
ATOM 2423 N N . GLN B 1 16 ? -11.758 3.84 -22.391 1 35.88 16 GLN B N 1
ATOM 2424 C CA . GLN B 1 16 ? -11.406 4.461 -21.109 1 35.88 16 GLN B CA 1
ATOM 2425 C C . GLN B 1 16 ? -10.656 3.484 -20.219 1 35.88 16 GLN B C 1
ATOM 2427 O O . GLN B 1 16 ? -11.016 2.311 -20.125 1 35.88 16 GLN B O 1
ATOM 2432 N N . ALA B 1 17 ? -9.438 3.754 -19.906 1 47.16 17 ALA B N 1
ATOM 2433 C CA . ALA B 1 17 ? -8.648 2.996 -18.938 1 47.16 17 ALA B CA 1
ATOM 2434 C C . ALA B 1 17 ? -9.492 2.611 -17.734 1 47.16 17 ALA B C 1
ATOM 2436 O O . ALA B 1 17 ? -10.391 3.355 -17.328 1 47.16 17 ALA B O 1
ATOM 2437 N N . PRO B 1 18 ? -9.727 1.393 -17.484 1 43.88 18 PRO B N 1
ATOM 2438 C CA . PRO B 1 18 ? -10.5 1.059 -16.297 1 43.88 18 PRO B CA 1
ATOM 2439 C C . PRO B 1 18 ? -10.227 2.004 -15.125 1 43.88 18 PRO B C 1
ATOM 2441 O O . PRO B 1 18 ? -9.141 2.588 -15.047 1 43.88 18 PRO B O 1
ATOM 2444 N N . PRO B 1 19 ? -11.219 2.645 -14.523 1 39.66 19 PRO B N 1
ATOM 2445 C CA . PRO B 1 19 ? -10.984 3.463 -13.328 1 39.66 19 PRO B CA 1
ATOM 2446 C C . PRO B 1 19 ? -9.891 2.895 -12.43 1 39.66 19 PRO B C 1
ATOM 2448 O O . PRO B 1 19 ? -9.836 1.684 -12.203 1 39.66 19 PRO B O 1
ATOM 2451 N N . HIS B 1 20 ? -8.727 3.412 -12.398 1 39.06 20 HIS B N 1
ATOM 2452 C CA . HIS B 1 20 ? -7.719 3.096 -11.398 1 39.06 20 HIS B CA 1
ATOM 2453 C C . HIS B 1 20 ? -8.352 2.789 -10.047 1 39.06 20 HIS B C 1
ATOM 2455 O O . HIS B 1 20 ? -9.141 3.586 -9.531 1 39.06 20 HIS B O 1
ATOM 2461 N N . LEU B 1 21 ? -8.75 1.658 -9.758 1 43.12 21 LEU B N 1
ATOM 2462 C CA . LEU B 1 21 ? -9.078 1.344 -8.375 1 43.12 21 LEU B CA 1
ATOM 2463 C C . LEU B 1 21 ? -8.359 2.283 -7.414 1 43.12 21 LEU B C 1
ATOM 2465 O O . LEU B 1 21 ? -7.129 2.385 -7.441 1 43.12 21 LEU B O 1
ATOM 2469 N N . MET B 1 22 ? -8.852 3.402 -7.102 1 44.22 22 MET B N 1
ATOM 2470 C CA . MET B 1 22 ? -8.352 4.43 -6.191 1 44.22 22 MET B CA 1
ATOM 2471 C C . MET B 1 22 ? -7.738 3.803 -4.945 1 44.22 22 MET B C 1
ATOM 2473 O O . MET B 1 22 ? -8.414 3.08 -4.211 1 44.22 22 MET B O 1
ATOM 2477 N N . GLN B 1 23 ? -6.656 3.242 -4.98 1 52.59 23 GLN B N 1
ATOM 2478 C CA . GLN B 1 23 ? -5.922 2.924 -3.76 1 52.59 23 GLN B CA 1
ATOM 2479 C C . GLN B 1 23 ? -6.273 3.895 -2.635 1 52.59 23 GLN B C 1
ATOM 2481 O O . GLN B 1 23 ? -6.438 5.094 -2.871 1 52.59 23 GLN B O 1
ATOM 2486 N N . PRO B 1 24 ? -6.867 3.355 -1.586 1 60.25 24 PRO B N 1
ATOM 2487 C CA . PRO B 1 24 ? -7.211 4.273 -0.498 1 60.25 24 PRO B CA 1
ATOM 2488 C C . PRO B 1 24 ? -6.148 5.344 -0.27 1 60.25 24 PRO B C 1
ATOM 2490 O O . PRO B 1 24 ? -4.953 5.035 -0.226 1 60.25 24 PRO B O 1
ATOM 2493 N N . THR B 1 25 ? -6.402 6.516 -0.643 1 78.75 25 THR B N 1
ATOM 2494 C CA . THR B 1 25 ? -5.523 7.676 -0.593 1 78.75 25 THR B CA 1
ATOM 2495 C C . THR B 1 25 ? -5.238 8.078 0.852 1 78.75 25 THR B C 1
ATOM 2497 O O . THR B 1 25 ? -6.133 8.039 1.7 1 78.75 25 THR B O 1
ATOM 2500 N N . ALA B 1 26 ? -4.039 8.172 1.288 1 91.44 26 ALA B N 1
ATOM 2501 C CA . ALA B 1 26 ? -3.582 8.625 2.6 1 91.44 26 ALA B CA 1
ATOM 2502 C C . ALA B 1 26 ? -4.191 9.977 2.955 1 91.44 26 ALA B C 1
ATOM 2504 O O . ALA B 1 26 ? -4.273 10.867 2.109 1 91.44 26 ALA B O 1
ATOM 2505 N N . ARG B 1 27 ? -4.766 10.094 4.117 1 95.62 27 ARG B N 1
ATOM 2506 C CA . ARG B 1 27 ? -5.312 11.359 4.602 1 95.62 27 ARG B CA 1
ATOM 2507 C C . ARG B 1 27 ? -4.199 12.375 4.859 1 95.62 27 ARG B C 1
ATOM 2509 O O . ARG B 1 27 ? -3.189 12.047 5.484 1 95.62 27 ARG B O 1
ATOM 2516 N N . GLN B 1 28 ? -4.418 13.516 4.43 1 96.56 28 GLN B N 1
ATOM 2517 C CA . GLN B 1 28 ? -3.434 14.578 4.621 1 96.56 28 GLN B CA 1
ATOM 2518 C C . GLN B 1 28 ? -3.635 15.281 5.957 1 96.56 28 GLN B C 1
ATOM 2520 O O . GLN B 1 28 ? -4.75 15.68 6.297 1 96.56 28 GLN B O 1
ATOM 2525 N N . VAL B 1 29 ? -2.602 15.375 6.668 1 97.31 29 VAL B N 1
ATOM 2526 C CA . VAL B 1 29 ? -2.596 16.109 7.926 1 97.31 29 VAL B CA 1
ATOM 2527 C C . VAL B 1 29 ? -1.481 17.156 7.906 1 97.31 29 VAL B C 1
ATOM 2529 O O . VAL B 1 29 ? -0.328 16.844 7.609 1 97.31 29 VAL B O 1
ATOM 2532 N N . ASN B 1 30 ? -1.837 18.422 8.219 1 97.38 30 ASN B N 1
ATOM 2533 C CA . ASN B 1 30 ? -0.857 19.5 8.25 1 97.38 30 ASN B CA 1
ATOM 2534 C C . ASN B 1 30 ? -0.657 20.031 9.672 1 97.38 30 ASN B C 1
ATOM 2536 O O . ASN B 1 30 ? -1.622 20.188 10.422 1 97.38 30 ASN B O 1
ATOM 2540 N N . GLY B 1 31 ? 0.626 20.188 10.039 1 97.25 31 GLY B N 1
ATOM 2541 C CA . GLY B 1 31 ? 0.962 20.719 11.352 1 97.25 31 GLY B CA 1
ATOM 2542 C C . GLY B 1 31 ? 1.991 21.828 11.297 1 97.25 31 GLY B C 1
ATOM 2543 O O . GLY B 1 31 ? 2.672 22.016 10.281 1 97.25 31 GLY B O 1
ATOM 2544 N N . VAL B 1 32 ? 2.014 22.656 12.398 1 96.69 32 VAL B N 1
ATOM 2545 C CA . VAL B 1 32 ? 2.984 23.734 12.523 1 96.69 32 VAL B CA 1
ATOM 2546 C C . VAL B 1 32 ? 4.113 23.312 13.461 1 96.69 32 VAL B C 1
ATOM 2548 O O . VAL B 1 32 ? 3.871 22.688 14.5 1 96.69 32 VAL B O 1
ATOM 2551 N N . LEU B 1 33 ? 5.305 23.719 13.078 1 96.88 33 LEU B N 1
ATOM 2552 C CA . LEU B 1 33 ? 6.473 23.422 13.898 1 96.88 33 LEU B CA 1
ATOM 2553 C C . LEU B 1 33 ? 6.238 23.844 15.344 1 96.88 33 LEU B C 1
ATOM 2555 O O . LEU B 1 33 ? 5.758 24.953 15.602 1 96.88 33 LEU B O 1
ATOM 2559 N N . GLY B 1 34 ? 6.52 22.906 16.281 1 97.12 34 GLY B N 1
ATOM 2560 C CA . GLY B 1 34 ? 6.402 23.219 17.703 1 97.12 34 GLY B CA 1
ATOM 2561 C C . GLY B 1 34 ? 5.012 22.969 18.25 1 97.12 34 GLY B C 1
ATOM 2562 O O . GLY B 1 34 ? 4.824 22.906 19.469 1 97.12 34 GLY B O 1
ATOM 2563 N N . SER B 1 35 ? 4.004 22.875 17.375 1 96.88 35 SER B N 1
ATOM 2564 C CA . SER B 1 35 ? 2.639 22.594 17.812 1 96.88 35 SER B CA 1
ATOM 2565 C C . SER B 1 35 ? 2.365 21.094 17.859 1 96.88 35 SER B C 1
ATOM 2567 O O . SER B 1 35 ? 3.295 20.281 17.828 1 96.88 35 SER B O 1
ATOM 2569 N N . SER B 1 36 ? 1.124 20.75 18.094 1 97.38 36 SER B N 1
ATOM 2570 C CA . SER B 1 36 ? 0.739 19.344 18.172 1 97.38 36 SER B CA 1
ATOM 2571 C C . SER B 1 36 ? -0.114 18.938 16.969 1 97.38 36 SER B C 1
ATOM 2573 O O . SER B 1 36 ? -0.722 19.781 16.312 1 97.38 36 SER B O 1
ATOM 2575 N N . ALA B 1 37 ? 0.005 17.719 16.641 1 97.75 37 ALA B N 1
ATOM 2576 C CA . ALA B 1 37 ? -0.852 17.156 15.609 1 97.75 37 ALA B CA 1
ATOM 2577 C C . ALA B 1 37 ? -1.51 15.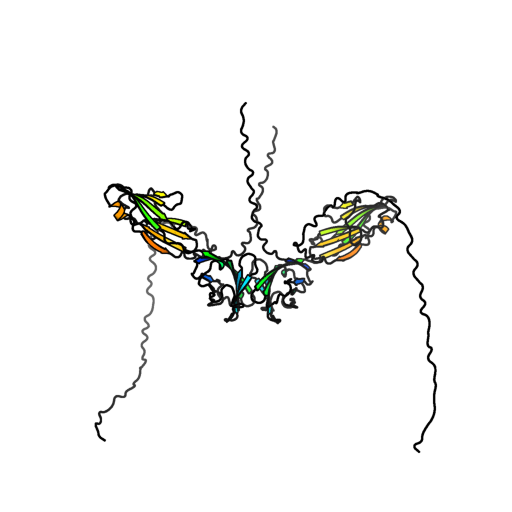859 16.078 1 97.75 37 ALA B C 1
ATOM 2579 O O . ALA B 1 37 ? -0.955 15.148 16.922 1 97.75 37 ALA B O 1
ATOM 2580 N N . TRP B 1 38 ? -2.688 15.609 15.523 1 97.62 38 TRP B N 1
ATOM 2581 C CA . TRP B 1 38 ? -3.457 14.43 15.898 1 97.62 38 TRP B CA 1
ATOM 2582 C C . TRP B 1 38 ? -3.879 13.641 14.664 1 97.62 38 TRP B C 1
ATOM 2584 O O . TRP B 1 38 ? -4.398 14.211 13.695 1 97.62 38 TRP B O 1
ATOM 2594 N N . LEU B 1 39 ? -3.568 12.406 14.664 1 97.94 39 LEU B N 1
ATOM 2595 C CA . LEU B 1 39 ? -4.023 11.469 13.641 1 97.94 39 LEU B CA 1
ATOM 2596 C C . LEU B 1 39 ? -5.141 10.578 14.18 1 97.94 39 LEU B C 1
ATOM 2598 O O . LEU B 1 39 ? -4.945 9.844 15.156 1 97.94 39 LEU B O 1
ATOM 2602 N N . SER B 1 40 ? -6.27 10.641 13.531 1 96.94 40 SER B N 1
ATOM 2603 C CA . SER B 1 40 ? -7.426 9.938 14.062 1 96.94 40 SER B CA 1
ATOM 2604 C C . SER B 1 40 ? -8.055 9.023 13.016 1 96.94 40 SER B C 1
ATOM 2606 O O . SER B 1 40 ? -8.195 9.414 11.852 1 96.94 40 SER B O 1
ATOM 2608 N N . VAL B 1 41 ? -8.375 7.812 13.445 1 96 41 VAL B N 1
ATOM 2609 C CA . VAL B 1 41 ? -9.039 6.828 12.594 1 96 41 VAL B CA 1
ATOM 2610 C C . VAL B 1 41 ? -10.547 6.852 12.867 1 96 41 VAL B C 1
ATOM 2612 O O . VAL B 1 41 ? -10.977 6.906 14.016 1 96 41 VAL B O 1
ATOM 2615 N N . SER B 1 42 ? -11.273 6.852 11.789 1 92.94 42 SER B N 1
ATOM 2616 C CA . SER B 1 42 ? -12.719 6.738 11.906 1 92.94 42 SER B CA 1
ATOM 2617 C C . SER B 1 42 ? -13.188 5.32 11.594 1 92.94 42 SER B C 1
ATOM 2619 O O . SER B 1 42 ? -13.07 4.859 10.453 1 92.94 42 SER B O 1
ATOM 2621 N N . LEU B 1 43 ? -13.711 4.691 12.594 1 92.62 43 LEU B N 1
ATOM 2622 C CA . LEU B 1 43 ? -14.156 3.312 12.43 1 92.62 43 LEU B CA 1
ATOM 2623 C C . LEU B 1 43 ? -15.664 3.244 12.25 1 92.62 43 LEU B C 1
ATOM 2625 O O . LEU B 1 43 ? -16.391 4.129 12.703 1 92.62 43 LEU B O 1
ATOM 2629 N N . PRO B 1 44 ? -16.094 2.197 11.57 1 87.75 44 PRO B N 1
ATOM 2630 C CA . PRO B 1 44 ? -17.547 2.002 11.469 1 87.75 44 PRO B CA 1
ATOM 2631 C C . PRO B 1 44 ? -18.203 1.771 12.828 1 87.75 44 PRO B C 1
ATOM 2633 O O . PRO B 1 44 ? -17.547 1.308 13.766 1 87.75 44 PRO B O 1
ATOM 2636 N N . PRO B 1 45 ? -19.516 2.166 12.883 1 90.38 45 PRO B N 1
ATOM 2637 C CA . PRO B 1 45 ? -20.219 1.978 14.156 1 90.38 45 PRO B CA 1
ATOM 2638 C C . PRO B 1 45 ? -20.25 0.517 14.594 1 90.38 45 PRO B C 1
ATOM 2640 O O . PRO B 1 45 ? -20.422 -0.379 13.766 1 90.38 45 PRO B O 1
ATOM 2643 N N . GLY B 1 46 ? -19.953 0.283 15.875 1 90.62 46 GLY B N 1
ATOM 2644 C CA . GLY B 1 46 ? -20.062 -1.054 16.438 1 90.62 46 GLY B CA 1
ATOM 2645 C C . GLY B 1 46 ? -18.781 -1.855 16.297 1 90.62 46 GLY B C 1
ATOM 2646 O O . GLY B 1 46 ? -18.688 -2.982 16.781 1 90.62 46 GLY B O 1
ATOM 2647 N N . ALA B 1 47 ? -17.859 -1.298 15.594 1 90.25 47 ALA B N 1
ATOM 2648 C CA . ALA B 1 47 ? -16.594 -1.998 15.438 1 90.25 47 ALA B CA 1
ATOM 2649 C C . ALA B 1 47 ? -15.891 -2.178 16.781 1 90.25 47 ALA B C 1
ATOM 2651 O O . ALA B 1 47 ? -15.836 -1.248 17.594 1 90.25 47 ALA B O 1
ATOM 2652 N N . GLN B 1 48 ? -15.5 -3.414 17.016 1 92.88 48 GLN B N 1
ATOM 2653 C CA . GLN B 1 48 ? -14.758 -3.711 18.234 1 92.88 48 GLN B CA 1
ATOM 2654 C C . GLN B 1 48 ? -13.266 -3.863 17.938 1 92.88 48 GLN B C 1
ATOM 2656 O O . GLN B 1 48 ? -12.852 -4.832 17.297 1 92.88 48 GLN B O 1
ATOM 2661 N N . VAL B 1 49 ? -12.539 -2.961 18.516 1 94.06 49 VAL B N 1
ATOM 2662 C CA . VAL B 1 49 ? -11.109 -2.928 18.234 1 94.06 49 VAL B CA 1
ATOM 2663 C C . VAL B 1 49 ? -10.383 -3.93 19.141 1 94.06 49 VAL B C 1
ATOM 2665 O O . VAL B 1 49 ? -10.555 -3.91 20.359 1 94.06 49 VAL B O 1
ATOM 2668 N N . LYS B 1 50 ? -9.648 -4.82 18.578 1 93.31 50 LYS B N 1
ATOM 2669 C CA . LYS B 1 50 ? -8.797 -5.758 19.312 1 93.31 50 LYS B CA 1
ATOM 2670 C C . LYS B 1 50 ? -7.418 -5.16 19.578 1 93.31 50 LYS B C 1
ATOM 2672 O O . LYS B 1 50 ? -6.914 -5.234 20.703 1 93.31 50 LYS B O 1
ATOM 2677 N N . ALA B 1 51 ? -6.867 -4.637 18.531 1 94.69 51 ALA B N 1
ATOM 2678 C CA . ALA B 1 51 ? -5.527 -4.074 18.641 1 94.69 51 ALA B CA 1
ATOM 2679 C C . ALA B 1 51 ? -5.277 -3.039 17.547 1 94.69 51 ALA B C 1
ATOM 2681 O O . ALA B 1 51 ? -5.898 -3.09 16.484 1 94.69 51 ALA B O 1
ATOM 2682 N N . THR B 1 52 ? -4.41 -2.08 17.828 1 96.94 52 THR B N 1
ATOM 2683 C CA . THR B 1 52 ? -3.988 -1.098 16.828 1 96.94 52 THR B CA 1
ATOM 2684 C C . THR B 1 52 ? -2.473 -0.916 16.875 1 96.94 52 THR B C 1
ATOM 2686 O O . THR B 1 52 ? -1.878 -0.81 17.938 1 96.94 52 THR B O 1
ATOM 2689 N N . GLU B 1 53 ? -1.903 -0.96 15.742 1 97.25 53 GLU B N 1
ATOM 2690 C CA . GLU B 1 53 ? -0.48 -0.684 15.578 1 97.25 53 GLU B CA 1
ATOM 2691 C C . GLU B 1 53 ? -0.258 0.608 14.797 1 97.25 53 GLU B C 1
ATOM 2693 O O . GLU B 1 53 ? -0.749 0.753 13.672 1 97.25 53 GLU B O 1
ATOM 2698 N N . TRP B 1 54 ? 0.473 1.565 15.367 1 97.88 54 TRP B N 1
ATOM 2699 C CA . TRP B 1 54 ? 0.854 2.797 14.688 1 97.88 54 TRP B CA 1
ATOM 2700 C C . TRP B 1 54 ? 2.297 2.725 14.195 1 97.88 54 TRP B C 1
ATOM 2702 O O . TRP B 1 54 ? 3.199 2.369 14.953 1 97.88 54 TRP B O 1
ATOM 2712 N N . SER B 1 55 ? 2.482 3.076 12.93 1 97.75 55 SER B N 1
ATOM 2713 C CA . SER B 1 55 ? 3.826 3.023 12.367 1 97.75 55 SER B CA 1
ATOM 2714 C C . SER B 1 55 ? 4.164 4.312 11.625 1 97.75 55 SER B C 1
ATOM 2716 O O . SER B 1 55 ? 3.271 5.07 11.25 1 97.75 55 SER B O 1
ATOM 2718 N N . PHE B 1 56 ? 5.477 4.59 11.586 1 97.69 56 PHE B N 1
ATOM 2719 C CA . PHE B 1 56 ? 6.016 5.758 10.898 1 97.69 56 PHE B CA 1
ATOM 2720 C C . PHE B 1 56 ? 7.051 5.344 9.859 1 97.69 56 PHE B C 1
ATOM 2722 O O . PHE B 1 56 ? 7.875 4.461 10.109 1 97.69 56 PHE B O 1
ATOM 2729 N N . THR B 1 57 ? 6.895 5.934 8.688 1 94.94 57 THR B N 1
ATOM 2730 C CA . THR B 1 57 ? 7.855 5.711 7.609 1 94.94 57 THR B CA 1
ATOM 2731 C C . THR B 1 57 ? 8.344 7.039 7.035 1 94.94 57 THR B C 1
ATOM 2733 O O . THR B 1 57 ? 7.535 7.859 6.59 1 94.94 57 THR B O 1
ATOM 2736 N N . ALA B 1 58 ? 9.625 7.121 7.18 1 87.12 58 ALA B N 1
ATOM 2737 C CA . ALA B 1 58 ? 10.234 8.289 6.543 1 87.12 58 ALA B CA 1
ATOM 2738 C C . ALA B 1 58 ? 10.766 7.941 5.156 1 87.12 58 ALA B C 1
ATOM 2740 O O . ALA B 1 58 ? 11.758 7.219 5.027 1 87.12 58 ALA B O 1
ATOM 2741 N N . GLY B 1 59 ? 10.18 8.25 4.109 1 78.31 59 GLY B N 1
ATOM 2742 C CA . GLY B 1 59 ? 10.68 7.945 2.773 1 78.31 59 GLY B CA 1
ATOM 2743 C C . GLY B 1 59 ? 10.539 6.48 2.408 1 78.31 59 GLY B C 1
ATOM 2744 O O . GLY B 1 59 ? 9.555 5.832 2.773 1 78.31 59 GLY B O 1
ATOM 2745 N N . PRO B 1 60 ? 11.492 5.895 1.65 1 75.81 60 PRO B N 1
ATOM 2746 C CA . PRO B 1 60 ? 11.391 4.52 1.158 1 75.81 60 PRO B CA 1
ATOM 2747 C C . PRO B 1 60 ? 11.961 3.5 2.145 1 75.81 60 PRO B C 1
ATOM 2749 O O . PRO B 1 60 ? 12.062 2.312 1.82 1 75.81 60 PRO B O 1
ATOM 2752 N N . SER B 1 61 ? 12.297 3.912 3.33 1 78 61 SER B N 1
ATOM 2753 C CA . SER B 1 61 ? 12.883 3.029 4.332 1 78 61 SER B CA 1
ATOM 2754 C C . SER B 1 61 ? 11.82 2.199 5.035 1 78 61 SER B C 1
ATOM 2756 O O . SER B 1 61 ? 10.625 2.393 4.801 1 78 61 SER B O 1
ATOM 2758 N N . SER B 1 62 ? 12.297 1.27 5.781 1 86.06 62 SER B N 1
ATOM 2759 C CA . SER B 1 62 ? 11.398 0.456 6.598 1 86.06 62 SER B CA 1
ATOM 2760 C C . SER B 1 62 ? 10.664 1.308 7.625 1 86.06 62 SER B C 1
ATOM 2762 O O . SER B 1 62 ? 11.18 2.33 8.078 1 86.06 62 SER B O 1
ATOM 2764 N N . ALA B 1 63 ? 9.555 0.866 7.844 1 95.25 63 ALA B N 1
ATOM 2765 C CA . ALA B 1 63 ? 8.75 1.576 8.828 1 95.25 63 ALA B CA 1
ATOM 2766 C C . ALA B 1 63 ? 9.117 1.146 10.25 1 95.25 63 ALA B C 1
ATOM 2768 O O . ALA B 1 63 ? 9.625 0.042 10.453 1 95.25 63 ALA B O 1
ATOM 2769 N N . ILE B 1 64 ? 8.914 2.041 11.211 1 96.44 64 ILE B N 1
ATOM 2770 C CA . ILE B 1 64 ? 9.086 1.705 12.625 1 96.44 64 ILE B CA 1
ATOM 2771 C C . ILE B 1 64 ? 7.73 1.728 13.328 1 96.44 64 ILE B C 1
ATOM 2773 O O . ILE B 1 64 ? 6.875 2.557 13.008 1 96.44 64 ILE B O 1
ATOM 2777 N N . VAL B 1 65 ? 7.543 0.794 14.156 1 97.19 65 VAL B N 1
ATOM 2778 C CA . VAL B 1 65 ? 6.352 0.798 15.008 1 97.19 65 VAL B CA 1
ATOM 2779 C C . VAL B 1 65 ? 6.555 1.76 16.172 1 97.19 65 VAL B C 1
ATOM 2781 O O . VAL B 1 65 ? 7.48 1.595 16.969 1 97.19 65 VAL B O 1
ATOM 2784 N N . VAL B 1 66 ? 5.695 2.709 16.281 1 97.5 66 VAL B N 1
ATOM 2785 C CA . VAL B 1 66 ? 5.926 3.74 17.281 1 97.5 66 VAL B CA 1
ATOM 2786 C C . VAL B 1 66 ? 5.02 3.498 18.484 1 97.5 66 VAL B C 1
ATOM 2788 O O . VAL B 1 66 ? 5.336 3.916 19.609 1 97.5 66 VAL B O 1
ATOM 2791 N N . ALA B 1 67 ? 3.883 2.84 18.234 1 97.12 67 ALA B N 1
ATOM 2792 C CA . ALA B 1 67 ? 2.961 2.557 19.328 1 97.12 67 ALA B CA 1
ATOM 2793 C C . ALA B 1 67 ? 2.074 1.357 19 1 97.12 67 ALA B C 1
ATOM 2795 O O . ALA B 1 67 ? 1.702 1.148 17.844 1 97.12 67 ALA B O 1
ATOM 2796 N N . GLU B 1 68 ? 1.782 0.566 19.969 1 96.12 68 GLU B N 1
ATOM 2797 C CA . GLU B 1 68 ? 0.859 -0.561 19.875 1 96.12 68 GLU B CA 1
ATOM 2798 C C . GLU B 1 68 ? -0.18 -0.518 21 1 96.12 68 GLU B C 1
ATOM 2800 O O . GLU B 1 68 ? 0.17 -0.409 22.172 1 96.12 68 GLU B O 1
ATOM 2805 N N . PHE B 1 69 ? -1.35 -0.566 20.594 1 94.69 69 PHE B N 1
ATOM 2806 C CA . PHE B 1 69 ? -2.455 -0.626 21.547 1 94.69 69 PHE B CA 1
ATOM 2807 C C . PHE B 1 69 ? -3.125 -1.994 21.516 1 94.69 69 PHE B C 1
ATOM 2809 O O . PHE B 1 69 ? -3.717 -2.375 20.5 1 94.69 69 PHE B O 1
ATOM 2816 N N . ASN B 1 70 ? -2.982 -2.801 22.547 1 90 70 ASN B N 1
ATOM 2817 C CA . ASN B 1 70 ? -3.533 -4.148 22.656 1 90 70 ASN B CA 1
ATOM 2818 C C . ASN B 1 70 ? -4.367 -4.324 23.922 1 90 70 ASN B C 1
ATOM 2820 O O . ASN B 1 70 ? -3.879 -4.094 25.016 1 90 70 ASN B O 1
ATOM 2824 N N . ALA B 1 71 ? -5.617 -4.742 23.766 1 83.31 71 ALA B N 1
ATOM 2825 C CA . ALA B 1 71 ? -6.52 -5.012 24.875 1 83.31 71 ALA B CA 1
ATOM 2826 C C . ALA B 1 71 ? -6.488 -3.873 25.891 1 83.31 71 ALA B C 1
ATOM 2828 O O . ALA B 1 71 ? -6.375 -4.113 27.094 1 83.31 71 ALA B O 1
ATOM 2829 N N . GLY B 1 72 ? -6.445 -2.613 25.438 1 83.94 72 GLY B N 1
ATOM 2830 C CA . GLY B 1 72 ? -6.527 -1.447 26.297 1 83.94 72 GLY B CA 1
ATOM 2831 C C . GLY B 1 72 ? -5.18 -1.007 26.844 1 83.94 72 GLY B C 1
ATOM 2832 O O . GLY B 1 72 ? -5.094 -0.04 27.594 1 83.94 72 GLY B O 1
ATOM 2833 N N . LYS B 1 73 ? -4.152 -1.685 26.516 1 92.12 73 LYS B N 1
ATOM 2834 C CA . LYS B 1 73 ? -2.816 -1.355 27 1 92.12 73 LYS B CA 1
ATOM 2835 C C . LYS B 1 73 ? -1.951 -0.774 25.891 1 92.12 73 LYS B C 1
ATOM 2837 O O . LYS B 1 73 ? -1.906 -1.318 24.781 1 92.12 73 LYS B O 1
ATOM 2842 N N . LEU B 1 74 ? -1.288 0.309 26.281 1 94.88 74 LEU B N 1
ATOM 2843 C CA . LEU B 1 74 ? -0.386 0.966 25.344 1 94.88 74 LEU B CA 1
ATOM 2844 C C . LEU B 1 74 ? 1.048 0.488 25.547 1 94.88 74 LEU B C 1
ATOM 2846 O O . LEU B 1 74 ? 1.534 0.42 26.672 1 94.88 74 LEU B O 1
ATOM 2850 N N . GLU B 1 75 ? 1.686 0.087 24.422 1 94.31 75 GLU B N 1
ATOM 2851 C CA . GLU B 1 75 ? 3.096 -0.287 24.453 1 94.31 75 GLU B CA 1
ATOM 2852 C C . GLU B 1 75 ? 3.891 0.502 23.406 1 94.31 75 GLU B C 1
ATOM 2854 O O . GLU B 1 75 ? 3.436 0.688 22.281 1 94.31 75 GLU B O 1
ATOM 2859 N N . ARG B 1 76 ? 5.055 0.97 23.875 1 95.69 76 ARG B N 1
ATOM 2860 C CA . ARG B 1 76 ? 6.031 1.595 23 1 95.69 76 ARG B CA 1
ATOM 2861 C C . ARG B 1 76 ? 7.207 0.659 22.734 1 95.69 76 ARG B C 1
ATOM 2863 O O . ARG B 1 76 ? 8.109 0.532 23.562 1 95.69 76 ARG B O 1
ATOM 2870 N N . PRO B 1 77 ? 7.199 0.028 21.609 1 94.62 77 PRO B N 1
ATOM 2871 C CA . PRO B 1 77 ? 8.234 -0.98 21.359 1 94.62 77 PRO B CA 1
ATOM 2872 C C . PRO B 1 77 ? 9.648 -0.43 21.531 1 94.62 77 PRO B C 1
ATOM 2874 O O . PRO B 1 77 ? 10.531 -1.136 22.016 1 94.62 77 PRO B O 1
ATOM 2877 N N . ASP B 1 78 ? 9.891 0.777 21.141 1 95.62 78 ASP B N 1
ATOM 2878 C CA . ASP B 1 78 ? 11.156 1.478 21.312 1 95.62 78 ASP B CA 1
ATOM 2879 C C . ASP B 1 78 ? 10.93 2.898 21.828 1 95.62 78 ASP B C 1
ATOM 2881 O O . ASP B 1 78 ? 10.883 3.848 21.047 1 95.62 78 ASP B O 1
ATOM 2885 N N . PRO B 1 79 ? 10.867 3.023 23.125 1 94.44 79 PRO B N 1
ATOM 2886 C CA . PRO B 1 79 ? 10.578 4.336 23.703 1 94.44 79 PRO B CA 1
ATOM 2887 C C . PRO B 1 79 ? 11.641 5.379 23.359 1 94.44 79 PRO B C 1
ATOM 2889 O O . PRO B 1 79 ? 11.406 6.582 23.516 1 94.44 79 PRO B O 1
ATOM 2892 N N . GLY B 1 80 ? 12.844 4.949 23 1 94.88 80 GLY B N 1
ATOM 2893 C CA . GLY B 1 80 ? 13.898 5.883 22.656 1 94.88 80 GLY B CA 1
ATOM 2894 C C . GLY B 1 80 ? 13.914 6.242 21.172 1 94.88 80 GLY B C 1
ATOM 2895 O O . GLY B 1 80 ? 14.891 6.793 20.672 1 94.88 80 GLY B O 1
ATOM 2896 N N . ASP B 1 81 ? 12.875 5.949 20.531 1 94.38 81 ASP B N 1
ATOM 2897 C CA . ASP B 1 81 ? 12.828 6.266 19.109 1 94.38 81 ASP B CA 1
ATOM 2898 C C . ASP B 1 81 ? 12.805 7.777 18.875 1 94.38 81 ASP B C 1
ATOM 2900 O O . ASP B 1 81 ? 13.031 8.555 19.812 1 94.38 81 ASP B O 1
ATOM 2904 N N . ARG B 1 82 ? 12.656 8.234 17.719 1 94.62 82 ARG B N 1
ATOM 2905 C CA . ARG B 1 82 ? 12.773 9.625 17.312 1 94.62 82 ARG B CA 1
ATOM 2906 C C . ARG B 1 82 ? 11.742 10.5 18.016 1 94.62 82 ARG B C 1
ATOM 2908 O O . ARG B 1 82 ? 11.914 11.711 18.125 1 94.62 82 ARG B O 1
ATOM 2915 N N . PHE B 1 83 ? 10.648 9.891 18.516 1 97.06 83 PHE B N 1
ATOM 2916 C CA . PHE B 1 83 ? 9.57 10.664 19.125 1 97.06 83 PHE B CA 1
ATOM 2917 C C . PHE B 1 83 ? 9.75 10.758 20.641 1 97.06 83 PHE B C 1
ATOM 2919 O O . PHE B 1 83 ? 9.172 11.625 21.281 1 97.06 83 PHE B O 1
ATOM 2926 N N . ARG B 1 84 ? 10.438 9.789 21.25 1 95.94 84 ARG B N 1
ATOM 2927 C CA . ARG B 1 84 ? 10.711 9.773 22.672 1 95.94 84 ARG B CA 1
ATOM 2928 C C . ARG B 1 84 ? 9.43 10.023 23.469 1 95.94 84 ARG B C 1
ATOM 2930 O O . ARG B 1 84 ? 8.461 9.266 23.359 1 95.94 84 ARG B O 1
ATOM 2937 N N . GLN B 1 85 ? 9.344 11.18 24.188 1 96.12 85 GLN B N 1
ATOM 2938 C CA . GLN B 1 85 ? 8.219 11.398 25.094 1 96.12 85 GLN B CA 1
ATOM 2939 C C . GLN B 1 85 ? 7.145 12.266 24.438 1 96.12 85 GLN B C 1
ATOM 2941 O O . GLN B 1 85 ? 6.184 12.672 25.078 1 96.12 85 GLN B O 1
ATOM 2946 N N . ARG B 1 86 ? 7.246 12.438 23.125 1 98.19 86 ARG B N 1
ATOM 2947 C CA . ARG B 1 86 ? 6.348 13.391 22.484 1 98.19 86 ARG B CA 1
ATOM 2948 C C . ARG B 1 86 ? 5.086 12.703 21.984 1 98.19 86 ARG B C 1
ATOM 2950 O O . ARG B 1 86 ? 4.141 13.367 21.547 1 98.19 86 ARG B O 1
ATOM 2957 N N . LEU B 1 87 ? 4.98 11.375 22 1 97.38 87 LEU B N 1
ATOM 2958 C CA . LEU B 1 87 ? 3.814 10.664 21.484 1 97.38 87 LEU B CA 1
ATOM 2959 C C . LEU B 1 87 ? 2.721 10.586 22.547 1 97.38 87 LEU B C 1
ATOM 2961 O O . LEU B 1 87 ? 3.008 10.352 23.719 1 97.38 87 LEU B O 1
ATOM 2965 N N . GLU B 1 88 ? 1.549 10.852 22.078 1 95.31 88 GLU B N 1
ATOM 2966 C CA . GLU B 1 88 ? 0.349 10.688 22.891 1 95.31 88 GLU B CA 1
ATOM 2967 C C . GLU B 1 88 ? -0.649 9.75 22.219 1 95.31 88 GLU B C 1
ATOM 2969 O O . GLU B 1 88 ? -1.056 9.984 21.078 1 95.31 88 GLU B O 1
ATOM 2974 N N . VAL B 1 89 ? -1.005 8.719 22.984 1 94.38 89 VAL B N 1
ATOM 2975 C CA . VAL B 1 89 ? -1.98 7.758 22.469 1 94.38 89 VAL B CA 1
ATOM 2976 C C . VAL B 1 89 ? -3.105 7.57 23.484 1 94.38 89 VAL B C 1
ATOM 2978 O O . VAL B 1 89 ? -3.127 6.582 24.219 1 94.38 89 VAL B O 1
ATOM 2981 N N . PRO B 1 90 ? -4.059 8.484 23.5 1 93.56 90 PRO B N 1
ATOM 2982 C CA . PRO B 1 90 ? 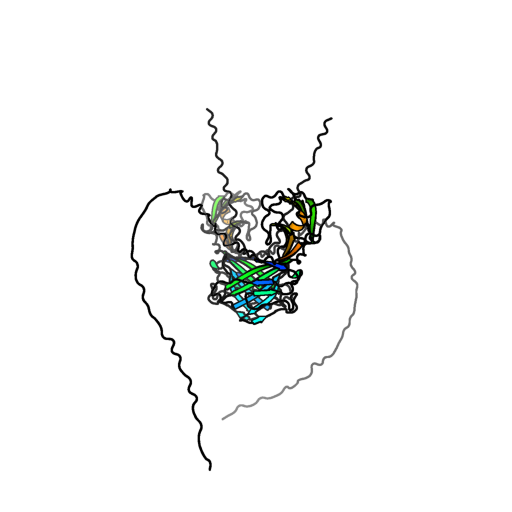-5.125 8.422 24.5 1 93.56 90 PRO B CA 1
ATOM 2983 C C . PRO B 1 90 ? -5.984 7.168 24.375 1 93.56 90 PRO B C 1
ATOM 2985 O O . PRO B 1 90 ? -6.562 6.707 25.359 1 93.56 90 PRO B O 1
ATOM 2988 N N . ASN B 1 91 ? -6.176 6.66 23.203 1 92.44 91 ASN B N 1
ATOM 2989 C CA . ASN B 1 91 ? -6.895 5.422 22.906 1 92.44 91 ASN B CA 1
ATOM 2990 C C . ASN B 1 91 ? -6.359 4.75 21.656 1 92.44 91 ASN B C 1
ATOM 2992 O O . ASN B 1 91 ? -5.363 5.195 21.078 1 92.44 91 ASN B O 1
ATOM 2996 N N . ALA B 1 92 ? -7.012 3.729 21.219 1 92.62 92 ALA B N 1
ATOM 2997 C CA . ALA B 1 92 ? -6.504 2.893 20.125 1 92.62 92 ALA B CA 1
ATOM 2998 C C . ALA B 1 92 ? -6.621 3.607 18.781 1 92.62 92 ALA B C 1
ATOM 3000 O O . ALA B 1 92 ? -5.926 3.26 17.828 1 92.62 92 ALA B O 1
ATOM 3001 N N . THR B 1 93 ? -7.434 4.695 18.625 1 95.12 93 THR B N 1
ATOM 3002 C CA . THR B 1 93 ? -7.781 5.211 17.312 1 95.12 93 THR B CA 1
ATOM 3003 C C . THR B 1 93 ? -7.145 6.578 17.078 1 95.12 93 THR B C 1
ATOM 3005 O O . THR B 1 93 ? -7.363 7.203 16.031 1 95.12 93 THR B O 1
ATOM 3008 N N . VAL B 1 94 ? -6.371 7.047 18.062 1 96.5 94 VAL B N 1
ATOM 3009 C CA . VAL B 1 94 ? -5.82 8.391 17.906 1 96.5 94 VAL B CA 1
ATOM 3010 C C . VAL B 1 94 ? -4.336 8.383 18.25 1 96.5 94 VAL B C 1
ATOM 3012 O O . VAL B 1 94 ? -3.93 7.781 19.25 1 96.5 94 VAL B O 1
ATOM 3015 N N . LEU B 1 95 ? -3.551 8.992 17.469 1 98 95 LEU B N 1
ATOM 3016 C CA . LEU B 1 95 ? -2.139 9.242 17.75 1 98 95 LEU B CA 1
ATOM 3017 C C . LEU B 1 95 ? -1.834 10.734 17.734 1 98 95 LEU B C 1
ATOM 3019 O O . LEU B 1 95 ? -2.104 11.422 16.75 1 98 95 LEU B O 1
ATOM 3023 N N . GLY B 1 96 ? -1.3 11.25 18.828 1 98.19 96 GLY B N 1
ATOM 3024 C CA . GLY B 1 96 ? -0.886 12.641 18.922 1 98.19 96 GLY B CA 1
ATOM 3025 C C . GLY B 1 96 ? 0.62 12.812 19 1 98.19 96 GLY B C 1
ATOM 3026 O O . GLY B 1 96 ? 1.315 11.992 19.609 1 98.19 96 GLY B O 1
ATOM 3027 N N . ILE B 1 97 ? 1.059 13.758 18.406 1 98.5 97 ILE B N 1
ATOM 3028 C CA . ILE B 1 97 ? 2.469 14.125 18.469 1 98.5 97 ILE B CA 1
ATOM 3029 C C . ILE B 1 97 ? 2.602 15.57 18.969 1 98.5 97 ILE B C 1
ATOM 3031 O O . ILE B 1 97 ? 2.102 16.5 18.328 1 98.5 97 ILE B O 1
ATOM 3035 N N . ARG B 1 98 ? 3.26 15.727 20.031 1 98.12 98 ARG B N 1
ATOM 3036 C CA . ARG B 1 98 ? 3.502 17.062 20.562 1 98.12 98 ARG B CA 1
ATOM 3037 C C . ARG B 1 98 ? 4.801 17.641 20.016 1 98.12 98 ARG B C 1
ATOM 3039 O O . ARG B 1 98 ? 5.66 16.906 19.531 1 98.12 98 ARG B O 1
ATOM 3046 N N . ALA B 1 99 ? 4.898 18.938 20.125 1 98.19 99 ALA B N 1
ATOM 3047 C CA . ALA B 1 99 ? 6.129 19.641 19.766 1 98.19 99 ALA B CA 1
ATOM 3048 C C . ALA B 1 99 ? 6.684 19.141 18.438 1 98.19 99 ALA B C 1
ATOM 3050 O O . ALA B 1 99 ? 7.836 18.719 18.359 1 98.19 99 ALA B O 1
ATOM 3051 N N . LEU B 1 100 ? 5.898 19.312 17.438 1 98.31 100 LEU B N 1
ATOM 3052 C CA . LEU B 1 100 ? 6.23 18.812 16.094 1 98.31 100 LEU B CA 1
ATOM 3053 C C . LEU B 1 100 ? 7.605 19.312 15.664 1 98.31 100 LEU B C 1
ATOM 3055 O O . LEU B 1 100 ? 7.949 20.469 15.883 1 98.31 100 LEU B O 1
ATOM 3059 N N . GLN B 1 101 ? 8.328 18.422 15.094 1 98 101 GLN B N 1
ATOM 3060 C CA . GLN B 1 101 ? 9.625 18.703 14.492 1 98 101 GLN B CA 1
ATOM 3061 C C . GLN B 1 101 ? 9.586 18.5 12.977 1 98 101 GLN B C 1
ATOM 3063 O O . GLN B 1 101 ? 8.695 17.828 12.461 1 98 101 GLN B O 1
ATOM 3068 N N . ARG B 1 102 ? 10.555 19.109 12.32 1 96.25 102 ARG B N 1
ATOM 3069 C CA . ARG B 1 102 ? 10.602 19.031 10.859 1 96.25 102 ARG B CA 1
ATOM 3070 C C . ARG B 1 102 ? 10.664 17.594 10.391 1 96.25 102 ARG B C 1
ATOM 3072 O O . ARG B 1 102 ? 10 17.219 9.414 1 96.25 102 ARG B O 1
ATOM 3079 N N . ASP B 1 103 ? 11.336 16.719 11.125 1 95.38 103 ASP B N 1
ATOM 3080 C CA . ASP B 1 103 ? 11.562 15.336 10.711 1 95.38 103 ASP B CA 1
ATOM 3081 C C . ASP B 1 103 ? 10.359 14.461 11.039 1 95.38 103 ASP B C 1
ATOM 3083 O O . ASP B 1 103 ? 10.352 13.266 10.711 1 95.38 103 ASP B O 1
ATOM 3087 N N . ASP B 1 104 ? 9.383 15.102 11.625 1 97.38 104 ASP B N 1
ATOM 3088 C CA . ASP B 1 104 ? 8.172 14.336 11.898 1 97.38 104 ASP B CA 1
ATOM 3089 C C . ASP B 1 104 ? 7.332 14.18 10.633 1 97.38 104 ASP B C 1
ATOM 3091 O O . ASP B 1 104 ? 6.41 13.367 10.594 1 97.38 104 ASP B O 1
ATOM 3095 N N . SER B 1 105 ? 7.637 14.969 9.562 1 96.56 105 SER B N 1
ATOM 3096 C CA . SER B 1 105 ? 6.945 14.805 8.289 1 96.56 105 SER B CA 1
ATOM 3097 C C . SER B 1 105 ? 7.172 13.414 7.715 1 96.56 105 SER B C 1
ATOM 3099 O O . SER B 1 105 ? 8.281 12.883 7.785 1 96.56 105 SER B O 1
ATOM 3101 N N . GLY B 1 106 ? 6.062 12.867 7.191 1 95.81 106 GLY B N 1
ATOM 3102 C CA . GLY B 1 106 ? 6.16 11.539 6.617 1 95.81 106 GLY B CA 1
ATOM 3103 C C . GLY B 1 106 ? 4.84 10.789 6.625 1 95.81 106 GLY B C 1
ATOM 3104 O O . GLY B 1 106 ? 3.777 11.391 6.793 1 95.81 106 GLY B O 1
ATOM 3105 N N . LYS B 1 107 ? 4.973 9.555 6.344 1 96.44 107 LYS B N 1
ATOM 3106 C CA . LYS B 1 107 ? 3.785 8.703 6.285 1 96.44 107 LYS B CA 1
ATOM 3107 C C . LYS B 1 107 ? 3.555 7.988 7.613 1 96.44 107 LYS B C 1
ATOM 3109 O O . LYS B 1 107 ? 4.477 7.395 8.172 1 96.44 107 LYS B O 1
ATOM 3114 N N . TYR B 1 108 ? 2.402 8.086 8.109 1 97.44 108 TYR B N 1
ATOM 3115 C CA . TYR B 1 108 ? 1.945 7.352 9.281 1 97.44 108 TYR B CA 1
ATOM 3116 C C . TYR B 1 108 ? 0.829 6.379 8.914 1 97.44 108 TYR B C 1
ATOM 3118 O O . TYR B 1 108 ? 0.015 6.664 8.031 1 97.44 108 TYR B O 1
ATOM 3126 N N . SER B 1 109 ? 0.857 5.242 9.57 1 96.62 109 SER B N 1
ATOM 3127 C CA . SER B 1 109 ? -0.172 4.25 9.281 1 96.62 109 SER B CA 1
ATOM 3128 C C . SER B 1 109 ? -0.715 3.623 10.562 1 96.62 109 SER B C 1
ATOM 3130 O O . SER B 1 109 ? 0.045 3.334 11.484 1 96.62 109 SER B O 1
ATOM 3132 N N . ALA B 1 110 ? -2.01 3.533 10.602 1 97.19 110 ALA B N 1
ATOM 3133 C CA . ALA B 1 110 ? -2.678 2.787 11.664 1 97.19 110 ALA B CA 1
ATOM 3134 C C . ALA B 1 110 ? -3.225 1.461 11.141 1 97.19 110 ALA B C 1
ATOM 3136 O O . ALA B 1 110 ? -4.098 1.441 10.273 1 97.19 110 ALA B O 1
ATOM 3137 N N . ARG B 1 111 ? -2.688 0.435 11.609 1 96.5 111 ARG B N 1
ATOM 3138 C CA . ARG B 1 111 ? -3.25 -0.88 11.328 1 96.5 111 ARG B CA 1
ATOM 3139 C C . ARG B 1 111 ? -4.184 -1.331 12.445 1 96.5 111 ARG B C 1
ATOM 3141 O O . ARG B 1 111 ? -3.73 -1.646 13.547 1 96.5 111 ARG B O 1
ATOM 3148 N N . VAL B 1 112 ? -5.453 -1.415 12.125 1 96.06 112 VAL B N 1
ATOM 3149 C CA . VAL B 1 112 ? -6.473 -1.695 13.133 1 96.06 112 VAL B CA 1
ATOM 3150 C C . VAL B 1 112 ? -6.996 -3.119 12.961 1 96.06 112 VAL B C 1
ATOM 3152 O O . VAL B 1 112 ? -7.461 -3.486 11.875 1 96.06 112 VAL B O 1
ATOM 3155 N N . LYS B 1 113 ? -6.871 -3.861 13.977 1 95.19 113 LYS B N 1
ATOM 3156 C CA . LYS B 1 113 ? -7.441 -5.203 14.008 1 95.19 113 LYS B CA 1
ATOM 3157 C C . LYS B 1 113 ? -8.797 -5.215 14.703 1 95.19 113 LYS B C 1
ATOM 3159 O O . LYS B 1 113 ? -8.914 -4.773 15.852 1 95.19 113 LYS B O 1
ATOM 3164 N N . LEU B 1 114 ? -9.727 -5.699 13.969 1 94.44 114 LEU B N 1
ATOM 3165 C CA . LEU B 1 114 ? -11.094 -5.758 14.477 1 94.44 114 LEU B CA 1
ATOM 3166 C C . LEU B 1 114 ? -11.516 -7.203 14.727 1 94.44 114 LEU B C 1
ATOM 3168 O O . LEU B 1 114 ? -11.031 -8.117 14.062 1 94.44 114 LEU B O 1
ATOM 3172 N N . HIS B 1 115 ? -12.305 -7.363 15.703 1 91.69 115 HIS B N 1
ATOM 3173 C CA . HIS B 1 115 ? -12.891 -8.68 15.914 1 91.69 115 HIS B CA 1
ATOM 3174 C C . HIS B 1 115 ? -13.852 -9.047 14.781 1 91.69 115 HIS B C 1
ATOM 3176 O O . HIS B 1 115 ? -14.625 -8.203 14.328 1 91.69 115 HIS B O 1
ATOM 3182 N N . PRO B 1 116 ? -13.859 -10.266 14.43 1 87.62 116 PRO B N 1
ATOM 3183 C CA . PRO B 1 116 ? -13.062 -11.352 15 1 87.62 116 PRO B CA 1
ATOM 3184 C C . PRO B 1 116 ? -11.68 -11.469 14.359 1 87.62 116 PRO B C 1
ATOM 3186 O O . PRO B 1 116 ? -10.742 -11.961 14.992 1 87.62 116 PRO B O 1
ATOM 3189 N N . ALA B 1 117 ? -11.555 -10.992 13.055 1 92.44 117 ALA B N 1
ATOM 3190 C CA . ALA B 1 117 ? -10.266 -11.203 12.391 1 92.44 117 ALA B CA 1
ATOM 3191 C C . ALA B 1 117 ? -10.094 -10.242 11.219 1 92.44 117 ALA B C 1
ATOM 3193 O O . ALA B 1 117 ? -9.398 -10.562 10.25 1 92.44 117 ALA B O 1
ATOM 3194 N N . VAL B 1 118 ? -10.695 -9.148 11.305 1 94 118 VAL B N 1
ATOM 3195 C CA . VAL B 1 118 ? -10.602 -8.164 10.234 1 94 118 VAL B CA 1
ATOM 3196 C C . VAL B 1 118 ? -9.469 -7.188 10.523 1 94 118 VAL B C 1
ATOM 3198 O O . VAL B 1 118 ? -9.266 -6.789 11.672 1 94 118 VAL B O 1
ATOM 3201 N N . VAL B 1 119 ? -8.742 -6.895 9.5 1 95.44 119 VAL B N 1
ATOM 3202 C CA . VAL B 1 119 ? -7.668 -5.922 9.664 1 95.44 119 VAL B CA 1
ATOM 3203 C C . VAL B 1 119 ? -7.789 -4.832 8.594 1 95.44 119 VAL B C 1
ATOM 3205 O O . VAL B 1 119 ? -8.109 -5.121 7.441 1 95.44 119 VAL B O 1
ATOM 3208 N N . GLU B 1 120 ? -7.625 -3.551 9 1 92.94 120 GLU B N 1
ATOM 3209 C CA . GLU B 1 120 ? -7.711 -2.393 8.117 1 92.94 120 GLU B CA 1
ATOM 3210 C C . GLU B 1 120 ? -6.535 -1.441 8.344 1 92.94 120 GLU B C 1
ATOM 3212 O O . GLU B 1 120 ? -6.125 -1.215 9.477 1 92.94 120 GLU B O 1
ATOM 3217 N N . ASP B 1 121 ? -6.074 -0.919 7.254 1 93 121 ASP B N 1
ATOM 3218 C CA . ASP B 1 121 ? -4.996 0.062 7.32 1 93 121 ASP B CA 1
ATOM 3219 C C . ASP B 1 121 ? -5.512 1.466 7.012 1 93 121 ASP B C 1
ATOM 3221 O O . ASP B 1 121 ? -6.277 1.659 6.062 1 93 121 ASP B O 1
ATOM 3225 N N . TYR B 1 122 ? -5.105 2.41 7.797 1 94.81 122 TYR B N 1
ATOM 3226 C CA . TYR B 1 122 ? -5.379 3.828 7.59 1 94.81 122 TYR B CA 1
ATOM 3227 C C . TYR B 1 122 ? -4.086 4.621 7.473 1 94.81 122 TYR B C 1
ATOM 3229 O O . TYR B 1 122 ? -3.287 4.664 8.414 1 94.81 122 TYR B O 1
ATOM 3237 N N . ASP B 1 123 ? -3.977 5.297 6.398 1 95.75 123 ASP B N 1
ATOM 3238 C CA . ASP B 1 123 ? -2.725 6.004 6.152 1 95.75 123 ASP B CA 1
ATOM 3239 C C . ASP B 1 123 ? -2.91 7.516 6.289 1 95.75 123 ASP B C 1
ATOM 3241 O O . ASP B 1 123 ? -3.934 8.062 5.867 1 95.75 123 ASP B O 1
ATOM 3245 N N . PHE B 1 124 ? -1.849 8.133 6.797 1 97.19 124 PHE B N 1
ATOM 3246 C CA . PHE B 1 124 ? -1.781 9.578 6.977 1 97.19 124 PHE B CA 1
ATOM 3247 C C . PHE B 1 124 ? -0.47 10.133 6.43 1 97.19 124 PHE B C 1
ATOM 3249 O O . PHE B 1 124 ? 0.583 9.508 6.578 1 97.19 124 PHE B O 1
ATOM 3256 N N . HIS B 1 125 ? -0.598 11.219 5.789 1 96.94 125 HIS B N 1
ATOM 3257 C CA . HIS B 1 125 ? 0.596 11.977 5.441 1 96.94 125 HIS B CA 1
ATOM 3258 C C . HIS B 1 125 ? 0.689 13.258 6.27 1 96.94 125 HIS B C 1
ATOM 3260 O O . HIS B 1 125 ? -0.097 14.188 6.07 1 96.94 125 HIS B O 1
ATOM 3266 N N . LEU B 1 126 ? 1.659 13.25 7.102 1 97.56 126 LEU B N 1
ATOM 3267 C CA . LEU B 1 126 ? 1.864 14.43 7.93 1 97.56 126 LEU B CA 1
ATOM 3268 C C . LEU B 1 126 ? 2.908 15.352 7.312 1 97.56 126 LEU B C 1
ATOM 3270 O O . LEU B 1 126 ? 4.023 14.922 7.008 1 97.56 126 LEU B O 1
ATOM 3274 N N . ALA B 1 127 ? 2.502 16.578 7.121 1 97 127 ALA B N 1
ATOM 3275 C CA . ALA B 1 127 ? 3.422 17.625 6.68 1 97 127 ALA B CA 1
ATOM 3276 C C . ALA B 1 127 ? 3.562 18.719 7.734 1 97 127 ALA B C 1
ATOM 3278 O O . ALA B 1 127 ? 2.564 19.281 8.195 1 97 127 ALA B O 1
ATOM 3279 N N . VAL B 1 128 ? 4.793 18.953 8.086 1 96.81 128 VAL B N 1
ATOM 3280 C CA . VAL B 1 128 ? 5.051 19.969 9.102 1 96.81 128 VAL B CA 1
ATOM 3281 C C . VAL B 1 128 ? 5.562 21.234 8.438 1 96.81 128 VAL B C 1
ATOM 3283 O O . VAL B 1 128 ? 6.543 21.203 7.691 1 96.81 128 VAL B O 1
ATOM 3286 N N . TYR B 1 129 ? 4.902 22.359 8.789 1 95.19 129 TYR B N 1
ATOM 3287 C CA . TYR B 1 129 ? 5.246 23.656 8.203 1 95.19 129 TYR B CA 1
ATOM 3288 C C . TYR B 1 129 ? 5.777 24.609 9.273 1 95.19 129 TYR B C 1
ATOM 3290 O O . TYR B 1 129 ? 5.449 24.469 10.453 1 95.19 129 TYR B O 1
ATOM 3298 N N . GLU B 1 130 ? 6.605 25.5 8.836 1 93.38 130 GLU B N 1
ATOM 3299 C CA . GLU B 1 130 ? 7.02 26.594 9.711 1 93.38 130 GLU B CA 1
ATOM 3300 C C . GLU B 1 130 ? 5.867 27.562 9.984 1 93.38 130 GLU B C 1
ATOM 3302 O O . GLU B 1 130 ? 5.043 27.812 9.102 1 93.38 130 GLU B O 1
ATOM 3307 N N . PRO B 1 131 ? 5.832 28.062 11.227 1 92.69 131 PRO B N 1
ATOM 3308 C CA . PRO B 1 131 ? 4.812 29.078 11.477 1 92.69 131 PRO B CA 1
ATOM 3309 C C . PRO B 1 131 ? 4.941 30.281 10.539 1 92.69 131 PRO B C 1
ATOM 3311 O O . PRO B 1 131 ? 6.059 30.688 10.195 1 92.69 131 PRO B O 1
ATOM 3314 N N . VAL B 1 132 ? 3.785 30.703 10.148 1 91.69 132 VAL B N 1
ATOM 3315 C CA . VAL B 1 132 ? 3.803 31.875 9.289 1 91.69 132 VAL B CA 1
ATOM 3316 C C . VAL B 1 132 ? 4.098 33.125 10.117 1 91.69 132 VAL B C 1
ATOM 3318 O O . VAL B 1 132 ? 3.549 33.281 11.211 1 91.69 132 VAL B O 1
ATOM 3321 N N . PRO B 1 133 ? 5.004 33.938 9.602 1 89.38 133 PRO B N 1
ATOM 3322 C CA . PRO B 1 133 ? 5.285 35.188 10.344 1 89.38 133 PRO B CA 1
ATOM 3323 C C . PRO B 1 133 ? 4.145 36.188 10.273 1 89.38 133 PRO B C 1
ATOM 3325 O O . PRO B 1 133 ? 3.283 36.094 9.391 1 89.38 133 PRO B O 1
ATOM 3328 N N . ALA B 1 134 ? 4.145 37.031 11.234 1 88.12 134 ALA B N 1
ATOM 3329 C CA . ALA B 1 134 ? 3.193 38.125 11.172 1 88.12 134 ALA B CA 1
ATOM 3330 C C . ALA B 1 134 ? 3.506 39.062 10 1 88.12 134 ALA B C 1
ATOM 3332 O O . ALA B 1 134 ? 4.668 39.406 9.75 1 88.12 134 ALA B O 1
ATOM 3333 N N . PRO B 1 135 ? 2.449 39.344 9.312 1 89.56 135 PRO B N 1
ATOM 3334 C CA . PRO B 1 135 ? 2.707 40.25 8.18 1 89.56 135 PRO B CA 1
ATOM 3335 C C . PRO B 1 135 ? 3.156 41.625 8.625 1 89.56 135 PRO B C 1
ATOM 3337 O O . PRO B 1 135 ? 2.68 42.156 9.641 1 89.56 135 PRO B O 1
ATOM 3340 N N . ARG B 1 136 ? 4.168 42.125 7.93 1 88.5 136 ARG B N 1
ATOM 3341 C CA . ARG B 1 136 ? 4.516 43.531 8.062 1 88.5 136 ARG B CA 1
ATOM 3342 C C . ARG B 1 136 ? 3.654 44.406 7.148 1 88.5 136 ARG B C 1
ATOM 3344 O O . ARG B 1 136 ? 3.814 44.375 5.926 1 88.5 136 ARG B O 1
ATOM 3351 N N . ALA B 1 137 ? 2.777 45.125 7.844 1 89.56 137 ALA B N 1
ATOM 3352 C CA . ALA B 1 137 ? 1.804 45.906 7.07 1 89.56 137 ALA B CA 1
ATOM 3353 C C . ALA B 1 137 ? 2.105 47.406 7.141 1 89.56 137 ALA B C 1
ATOM 3355 O O . ALA B 1 137 ? 2.389 47.938 8.219 1 89.56 137 ALA B O 1
ATOM 3356 N N . HIS B 1 138 ? 2.178 48.031 5.957 1 88.25 138 HIS B N 1
ATOM 3357 C CA . HIS B 1 138 ? 2.264 49.469 5.906 1 88.25 138 HIS B CA 1
ATOM 3358 C C . HIS B 1 138 ? 1.525 50.031 4.695 1 88.25 138 HIS B C 1
ATOM 3360 O O . HIS B 1 138 ? 1.208 49.281 3.762 1 88.25 138 HIS B O 1
ATOM 3366 N N . CYS B 1 139 ? 1.151 51.219 4.785 1 88.56 139 CYS B N 1
ATOM 3367 C CA . CYS B 1 139 ? 0.42 51.844 3.697 1 88.56 139 CYS B CA 1
ATOM 3368 C C . CYS B 1 139 ? 1.108 53.156 3.254 1 88.56 139 CYS B C 1
ATOM 3370 O O . CYS B 1 139 ? 1.824 53.781 4.035 1 88.56 139 CYS B O 1
ATOM 3372 N N . GLN B 1 140 ? 0.949 53.375 1.994 1 87.12 140 GLN B N 1
ATOM 3373 C CA . GLN B 1 140 ? 1.463 54.594 1.398 1 87.12 140 GLN B CA 1
ATOM 3374 C C . GLN B 1 140 ? 0.348 55.375 0.723 1 87.12 140 GLN B C 1
ATOM 3376 O O . GLN B 1 140 ? -0.378 54.844 -0.119 1 87.12 140 GLN B O 1
ATOM 3381 N N . LEU B 1 141 ? 0.228 56.656 1.184 1 87.69 141 LEU B N 1
ATOM 3382 C CA . LEU B 1 141 ? -0.742 57.531 0.551 1 87.69 141 LEU B CA 1
ATOM 3383 C C . LEU B 1 141 ? -0.16 58.156 -0.708 1 87.69 141 LEU B C 1
ATOM 3385 O O . LEU B 1 141 ? 0.856 58.844 -0.645 1 87.69 141 LEU B O 1
ATOM 3389 N N . LEU B 1 142 ? -0.74 57.812 -1.8 1 84.12 142 LEU B N 1
ATOM 3390 C CA . LEU B 1 142 ? -0.267 58.375 -3.057 1 84.12 142 LEU B CA 1
ATOM 3391 C C . LEU B 1 142 ? -0.918 59.75 -3.318 1 84.12 142 LEU B C 1
ATOM 3393 O O . LEU B 1 142 ? -0.297 60.625 -3.904 1 84.12 142 LEU B O 1
ATOM 3397 N N . GLY B 1 143 ? -2.184 59.875 -2.938 1 83.31 143 GLY B N 1
ATOM 3398 C CA . GLY B 1 143 ? -2.914 61.125 -3.074 1 83.31 143 GLY B CA 1
ATOM 3399 C C . GLY B 1 143 ? -4.336 61.031 -2.557 1 83.31 143 GLY B C 1
ATOM 3400 O O . GLY B 1 143 ? -4.965 59.969 -2.615 1 83.31 143 GLY B O 1
ATOM 3401 N N . SER B 1 144 ? -4.738 62.281 -1.937 1 82.5 144 SER B N 1
ATOM 3402 C CA . SER B 1 144 ? -6.109 62.312 -1.44 1 82.5 144 SER B CA 1
ATOM 3403 C C . SER B 1 144 ? -6.801 63.625 -1.815 1 82.5 144 SER B C 1
ATOM 3405 O O . SER B 1 144 ? -6.242 64.688 -1.625 1 82.5 144 SER B O 1
ATOM 3407 N N . THR B 1 145 ? -7.863 63.406 -2.521 1 83.5 145 THR B N 1
ATOM 3408 C CA . THR B 1 145 ? -8.781 64.5 -2.807 1 83.5 145 THR B CA 1
ATOM 3409 C C . THR B 1 145 ? -10.141 64.25 -2.148 1 83.5 145 THR B C 1
ATOM 3411 O O . THR B 1 145 ? -10.398 63.156 -1.649 1 83.5 145 THR B O 1
ATOM 3414 N N . PRO B 1 146 ? -10.945 65.312 -2.088 1 84.5 146 PRO B N 1
ATOM 3415 C CA . PRO B 1 146 ? -12.266 65.125 -1.503 1 84.5 146 PRO B CA 1
ATOM 3416 C C . PRO B 1 146 ? -13.062 64.062 -2.24 1 84.5 146 PRO B C 1
ATOM 3418 O O . PRO B 1 146 ? -14.008 63.469 -1.684 1 84.5 146 PRO B O 1
ATOM 3421 N N . GLU B 1 147 ? -12.664 63.688 -3.514 1 87.62 147 GLU B N 1
ATOM 3422 C CA . GLU B 1 147 ? -13.445 62.75 -4.324 1 87.62 147 GLU B CA 1
ATOM 3423 C C . GLU B 1 147 ? -12.797 61.375 -4.348 1 87.62 147 GLU B C 1
ATOM 3425 O O . GLU B 1 147 ? -13.477 60.375 -4.609 1 87.62 147 GLU B O 1
ATOM 3430 N N . TRP B 1 148 ? -11.461 61.469 -4.168 1 86.69 148 TRP B N 1
ATOM 3431 C CA . TRP B 1 148 ? -10.781 60.188 -4.309 1 86.69 148 TRP B CA 1
ATOM 3432 C C . TRP B 1 148 ? -9.594 60.094 -3.359 1 86.69 148 TRP B C 1
ATOM 3434 O O . TRP B 1 148 ? -8.953 61.094 -3.057 1 86.69 148 TRP B O 1
ATOM 3444 N N . CYS B 1 149 ? -9.398 58.844 -2.908 1 87.44 149 CYS B N 1
ATOM 3445 C CA . CYS B 1 149 ? -8.227 58.531 -2.104 1 87.44 149 CYS B CA 1
ATOM 3446 C C . CYS B 1 149 ? -7.406 57.438 -2.771 1 87.44 149 CYS B C 1
ATOM 3448 O O . CYS B 1 149 ? -7.895 56.312 -2.979 1 87.44 149 CYS B O 1
ATOM 3450 N N . ASN B 1 150 ? -6.168 57.75 -3.197 1 88.88 150 ASN B N 1
ATOM 3451 C CA . ASN B 1 150 ? -5.258 56.781 -3.816 1 88.88 150 ASN B CA 1
ATOM 3452 C C . ASN B 1 150 ? -4.207 56.281 -2.824 1 88.88 150 ASN B C 1
ATOM 3454 O O . ASN B 1 150 ? -3.367 57.062 -2.363 1 88.88 150 ASN B O 1
ATOM 3458 N N . VAL B 1 151 ? -4.336 54.938 -2.551 1 89.56 151 VAL B N 1
ATOM 3459 C CA . VAL B 1 151 ? -3.439 54.406 -1.538 1 89.56 151 VAL B CA 1
ATOM 3460 C C . VAL B 1 151 ? -2.883 53.062 -2.012 1 89.56 151 VAL B C 1
ATOM 3462 O O . VAL B 1 151 ? -3.531 52.344 -2.779 1 89.56 151 VAL B O 1
ATOM 3465 N N . THR B 1 152 ? -1.637 52.812 -1.601 1 91.19 152 THR B N 1
ATOM 3466 C CA . THR B 1 152 ? -1.026 51.5 -1.811 1 91.19 152 THR B CA 1
ATOM 3467 C C . THR B 1 152 ? -0.802 50.781 -0.479 1 91.19 152 THR B C 1
ATOM 3469 O O . THR B 1 152 ? -0.196 51.344 0.436 1 91.19 152 THR B O 1
ATOM 3472 N N . LEU B 1 153 ? -1.377 49.656 -0.385 1 91.94 153 LEU B N 1
ATOM 3473 C CA . LEU B 1 153 ? -1.21 48.812 0.802 1 91.94 153 LEU B CA 1
ATOM 3474 C C . LEU B 1 153 ? -0.131 47.75 0.579 1 91.94 153 LEU B C 1
ATOM 3476 O O . LEU B 1 153 ? -0.098 47.125 -0.469 1 91.94 153 LEU B O 1
ATOM 3480 N N . HIS B 1 154 ? 0.76 47.656 1.507 1 91.81 154 HIS B N 1
ATOM 3481 C CA . HIS B 1 154 ? 1.849 46.688 1.419 1 91.81 154 HIS B CA 1
ATOM 3482 C C . HIS B 1 154 ? 1.761 45.656 2.539 1 91.81 154 HIS B C 1
ATOM 3484 O O . HIS B 1 154 ? 1.604 46.031 3.709 1 91.81 154 HIS B O 1
ATOM 3490 N N . CYS B 1 155 ? 1.764 44.5 2.148 1 91.81 155 CYS B N 1
ATOM 3491 C CA . CYS B 1 155 ? 1.777 43.375 3.057 1 91.81 155 CYS B CA 1
ATOM 3492 C C . CYS B 1 155 ? 2.984 42.469 2.795 1 91.81 155 CYS B C 1
ATOM 3494 O O . CYS B 1 155 ? 3.002 41.719 1.824 1 91.81 155 CYS B O 1
ATOM 3496 N N . GLN B 1 156 ? 3.988 42.5 3.656 1 87.81 156 GLN B N 1
ATOM 3497 C CA . GLN B 1 156 ? 5.25 41.812 3.393 1 87.81 156 GLN B CA 1
ATOM 3498 C C . GLN B 1 156 ? 5.52 40.719 4.434 1 87.81 156 GLN B C 1
ATOM 3500 O O . GLN B 1 156 ? 5.18 40.875 5.609 1 87.81 156 GLN B O 1
ATOM 3505 N N . ALA B 1 157 ? 5.871 39.594 3.973 1 83.44 157 ALA B N 1
ATOM 3506 C CA . ALA B 1 157 ? 6.406 38.531 4.82 1 83.44 157 ALA B CA 1
ATOM 3507 C C . ALA B 1 157 ? 7.914 38.406 4.633 1 83.44 157 ALA B C 1
ATOM 3509 O O . ALA B 1 157 ? 8.469 38.844 3.629 1 83.44 157 ALA B O 1
ATOM 3510 N N . PRO B 1 158 ? 8.531 37.906 5.723 1 79.25 158 PRO B N 1
ATOM 3511 C CA . PRO B 1 158 ? 9.961 37.688 5.496 1 79.25 158 PRO B CA 1
ATOM 3512 C C . PRO B 1 158 ? 10.242 36.906 4.219 1 79.25 158 PRO B C 1
ATOM 3514 O O . PRO B 1 158 ? 9.453 36.031 3.844 1 79.25 158 PRO B O 1
ATOM 3517 N N . SER B 1 159 ? 11.219 37.312 3.477 1 72.38 159 SER B N 1
ATOM 3518 C CA . SER B 1 159 ? 11.555 36.812 2.141 1 72.38 159 SER B CA 1
ATOM 3519 C C . SER B 1 159 ? 11.75 35.312 2.129 1 72.38 159 SER B C 1
ATOM 3521 O O . SER B 1 159 ? 11.5 34.656 1.119 1 72.38 159 SER B O 1
ATOM 3523 N N . GLN B 1 160 ? 12.234 34.844 3.168 1 74.56 160 GLN B N 1
ATOM 3524 C CA . GLN B 1 160 ? 12.57 33.406 3.188 1 74.56 160 GLN B CA 1
ATOM 3525 C C . GLN B 1 160 ? 11.336 32.562 3.445 1 74.56 160 GLN B C 1
ATOM 3527 O O . GLN B 1 160 ? 11.367 31.344 3.277 1 74.56 160 GLN B O 1
ATOM 3532 N N . ALA B 1 161 ? 10.203 33.281 3.574 1 76.06 161 ALA B N 1
ATOM 3533 C CA . ALA B 1 161 ? 9.016 32.5 3.916 1 76.06 161 ALA B CA 1
ATOM 3534 C C . ALA B 1 161 ? 8.234 32.125 2.664 1 76.06 161 ALA B C 1
ATOM 3536 O O . ALA B 1 161 ? 8.016 32.938 1.776 1 76.06 161 ALA B O 1
ATOM 3537 N N . SER B 1 162 ? 8.062 30.797 2.418 1 83.75 162 SER B N 1
ATOM 3538 C CA . SER B 1 162 ? 7.191 30.328 1.347 1 83.75 162 SER B CA 1
ATOM 3539 C C . SER B 1 162 ? 5.723 30.406 1.757 1 83.75 162 SER B C 1
ATOM 3541 O O . SER B 1 162 ? 5.172 29.453 2.293 1 83.75 162 SER B O 1
ATOM 3543 N N . VAL B 1 163 ? 5.148 31.625 1.538 1 91.25 163 VAL B N 1
ATOM 3544 C CA . VAL B 1 163 ? 3.781 31.859 1.99 1 91.25 163 VAL B CA 1
ATOM 3545 C C . VAL B 1 163 ? 2.943 32.406 0.843 1 91.25 163 VAL B C 1
ATOM 3547 O O . VAL B 1 163 ? 3.488 32.906 -0.151 1 91.25 163 VAL B O 1
ATOM 3550 N N . ASN B 1 164 ? 1.749 32.219 0.96 1 91.38 164 ASN B N 1
ATOM 3551 C CA . ASN B 1 164 ? 0.767 32.812 0.059 1 91.38 164 ASN B CA 1
ATOM 3552 C C . ASN B 1 164 ? 0.138 34.062 0.662 1 91.38 164 ASN B C 1
ATOM 3554 O O . ASN B 1 164 ? -0.188 34.094 1.85 1 91.38 164 ASN B O 1
ATOM 3558 N N . VAL B 1 165 ? 0.074 35.094 -0.217 1 91.81 165 VAL B N 1
ATOM 3559 C CA . VAL B 1 165 ? -0.525 36.344 0.249 1 91.81 165 VAL B CA 1
ATOM 3560 C C . VAL B 1 165 ? -1.876 36.562 -0.432 1 91.81 165 VAL B C 1
ATOM 3562 O O . VAL B 1 165 ? -1.99 36.406 -1.652 1 91.81 165 VAL B O 1
ATOM 3565 N N . THR B 1 166 ? -2.852 36.812 0.366 1 92.06 166 THR B N 1
ATOM 3566 C CA . THR B 1 166 ? -4.176 37.094 -0.178 1 92.06 166 THR B CA 1
ATOM 3567 C C . THR B 1 166 ? -4.727 38.406 0.403 1 92.06 166 THR B C 1
ATOM 3569 O O . THR B 1 166 ? -4.316 38.812 1.482 1 92.06 166 THR B O 1
ATOM 3572 N N . TRP B 1 167 ? -5.629 39.062 -0.376 1 92.5 167 TRP B N 1
ATOM 3573 C CA . TRP B 1 167 ? -6.215 40.344 0.032 1 92.5 167 TRP B CA 1
ATOM 3574 C C . TRP B 1 167 ? -7.738 40.25 0.054 1 92.5 167 TRP B C 1
ATOM 3576 O O . TRP B 1 167 ? -8.336 39.531 -0.736 1 92.5 167 TRP B O 1
ATOM 3586 N N . GLY B 1 168 ? -8.281 40.969 1.038 1 91.31 168 GLY B N 1
ATOM 3587 C CA . GLY B 1 168 ? -9.727 41.031 1.109 1 91.31 168 GLY B CA 1
ATOM 3588 C C . GLY B 1 168 ? -10.227 42.312 1.786 1 91.31 168 GLY B C 1
ATOM 3589 O O . GLY B 1 168 ? -9.43 43.094 2.291 1 91.31 168 GLY B O 1
ATOM 3590 N N . MET B 1 169 ? -11.531 42.469 1.674 1 89.06 169 MET B N 1
ATOM 3591 C CA . MET B 1 169 ? -12.18 43.594 2.344 1 89.06 169 MET B CA 1
ATOM 3592 C C . MET B 1 169 ? -12.844 43.156 3.641 1 89.06 169 MET B C 1
ATOM 3594 O O . MET B 1 169 ? -13.461 42.094 3.691 1 89.06 169 MET B O 1
ATOM 3598 N N . GLY B 1 170 ? -12.625 43.938 4.621 1 83.06 170 GLY B N 1
ATOM 3599 C CA . GLY B 1 170 ? -13.25 43.625 5.898 1 83.06 170 GLY B CA 1
ATOM 3600 C C . GLY B 1 170 ? -12.414 42.719 6.766 1 83.06 170 GLY B C 1
ATOM 3601 O O . GLY B 1 170 ? -11.266 42.406 6.438 1 83.06 170 GLY B O 1
ATOM 3602 N N . SER B 1 171 ? -13 42.375 7.988 1 76.38 171 SER B N 1
ATOM 3603 C CA . SER B 1 171 ? -12.469 41.438 8.953 1 76.38 171 SER B CA 1
ATOM 3604 C C . SER B 1 171 ? -13.578 40.594 9.586 1 76.38 171 SER B C 1
ATOM 3606 O O . SER B 1 171 ? -14.242 41.031 10.523 1 76.38 171 SER B O 1
ATOM 3608 N N . PRO B 1 172 ? -13.664 39.438 9.008 1 78.69 172 PRO B N 1
ATOM 3609 C CA . PRO B 1 172 ? -12.836 38.594 8.125 1 78.69 172 PRO B CA 1
ATOM 3610 C C . PRO B 1 172 ? -12.906 39.062 6.664 1 78.69 172 PRO B C 1
ATOM 3612 O O . PRO B 1 172 ? -13.898 39.656 6.242 1 78.69 172 PRO B O 1
ATOM 3615 N N . PRO B 1 173 ? -11.82 38.688 6.023 1 81.69 173 PRO B N 1
ATOM 3616 C CA . PRO B 1 173 ? -11.703 39.25 4.668 1 81.69 173 PRO B CA 1
ATOM 3617 C C . PRO B 1 173 ? -12.672 38.594 3.686 1 81.69 173 PRO B C 1
ATOM 3619 O O . PRO B 1 173 ? -12.836 37.375 3.682 1 81.69 173 PRO B O 1
ATOM 3622 N N . ARG B 1 174 ? -13.32 39.5 2.965 1 82.62 174 ARG B N 1
ATOM 3623 C CA . ARG B 1 174 ? -14.133 39.094 1.818 1 82.62 174 ARG B CA 1
ATOM 3624 C C . ARG B 1 174 ? -13.438 39.469 0.508 1 82.62 174 ARG B C 1
ATOM 3626 O O . ARG B 1 174 ? -12.531 40.281 0.485 1 82.62 174 ARG B O 1
ATOM 3633 N N . PRO B 1 175 ? -13.812 38.688 -0.537 1 85.5 175 PRO B N 1
ATOM 3634 C CA . PRO B 1 175 ? -13.164 39 -1.811 1 85.5 175 PRO B CA 1
ATOM 3635 C C . PRO B 1 175 ? -13.289 40.469 -2.197 1 85.5 175 PRO B C 1
ATOM 3637 O O . PRO B 1 175 ? -14.32 41.094 -1.926 1 85.5 175 PRO B O 1
ATOM 3640 N N . LEU B 1 176 ? -12.219 40.844 -2.809 1 82.56 176 LEU B N 1
ATOM 3641 C CA . LEU B 1 176 ? -12.156 42.25 -3.236 1 82.56 176 LEU B CA 1
ATOM 3642 C C . LEU B 1 176 ? -13.195 42.531 -4.32 1 82.56 176 LEU B C 1
ATOM 3644 O O . LEU B 1 176 ? -13.359 41.719 -5.246 1 82.56 176 LEU B O 1
ATOM 3648 N N . ARG B 1 177 ? -14.258 43.062 -3.953 1 69.12 177 ARG B N 1
ATOM 3649 C CA . ARG B 1 177 ? -15.266 43.406 -4.949 1 69.12 177 ARG B CA 1
ATOM 3650 C C . ARG B 1 177 ? -14.727 44.438 -5.934 1 69.12 177 ARG B C 1
ATOM 3652 O O . ARG B 1 177 ? -13.609 44.938 -5.766 1 69.12 177 ARG B O 1
ATOM 3659 N N . PHE B 1 178 ? -15.594 45.094 -6.703 1 61.53 178 PHE B N 1
ATOM 3660 C CA . PHE B 1 178 ? -15.633 45.938 -7.887 1 61.53 178 PHE B CA 1
ATOM 3661 C C . PHE B 1 178 ? -14.656 47.094 -7.758 1 61.53 178 PHE B C 1
ATOM 3663 O O . PHE B 1 178 ? -14.523 47.906 -8.68 1 61.53 178 PHE B O 1
ATOM 3670 N N . GLU B 1 179 ? -13.969 47.219 -6.73 1 60.97 179 GLU B N 1
ATOM 3671 C CA . GLU B 1 179 ? -13.242 48.5 -6.762 1 60.97 179 GLU B CA 1
ATOM 3672 C C . GLU B 1 179 ? -11.977 48.375 -7.609 1 60.97 179 GLU B C 1
ATOM 3674 O O . GLU B 1 179 ? -11.367 47.312 -7.695 1 60.97 179 GLU B O 1
ATOM 3679 N N . PRO B 1 180 ? -11.844 49.344 -8.461 1 67.56 180 PRO B N 1
ATOM 3680 C CA . PRO B 1 180 ? -10.578 49.375 -9.188 1 67.56 180 PRO B CA 1
ATOM 3681 C C . PRO B 1 180 ? -9.367 49.125 -8.297 1 67.56 180 PRO B C 1
ATOM 3683 O O . PRO B 1 180 ? -9.203 49.781 -7.266 1 67.56 180 PRO B O 1
ATOM 3686 N N . HIS B 1 181 ? -8.914 47.969 -8.234 1 81.94 181 HIS B N 1
ATOM 3687 C CA . HIS B 1 181 ? -7.695 47.625 -7.508 1 81.94 181 HIS B CA 1
ATOM 3688 C C . HIS B 1 181 ? -6.68 46.938 -8.422 1 81.94 181 HIS B C 1
ATOM 3690 O O . HIS B 1 181 ? -7.043 46.406 -9.469 1 81.94 181 HIS B O 1
ATOM 3696 N N . GLN B 1 182 ? -5.398 47.312 -8.086 1 88.12 182 GLN B N 1
ATOM 3697 C CA . GLN B 1 182 ? -4.309 46.656 -8.812 1 88.12 182 GLN B CA 1
ATOM 3698 C C . GLN B 1 182 ? -3.381 45.938 -7.848 1 88.12 182 GLN B C 1
ATOM 3700 O O . GLN B 1 182 ? -2.924 46.5 -6.855 1 88.12 182 GLN B O 1
ATOM 3705 N N . LEU B 1 183 ? -3.246 44.688 -8.172 1 90.38 183 LEU B N 1
ATOM 3706 C CA . LEU B 1 183 ? -2.318 43.875 -7.391 1 90.38 183 LEU B CA 1
ATOM 3707 C C . LEU B 1 183 ? -0.935 43.844 -8.031 1 90.38 183 LEU B C 1
ATOM 3709 O O . LEU B 1 183 ? -0.813 43.781 -9.258 1 90.38 183 LEU B O 1
ATOM 3713 N N . SER B 1 184 ? -0.009 43.969 -7.176 1 90.56 184 SER B N 1
ATOM 3714 C CA . SER B 1 184 ? 1.353 43.875 -7.691 1 90.56 184 SER B CA 1
ATOM 3715 C C . SER B 1 184 ? 1.63 42.469 -8.266 1 90.56 184 SER B C 1
ATOM 3717 O O . SER B 1 184 ? 0.87 41.531 -8.023 1 90.56 184 SER B O 1
ATOM 3719 N N . ALA B 1 185 ? 2.781 42.406 -8.984 1 88.31 185 ALA B N 1
ATOM 3720 C CA . ALA B 1 185 ? 3.152 41.156 -9.625 1 88.31 185 ALA B CA 1
ATOM 3721 C C . ALA B 1 185 ? 3.393 40.062 -8.586 1 88.31 185 ALA B C 1
ATOM 3723 O O . ALA B 1 185 ? 3.031 38.906 -8.797 1 88.31 185 ALA B O 1
ATOM 3724 N N . ASP B 1 186 ? 3.92 40.406 -7.441 1 85.69 186 ASP B N 1
ATOM 3725 C 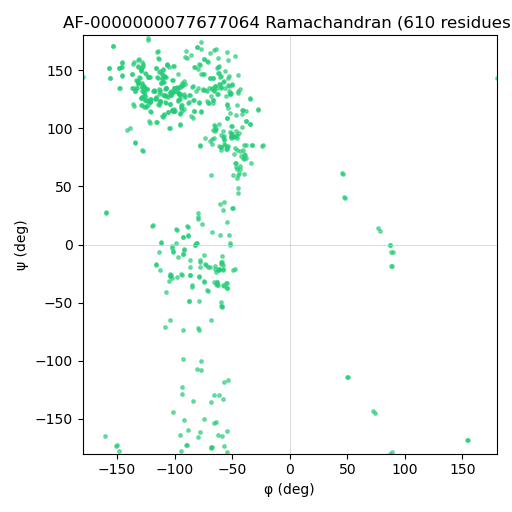CA . ASP B 1 186 ? 4.215 39.406 -6.414 1 85.69 186 ASP B CA 1
ATOM 3726 C C . ASP B 1 186 ? 3.037 39.25 -5.457 1 85.69 186 ASP B C 1
ATOM 3728 O O . ASP B 1 186 ? 3.102 38.438 -4.52 1 85.69 186 ASP B O 1
ATOM 3732 N N . GLY B 1 187 ? 2.043 40.062 -5.668 1 89.88 187 GLY B N 1
ATOM 3733 C CA . GLY B 1 187 ? 0.807 39.969 -4.91 1 89.88 187 GLY B CA 1
ATOM 3734 C C . GLY B 1 187 ? 0.904 40.531 -3.514 1 89.88 187 GLY B C 1
ATOM 3735 O O . GLY B 1 187 ? -0.019 40.406 -2.709 1 89.88 187 GLY B O 1
ATOM 3736 N N . ARG B 1 188 ? 1.935 41.281 -3.217 1 92.19 188 ARG B N 1
ATOM 3737 C CA . ARG B 1 188 ? 2.188 41.719 -1.848 1 92.19 188 ARG B CA 1
ATOM 3738 C C . ARG B 1 188 ? 1.752 43.156 -1.645 1 92.19 188 ARG B C 1
ATOM 3740 O O . ARG B 1 188 ? 1.749 43.656 -0.518 1 92.19 188 ARG B O 1
ATOM 3747 N N . SER B 1 189 ? 1.372 43.781 -2.715 1 92.5 189 SER B N 1
ATOM 3748 C CA . SER B 1 189 ? 0.907 45.156 -2.627 1 92.5 189 SER B CA 1
ATOM 3749 C C . SER B 1 189 ? -0.428 45.344 -3.342 1 92.5 189 SER B C 1
ATOM 3751 O O . SER B 1 189 ? -0.66 44.75 -4.395 1 92.5 189 SER B O 1
ATOM 3753 N N . LEU B 1 190 ? -1.223 46.156 -2.762 1 92.75 190 LEU B N 1
ATOM 3754 C CA . LEU B 1 190 ? -2.535 46.469 -3.32 1 92.75 190 LEU B CA 1
ATOM 3755 C C . LEU B 1 190 ? -2.709 47.969 -3.498 1 92.75 190 LEU B C 1
ATOM 3757 O O . LEU B 1 190 ? -2.652 48.719 -2.525 1 92.75 190 LEU B O 1
ATOM 3761 N N . ARG B 1 191 ? -2.881 48.281 -4.75 1 92.62 191 ARG B N 1
ATOM 3762 C CA . ARG B 1 191 ? -3.152 49.688 -5.055 1 92.62 191 ARG B CA 1
ATOM 3763 C C . ARG B 1 191 ? -4.652 49.938 -5.184 1 92.62 191 ARG B C 1
ATOM 3765 O O . ARG B 1 191 ? -5.344 49.219 -5.918 1 92.62 191 ARG B O 1
ATOM 3772 N N . LEU B 1 192 ? -5.09 51 -4.434 1 90.12 192 LEU B N 1
ATOM 3773 C CA . LEU B 1 192 ? -6.523 51.25 -4.387 1 90.12 192 LEU B CA 1
ATOM 3774 C C . LEU B 1 192 ? -6.816 52.719 -4.738 1 90.12 192 LEU B C 1
ATOM 3776 O O . LEU B 1 192 ? -6.051 53.625 -4.379 1 90.12 192 LEU B O 1
ATOM 3780 N N . ALA B 1 193 ? -7.859 52.812 -5.508 1 89.31 193 ALA B N 1
ATOM 3781 C CA . ALA B 1 193 ? -8.484 54.094 -5.738 1 89.31 193 ALA B CA 1
ATOM 3782 C C . ALA B 1 193 ? -9.906 54.156 -5.176 1 89.31 193 ALA B C 1
ATOM 3784 O O . ALA B 1 193 ? -10.836 53.625 -5.789 1 89.31 193 ALA B O 1
ATOM 3785 N N . LEU B 1 194 ? -10.031 54.875 -4.047 1 87.94 194 LEU B N 1
ATOM 3786 C CA . LEU B 1 194 ? -11.25 54.688 -3.275 1 87.94 194 LEU B CA 1
ATOM 3787 C C . LEU B 1 194 ? -12.102 55.969 -3.311 1 87.94 194 LEU B C 1
ATOM 3789 O O . LEU B 1 194 ? -11.594 57.062 -3.088 1 87.94 194 LEU B O 1
ATOM 3793 N N . PRO B 1 195 ? -13.375 55.719 -3.617 1 88.38 195 PRO B N 1
ATOM 3794 C CA . PRO B 1 195 ? -14.305 56.812 -3.408 1 88.38 195 PRO B CA 1
ATOM 3795 C C . PRO B 1 195 ? -14.633 57.062 -1.935 1 88.38 195 PRO B C 1
ATOM 3797 O O . PRO B 1 195 ? -14.414 56.156 -1.107 1 88.38 195 PRO B O 1
ATOM 3800 N N . PRO B 1 196 ? -15.109 58.219 -1.621 1 87.94 196 PRO B N 1
ATOM 3801 C CA . PRO B 1 196 ? -15.367 58.562 -0.221 1 87.94 196 PRO B CA 1
ATOM 3802 C C . PRO B 1 196 ? -16.344 57.594 0.455 1 87.94 196 PRO B C 1
ATOM 3804 O O . PRO B 1 196 ? -16.297 57.406 1.675 1 87.94 196 PRO B O 1
ATOM 3807 N N . SER B 1 197 ? -17.141 56.906 -0.257 1 86.75 197 SER B N 1
ATOM 3808 C CA . SER B 1 197 ? -18.141 56 0.313 1 86.75 197 SER B CA 1
ATOM 3809 C C . SER B 1 197 ? -17.5 54.781 0.974 1 86.75 197 SER B C 1
ATOM 3811 O O . SER B 1 197 ? -18.109 54.156 1.827 1 86.75 197 SER B O 1
ATOM 3813 N N . VAL B 1 198 ? -16.266 54.531 0.604 1 85.88 198 VAL B N 1
ATOM 3814 C CA . VAL B 1 198 ? -15.664 53.312 1.127 1 85.88 198 VAL B CA 1
ATOM 3815 C C . VAL B 1 198 ? -14.422 53.656 1.944 1 85.88 198 VAL B C 1
ATOM 3817 O O . VAL B 1 198 ? -13.594 52.781 2.211 1 85.88 198 VAL B O 1
ATOM 3820 N N . TRP B 1 199 ? -14.234 54.938 2.352 1 85.56 199 TRP B N 1
ATOM 3821 C CA . TRP B 1 199 ? -13.07 55.312 3.129 1 85.56 199 TRP B CA 1
ATOM 3822 C C . TRP B 1 199 ? -13.062 54.656 4.492 1 85.56 199 TRP B C 1
ATOM 3824 O O . TRP B 1 199 ? -12 54.469 5.105 1 85.56 199 TRP B O 1
ATOM 3834 N N . ASN B 1 200 ? -14.203 54.25 4.902 1 84.75 200 ASN B N 1
ATOM 3835 C CA . ASN B 1 200 ? -14.289 53.625 6.211 1 84.75 200 ASN B CA 1
ATOM 3836 C C . ASN B 1 200 ? -14.156 52.125 6.109 1 84.75 200 ASN B C 1
ATOM 3838 O O . ASN B 1 200 ? -14.25 51.406 7.113 1 84.75 200 ASN B O 1
ATOM 3842 N N . ALA B 1 201 ? -13.852 51.719 4.887 1 82.75 201 ALA B N 1
ATOM 3843 C CA . ALA B 1 201 ? -13.711 50.281 4.684 1 82.75 201 ALA B CA 1
ATOM 3844 C C . ALA B 1 201 ? -12.383 49.781 5.227 1 82.75 201 ALA B C 1
ATOM 3846 O O . ALA B 1 201 ? -11.406 50.531 5.289 1 82.75 201 ALA B O 1
ATOM 3847 N N . THR B 1 202 ? -12.414 48.562 5.719 1 87.19 202 THR B N 1
ATOM 3848 C CA . THR B 1 202 ? -11.211 47.906 6.188 1 87.19 202 THR B CA 1
ATOM 3849 C C . THR B 1 202 ? -10.727 46.875 5.172 1 87.19 202 THR B C 1
ATOM 3851 O O . THR B 1 202 ? -11.539 46.125 4.586 1 87.19 202 THR B O 1
ATOM 3854 N N . TYR B 1 203 ? -9.445 47 4.941 1 89.44 203 TYR B N 1
ATOM 3855 C CA . TYR B 1 203 ? -8.828 46.031 4.066 1 89.44 203 TYR B CA 1
ATOM 3856 C C . TYR B 1 203 ? -7.895 45.094 4.852 1 89.44 203 TYR B C 1
ATOM 3858 O O . TYR B 1 203 ? -7.207 45.562 5.77 1 89.44 203 TYR B O 1
ATOM 3866 N N . THR B 1 204 ? -7.941 43.844 4.477 1 91.44 204 THR B N 1
ATOM 3867 C CA . THR B 1 204 ? -7.164 42.875 5.227 1 91.44 204 THR B CA 1
ATOM 3868 C C . THR B 1 204 ? -6.293 42.031 4.289 1 91.44 204 THR B C 1
ATOM 3870 O O . THR B 1 204 ? -6.742 41.625 3.217 1 91.44 204 THR B O 1
ATOM 3873 N N . CYS B 1 205 ? -5.039 41.906 4.641 1 92.06 205 CYS B N 1
ATOM 3874 C CA . CYS B 1 205 ? -4.18 40.969 3.947 1 92.06 205 CYS B CA 1
ATOM 3875 C C . CYS B 1 205 ? -3.865 39.75 4.836 1 92.06 205 CYS B C 1
ATOM 3877 O O . CYS B 1 205 ? -3.805 39.875 6.062 1 92.06 205 CYS B O 1
ATOM 3879 N N . SER B 1 206 ? -3.775 38.594 4.18 1 91.81 206 SER B N 1
ATOM 3880 C CA . SER B 1 206 ? -3.471 37.375 4.906 1 91.81 206 SER B CA 1
ATOM 3881 C C . SER B 1 206 ? -2.279 36.656 4.293 1 91.81 206 SER B C 1
ATOM 3883 O O . SER B 1 206 ? -2.158 36.562 3.068 1 91.81 206 SER B O 1
ATOM 3885 N N . ILE B 1 207 ? -1.373 36.312 5.191 1 91.5 207 ILE B N 1
ATOM 3886 C CA . ILE B 1 207 ? -0.271 35.438 4.805 1 91.5 207 ILE B CA 1
ATOM 3887 C C . ILE B 1 207 ? -0.518 34.031 5.34 1 91.5 207 ILE B C 1
ATOM 3889 O O . ILE B 1 207 ? -0.857 33.844 6.512 1 91.5 207 ILE B O 1
ATOM 3893 N N . SER B 1 208 ? -0.359 33.031 4.355 1 92.62 208 SER B N 1
ATOM 3894 C CA . SER B 1 208 ? -0.748 31.703 4.816 1 92.62 208 SER B CA 1
ATOM 3895 C C . SER B 1 208 ? 0.12 30.625 4.184 1 92.62 208 SER B C 1
ATOM 3897 O O . SER B 1 208 ? 0.765 30.859 3.16 1 92.62 208 SER B O 1
ATOM 3899 N N . ASN B 1 209 ? 0.28 29.516 4.852 1 92.81 209 ASN B N 1
ATOM 3900 C CA . ASN B 1 209 ? 0.683 28.203 4.344 1 92.81 209 ASN B CA 1
ATOM 3901 C C . ASN B 1 209 ? -0.35 27.141 4.676 1 92.81 209 ASN B C 1
ATOM 3903 O O . ASN B 1 209 ? -1.396 27.438 5.258 1 92.81 209 ASN B O 1
ATOM 3907 N N . PRO B 1 210 ? -0.161 25.938 4.223 1 93.88 210 PRO B N 1
ATOM 3908 C CA . PRO B 1 210 ? -1.209 24.938 4.406 1 93.88 210 PRO B CA 1
ATOM 3909 C C . PRO B 1 210 ? -1.556 24.703 5.875 1 93.88 210 PRO B C 1
ATOM 3911 O O . PRO B 1 210 ? -2.619 24.156 6.18 1 93.88 210 PRO B O 1
ATOM 3914 N N . ALA B 1 211 ? -0.743 25.141 6.828 1 94.19 211 ALA B N 1
ATOM 3915 C CA . ALA B 1 211 ? -0.959 24.781 8.227 1 94.19 211 ALA B CA 1
ATOM 3916 C C . ALA B 1 211 ? -1.26 26.016 9.07 1 94.19 211 ALA B C 1
ATOM 3918 O O . ALA B 1 211 ? -1.757 25.906 10.195 1 94.19 211 ALA B O 1
ATOM 3919 N N . ASP B 1 212 ? -0.957 27.172 8.57 1 92.75 212 ASP B N 1
ATOM 3920 C CA . ASP B 1 212 ? -1.027 28.375 9.406 1 92.75 212 ASP B CA 1
ATOM 3921 C C . ASP B 1 212 ? -1.413 29.594 8.57 1 92.75 212 ASP B C 1
ATOM 3923 O O . ASP B 1 212 ? -1.147 29.641 7.371 1 92.75 212 ASP B O 1
ATOM 3927 N N . ARG B 1 213 ? -2.076 30.562 9.273 1 92.5 213 ARG B N 1
ATOM 3928 C CA . ARG B 1 213 ? -2.486 31.797 8.633 1 92.5 213 ARG B CA 1
ATOM 3929 C C . ARG B 1 213 ? -2.447 32.969 9.609 1 92.5 213 ARG B C 1
ATOM 3931 O O . ARG B 1 213 ? -2.846 32.812 10.773 1 92.5 213 ARG B O 1
ATOM 3938 N N . LYS B 1 214 ? -1.884 34.094 9.172 1 91.12 214 LYS B N 1
ATOM 3939 C CA . LYS B 1 214 ? -1.91 35.344 9.914 1 91.12 214 LYS B CA 1
ATOM 3940 C C . LYS B 1 214 ? -2.389 36.5 9.031 1 91.12 214 LYS B C 1
ATOM 3942 O O . LYS B 1 214 ? -2.258 36.438 7.809 1 91.12 214 LYS B O 1
ATOM 3947 N N . SER B 1 215 ? -3.008 37.438 9.695 1 91.56 215 SER B N 1
ATOM 3948 C CA . SER B 1 215 ? -3.574 38.5 8.898 1 91.56 215 SER B CA 1
ATOM 3949 C C . SER B 1 215 ? -3.299 39.875 9.531 1 91.56 215 SER B C 1
ATOM 3951 O O . SER B 1 215 ? -2.93 39.938 10.703 1 91.56 215 SER B O 1
ATOM 3953 N N . ALA B 1 216 ? -3.309 40.875 8.727 1 90.5 216 ALA B N 1
ATOM 3954 C CA . ALA B 1 216 ? -3.24 42.281 9.141 1 90.5 216 ALA B CA 1
ATOM 3955 C C . ALA B 1 216 ? -4.316 43.125 8.445 1 90.5 216 ALA B C 1
ATOM 3957 O O . ALA B 1 216 ? -4.602 42.906 7.262 1 90.5 216 ALA B O 1
ATOM 3958 N N . SER B 1 217 ? -4.867 44 9.219 1 89.94 217 SER B N 1
ATOM 3959 C CA . SER B 1 217 ? -5.926 44.844 8.656 1 89.94 217 SER B CA 1
ATOM 3960 C C . SER B 1 217 ? -5.484 46.281 8.57 1 89.94 217 SER B C 1
ATOM 3962 O O . SER B 1 217 ? -4.73 46.781 9.422 1 89.94 217 SER B O 1
ATOM 3964 N N . PHE B 1 218 ? -6.047 46.938 7.543 1 88.25 218 PHE B N 1
ATOM 3965 C CA . PHE B 1 218 ? -5.766 48.344 7.297 1 88.25 218 PHE B CA 1
ATOM 3966 C C . PHE B 1 218 ? -7.016 49.188 7.492 1 88.25 218 PHE B C 1
ATOM 3968 O O . PHE B 1 218 ? -8.055 48.906 6.871 1 88.25 218 PHE B O 1
ATOM 3975 N N . ASP B 1 219 ? -6.91 50.094 8.391 1 84.75 219 ASP B N 1
ATOM 3976 C CA . ASP B 1 219 ? -7.934 51.125 8.5 1 84.75 219 ASP B CA 1
ATOM 3977 C C . ASP B 1 219 ? -7.539 52.375 7.711 1 84.75 219 ASP B C 1
ATOM 3979 O O . ASP B 1 219 ? -6.582 53.062 8.078 1 84.75 219 ASP B O 1
ATOM 3983 N N . LEU B 1 220 ? -8.352 52.719 6.703 1 84.12 220 LEU B N 1
ATOM 3984 C CA . LEU B 1 220 ? -7.922 53.781 5.777 1 84.12 220 LEU B CA 1
ATOM 3985 C C . LEU B 1 220 ? -8.625 55.094 6.078 1 84.12 220 LEU B C 1
ATOM 3987 O O . LEU B 1 220 ? -8.344 56.125 5.441 1 84.12 220 LEU B O 1
ATOM 3991 N N . HIS B 1 221 ? -9.469 55.094 7.031 1 84.81 221 HIS B N 1
ATOM 3992 C CA . HIS B 1 221 ? -10.25 56.312 7.309 1 84.81 221 HIS B CA 1
ATOM 3993 C C . HIS B 1 221 ? -9.344 57.5 7.645 1 84.81 221 HIS B C 1
ATOM 3995 O O . HIS B 1 221 ? -9.453 58.562 7.031 1 84.81 221 HIS B O 1
ATOM 4001 N N . ALA B 1 222 ? -8.516 57.219 8.602 1 79.62 222 ALA B N 1
ATOM 4002 C CA . ALA B 1 222 ? -7.633 58.312 9.031 1 79.62 222 ALA B CA 1
ATOM 4003 C C . ALA B 1 222 ? -6.664 58.688 7.922 1 79.62 222 ALA B C 1
ATOM 4005 O O . ALA B 1 222 ? -6.355 59.875 7.754 1 79.62 222 ALA B O 1
ATOM 4006 N N . THR B 1 223 ? -6.312 57.75 7.184 1 82 223 THR B N 1
ATOM 4007 C CA . THR B 1 223 ? -5.348 58 6.117 1 82 223 THR B CA 1
ATOM 4008 C C . THR B 1 223 ? -5.984 58.812 4.992 1 82 223 THR B C 1
ATOM 4010 O O . THR B 1 223 ? -5.379 59.75 4.473 1 82 223 THR B O 1
ATOM 4013 N N . CYS B 1 224 ? -7.184 58.531 4.676 1 85.69 224 CYS B N 1
ATOM 4014 C CA . CYS B 1 224 ? -7.848 59.188 3.555 1 85.69 224 CYS B CA 1
ATOM 4015 C C . CYS B 1 224 ? -8.336 60.594 3.949 1 85.69 224 CYS B C 1
ATOM 4017 O O . CYS B 1 224 ? -8.516 61.469 3.092 1 85.69 224 CYS B O 1
ATOM 4019 N N . LEU B 1 225 ? -8.648 60.844 5.223 1 82.44 225 LEU B N 1
ATOM 4020 C CA . LEU B 1 225 ? -9.094 62.156 5.68 1 82.44 225 LEU B CA 1
ATOM 4021 C C . LEU B 1 225 ? -7.926 63.125 5.746 1 82.44 225 LEU B C 1
ATOM 4023 O O . LEU B 1 225 ? -8.125 64.312 5.82 1 82.44 225 LEU B O 1
ATOM 4027 N N . ARG B 1 226 ? -6.91 62.594 6.012 1 74.5 226 ARG B N 1
ATOM 4028 C CA . ARG B 1 226 ? -5.746 63.469 6.09 1 74.5 226 ARG B CA 1
ATOM 4029 C C . ARG B 1 226 ? -5.57 64.25 4.797 1 74.5 226 ARG B C 1
ATOM 4031 O O . ARG B 1 226 ? -5.594 63.688 3.705 1 74.5 226 ARG B O 1
ATOM 4038 N N . GLU B 1 227 ? -6.453 65.438 4.785 1 58.38 227 GLU B N 1
ATOM 4039 C CA . GLU B 1 227 ? -6.457 66.375 3.695 1 58.38 227 GLU B CA 1
ATOM 4040 C C . GLU B 1 227 ? -5.035 66.812 3.322 1 58.38 227 GLU B C 1
ATOM 4042 O O . GLU B 1 227 ? -4.156 66.875 4.184 1 58.38 227 GLU B O 1
ATOM 4047 N N . GLY B 1 228 ? -4.078 66.75 3.023 1 52.12 228 GLY B N 1
ATOM 4048 C CA . GLY B 1 228 ? -2.863 67.375 2.516 1 52.12 228 GLY B CA 1
ATOM 4049 C C . GLY B 1 228 ? -2.043 66.438 1.642 1 52.12 228 GLY B C 1
ATOM 4050 O O . GLY B 1 228 ? -2.318 65.25 1.572 1 52.12 228 GLY B O 1
ATOM 4051 N N . GLU B 1 229 ? -0.74 67 1.126 1 48.41 229 GLU B N 1
ATOM 4052 C CA . GLU B 1 229 ? 0.19 66.75 0.033 1 48.41 229 GLU B CA 1
ATOM 4053 C C . GLU B 1 229 ? 0.634 65.25 0.031 1 48.41 229 GLU B C 1
ATOM 4055 O O . GLU B 1 229 ? 0.225 64.5 -0.833 1 48.41 229 GLU B O 1
ATOM 4060 N N . GLY B 1 230 ? 2.139 65 0.279 1 48 230 GLY B N 1
ATOM 4061 C CA . GLY B 1 230 ? 3.174 64.188 -0.348 1 48 230 GLY B CA 1
ATOM 4062 C C . GLY B 1 230 ? 3.088 62.688 0.013 1 48 230 GLY B C 1
ATOM 4063 O O . GLY B 1 230 ? 2.309 62.312 0.887 1 48 230 GLY B O 1
ATOM 4064 N N . LEU B 1 231 ? 3.859 61.812 -0.718 1 53.28 231 LEU B N 1
ATOM 4065 C CA . LEU B 1 231 ? 4.285 60.438 -0.947 1 53.28 231 LEU B CA 1
ATOM 4066 C C . LEU B 1 231 ? 4.711 59.781 0.36 1 53.28 231 LEU B C 1
ATOM 4068 O O . LEU B 1 231 ? 5.902 59.688 0.654 1 53.28 231 LEU B O 1
ATOM 4072 N N . ARG B 1 232 ? 4.09 60.156 1.569 1 52.88 232 ARG B N 1
ATOM 4073 C CA . ARG B 1 232 ? 4.773 59.531 2.709 1 52.88 232 ARG B CA 1
ATOM 4074 C C . ARG B 1 232 ? 4.152 58.188 3.078 1 52.88 232 ARG B C 1
ATOM 4076 O O . ARG B 1 232 ? 2.939 58.031 2.947 1 52.88 232 ARG B O 1
ATOM 4083 N N . ALA B 1 233 ? 4.953 57.219 3.16 1 56.44 233 ALA B N 1
ATOM 4084 C CA . ALA B 1 233 ? 4.699 55.906 3.801 1 56.44 233 ALA B CA 1
ATOM 4085 C C . ALA B 1 233 ? 4.152 56.094 5.215 1 56.44 233 ALA B C 1
ATOM 4087 O O . ALA B 1 233 ? 4.75 56.812 6.023 1 56.44 233 ALA B O 1
ATOM 4088 N N . TRP B 1 234 ? 2.816 56.156 5.523 1 56.81 234 TRP B N 1
ATOM 4089 C CA . TRP B 1 234 ? 2.334 56.219 6.898 1 56.81 234 TRP B CA 1
ATOM 4090 C C . TRP B 1 234 ? 2.002 54.844 7.43 1 56.81 234 TRP B C 1
ATOM 4092 O O . TRP B 1 234 ? 1.581 53.969 6.672 1 56.81 234 TRP B O 1
ATOM 4102 N N . PRO B 1 235 ? 2.459 54.625 8.672 1 56.59 235 PRO B N 1
ATOM 4103 C CA . PRO B 1 235 ? 2.043 53.375 9.312 1 56.59 235 PRO B CA 1
ATOM 4104 C C . PRO B 1 235 ? 0.525 53.219 9.367 1 56.59 235 PRO B C 1
ATOM 4106 O O . PRO B 1 235 ? -0.177 54.125 9.844 1 56.59 235 PRO B O 1
ATOM 4109 N N . CYS B 1 236 ? -0.109 52.719 8.383 1 60.94 236 CYS B N 1
ATOM 4110 C CA . CYS B 1 236 ? -1.501 52.312 8.555 1 60.94 236 CYS B CA 1
ATOM 4111 C C . CYS B 1 236 ? -1.648 51.344 9.711 1 60.94 236 CYS B C 1
ATOM 4113 O O . CYS B 1 236 ? -0.742 50.562 9.984 1 60.94 236 CYS B O 1
ATOM 4115 N N . MET B 1 237 ? -2.441 51.75 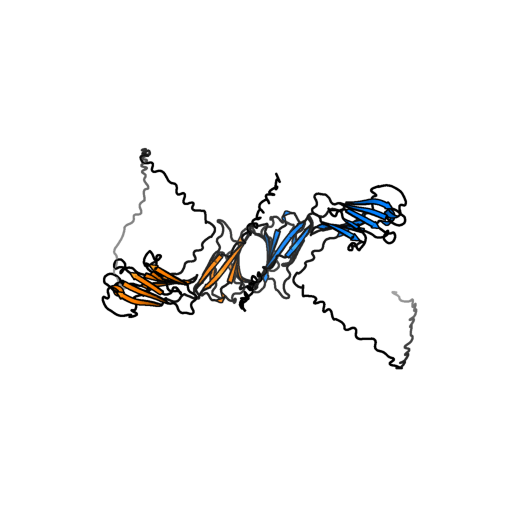10.641 1 62.09 237 MET B N 1
ATOM 4116 C CA . MET B 1 237 ? -2.695 50.844 11.75 1 62.09 237 MET B CA 1
ATOM 4117 C C . MET B 1 237 ? -3.115 49.469 11.25 1 62.09 237 MET B C 1
ATOM 4119 O O . MET B 1 237 ? -4.09 49.344 10.5 1 62.09 237 MET B O 1
ATOM 4123 N N . ALA B 1 238 ? -2.215 48.719 11.141 1 63.41 238 ALA B N 1
ATOM 4124 C CA . ALA B 1 238 ? -2.512 47.312 10.828 1 63.41 238 ALA B CA 1
ATOM 4125 C C . ALA B 1 238 ? -2.658 46.5 12.102 1 63.41 238 ALA B C 1
ATOM 4127 O O . ALA B 1 238 ? -1.846 46.594 13.023 1 63.41 238 ALA B O 1
ATOM 4128 N N . ALA B 1 239 ? -3.93 45.906 12.375 1 65.81 239 ALA B N 1
ATOM 4129 C CA . ALA B 1 239 ? -4.117 44.969 13.484 1 65.81 239 ALA B CA 1
ATOM 4130 C C . ALA B 1 239 ? -3.822 43.531 13.047 1 65.81 239 ALA B C 1
ATOM 4132 O O . ALA B 1 239 ? -4.375 43.062 12.055 1 65.81 239 ALA B O 1
ATOM 4133 N N . PRO B 1 240 ? -2.867 42.938 13.758 1 66.12 240 PRO B N 1
ATOM 4134 C CA . PRO B 1 240 ? -2.553 41.531 13.422 1 66.12 240 PRO B CA 1
ATOM 4135 C C . PRO B 1 240 ? -3.654 40.562 13.828 1 66.12 240 PRO B C 1
ATOM 4137 O O . PRO B 1 240 ? -4.277 40.75 14.883 1 66.12 240 PRO B O 1
ATOM 4140 N N . GLY B 1 241 ? -4.266 39.781 12.992 1 66.69 241 GLY B N 1
ATOM 4141 C CA . GLY B 1 241 ? -5.148 38.656 13.297 1 66.69 241 GLY B CA 1
ATOM 4142 C C . GLY B 1 241 ? -4.5 37.312 13.062 1 66.69 241 GLY B C 1
ATOM 4143 O O . GLY B 1 241 ? -3.688 37.156 12.148 1 66.69 241 GLY B O 1
ATOM 4144 N N . THR B 1 242 ? -4.508 36.438 14.055 1 62.91 242 THR B N 1
ATOM 4145 C CA . THR B 1 242 ? -3.959 35.094 13.93 1 62.91 242 THR B CA 1
ATOM 4146 C C . THR B 1 242 ? -5.074 34.062 13.695 1 62.91 242 THR B C 1
ATOM 4148 O O . THR B 1 242 ? -6.152 34.188 14.281 1 62.91 242 THR B O 1
ATOM 4151 N N . GLY B 1 243 ? -5.18 33.375 12.57 1 58.78 243 GLY B N 1
ATOM 4152 C CA . GLY B 1 243 ? -6.09 32.25 12.414 1 58.78 243 GLY B CA 1
ATOM 4153 C C . GLY B 1 243 ? -5.379 30.953 12.141 1 58.78 243 GLY B C 1
ATOM 4154 O O . GLY B 1 243 ? -4.266 30.938 11.609 1 58.78 243 GLY B O 1
ATOM 4155 N N . ILE B 1 244 ? -5.703 29.844 12.836 1 52.56 244 ILE B N 1
ATOM 4156 C CA . ILE B 1 244 ? -5.273 28.5 12.477 1 52.56 244 ILE B CA 1
ATOM 4157 C C . ILE B 1 244 ? -6.117 27.984 11.32 1 52.56 244 ILE B C 1
ATOM 4159 O O . ILE B 1 244 ? -7.348 28.047 11.359 1 52.56 244 ILE B O 1
ATOM 4163 N N . VAL B 1 245 ? -5.48 27.781 10.18 1 57.03 245 VAL B N 1
ATOM 4164 C CA . VAL B 1 245 ? -6.203 27.156 9.07 1 57.03 245 VAL B CA 1
ATOM 4165 C C . VAL B 1 245 ? -6.691 25.781 9.484 1 57.03 245 VAL B C 1
ATOM 4167 O O . VAL B 1 245 ? -5.883 24.891 9.766 1 57.03 245 VAL B O 1
ATOM 4170 N N . GLY B 1 246 ? -7.762 25.719 10.156 1 48.94 246 GLY B N 1
ATOM 4171 C CA . GLY B 1 246 ? -8.305 24.406 10.492 1 48.94 246 GLY B CA 1
ATOM 4172 C C . GLY B 1 246 ? -8.297 23.438 9.32 1 48.94 246 GLY B C 1
ATOM 4173 O O . GLY B 1 246 ? -8.477 23.844 8.172 1 48.94 246 GLY B O 1
ATOM 4174 N N . LEU B 1 247 ? -7.82 22.234 9.57 1 46.28 247 LEU B N 1
ATOM 4175 C CA . LEU B 1 247 ? -7.828 21.031 8.75 1 46.28 247 LEU B CA 1
ATOM 4176 C C . LEU B 1 247 ? -9.211 20.797 8.148 1 46.28 247 LEU B C 1
ATOM 4178 O O . LEU B 1 247 ? -10.133 20.375 8.852 1 46.28 247 LEU B O 1
ATOM 4182 N N . LEU B 1 248 ? -9.664 21.625 7.281 1 38.22 248 LEU B N 1
ATOM 4183 C CA . LEU B 1 248 ? -10.82 21.031 6.629 1 38.22 248 LEU B CA 1
ATOM 4184 C C . LEU B 1 248 ? -10.469 19.672 6.043 1 38.22 248 LEU B C 1
ATOM 4186 O O . LEU B 1 248 ? -9.609 19.562 5.168 1 38.22 248 LEU B O 1
ATOM 4190 N N . LEU B 1 249 ? -10.539 18.672 6.891 1 38.31 249 LEU B N 1
ATOM 4191 C CA . LEU B 1 249 ? -10.711 17.328 6.336 1 38.31 249 LEU B CA 1
ATOM 4192 C C . LEU B 1 249 ? -11.812 17.328 5.273 1 38.31 249 LEU B C 1
ATOM 4194 O O . LEU B 1 249 ? -13 17.391 5.602 1 38.31 249 LEU B O 1
ATOM 4198 N N . GLU B 1 250 ? -11.586 17.891 4.211 1 38.56 250 GLU B N 1
ATOM 4199 C CA . GLU B 1 250 ? -12.539 17.594 3.145 1 38.56 250 GLU B CA 1
ATOM 4200 C C . GLU B 1 250 ? -12.609 16.094 2.865 1 38.56 250 GLU B C 1
ATOM 4202 O O . GLU B 1 250 ? -11.602 15.469 2.533 1 38.56 250 GLU B O 1
ATOM 4207 N N . ASP B 1 251 ? -13.5 15.359 3.52 1 38.62 251 ASP B N 1
ATOM 4208 C CA . ASP B 1 251 ? -13.891 14.047 3.006 1 38.62 251 ASP B CA 1
ATOM 4209 C C . ASP B 1 251 ? -14.305 14.133 1.54 1 38.62 251 ASP B C 1
ATOM 4211 O O . ASP B 1 251 ? -15.242 14.867 1.197 1 38.62 251 ASP B O 1
ATOM 4215 N N . PRO B 1 252 ? -13.453 13.867 0.618 1 39.75 252 PRO B N 1
ATOM 4216 C CA . PRO B 1 252 ? -13.883 13.93 -0.781 1 39.75 252 PRO B CA 1
ATOM 4217 C C . PRO B 1 252 ? -15.203 13.195 -1.026 1 39.75 252 PRO B C 1
ATOM 4219 O O . PRO B 1 252 ? -15.672 13.133 -2.164 1 39.75 252 PRO B O 1
ATOM 4222 N N . GLY B 1 253 ? -15.57 12.281 -0.164 1 36.38 253 GLY B N 1
ATOM 4223 C CA . GLY B 1 253 ? -16.641 11.422 -0.629 1 36.38 253 GLY B CA 1
ATOM 4224 C C . GLY B 1 253 ? -17.906 12.18 -0.989 1 36.38 253 GLY B C 1
ATOM 4225 O O . GLY B 1 253 ? -18.734 11.688 -1.753 1 36.38 253 GLY B O 1
ATOM 4226 N N . GLN B 1 254 ? -18.344 12.969 -0.041 1 35.78 254 GLN B N 1
ATOM 4227 C CA . GLN B 1 254 ? -19.781 13.18 -0.22 1 35.78 254 GLN B CA 1
ATOM 4228 C C . GLN B 1 254 ? -20.047 14.219 -1.301 1 35.78 254 GLN B C 1
ATOM 4230 O O . GLN B 1 254 ? -20.219 15.406 -1 1 35.78 254 GLN B O 1
ATOM 4235 N N . SER B 1 255 ? -19.219 14.43 -2.283 1 33.56 255 SER B N 1
ATOM 4236 C CA . SER B 1 255 ? -19.734 15.367 -3.275 1 33.56 255 SER B CA 1
ATOM 4237 C C . SER B 1 255 ? -21.062 14.891 -3.846 1 33.56 255 SER B C 1
ATOM 4239 O O . SER B 1 255 ? -21.094 14.156 -4.836 1 33.56 255 SER B O 1
ATOM 4241 N N . ALA B 1 256 ? -21.953 14.258 -3.016 1 30.92 256 ALA B N 1
ATOM 4242 C CA . ALA B 1 256 ? -23.281 14.203 -3.629 1 30.92 256 ALA B CA 1
ATOM 4243 C C . ALA B 1 256 ? -23.672 15.562 -4.211 1 30.92 256 ALA B C 1
ATOM 4245 O O . ALA B 1 256 ? -23.391 16.609 -3.617 1 30.92 256 ALA B O 1
ATOM 4246 N N . GLY B 1 257 ? -23.75 15.625 -5.562 1 29.64 257 GLY B N 1
ATOM 4247 C CA . GLY B 1 257 ? -24.281 16.656 -6.43 1 29.64 257 GLY B CA 1
ATOM 4248 C C . GLY B 1 257 ? -25.484 17.391 -5.836 1 29.64 257 GLY B C 1
ATOM 4249 O O . GLY B 1 257 ? -26.531 16.781 -5.617 1 29.64 257 GLY B O 1
ATOM 4250 N N . ARG B 1 258 ? -25.188 18.203 -4.785 1 30.55 258 ARG B N 1
ATOM 4251 C CA . ARG B 1 258 ? -26.297 19.109 -4.477 1 30.55 258 ARG B CA 1
ATOM 4252 C C . ARG B 1 258 ? -26.875 19.719 -5.75 1 30.55 258 ARG B C 1
ATOM 4254 O O . ARG B 1 258 ? -26.234 20.531 -6.41 1 30.55 258 ARG B O 1
ATOM 4261 N N . ALA B 1 259 ? -27.406 18.734 -6.637 1 29.39 259 ALA B N 1
ATOM 4262 C CA . ALA B 1 259 ? -28.281 19.281 -7.676 1 29.39 259 ALA B CA 1
ATOM 4263 C C . ALA B 1 259 ? -29.188 20.359 -7.109 1 29.39 259 ALA B C 1
ATOM 4265 O O . ALA B 1 259 ? -29.953 20.125 -6.172 1 29.39 259 ALA B O 1
ATOM 4266 N N . MET B 1 260 ? -28.625 21.5 -7.012 1 26.56 260 MET B N 1
ATOM 4267 C CA . MET B 1 260 ? -29.5 22.641 -6.809 1 26.56 260 MET B CA 1
ATOM 4268 C C . MET B 1 260 ? -30.766 22.516 -7.645 1 26.56 260 MET B C 1
ATOM 4270 O O . MET B 1 260 ? -30.719 22.578 -8.875 1 26.56 260 MET B O 1
ATOM 4274 N N . VAL B 1 261 ? -31.516 21.359 -7.305 1 28.95 261 VAL B N 1
ATOM 4275 C CA . VAL B 1 261 ? -32.844 21.312 -7.887 1 28.95 261 VAL B CA 1
ATOM 4276 C C . VAL B 1 261 ? -33.5 22.688 -7.781 1 28.95 261 VAL B C 1
ATOM 4278 O O . VAL B 1 261 ? -33.75 23.172 -6.68 1 28.95 261 VAL B O 1
ATOM 4281 N N . THR B 1 262 ? -33.062 23.578 -8.648 1 27.86 262 THR B N 1
ATOM 4282 C CA . THR B 1 262 ? -33.812 24.781 -8.867 1 27.86 262 THR B CA 1
ATOM 4283 C C . THR B 1 262 ? -35.312 24.453 -9.016 1 27.86 262 THR B C 1
ATOM 4285 O O . THR B 1 262 ? -35.75 24 -10.078 1 27.86 262 THR B O 1
ATOM 4288 N N . ALA B 1 263 ? -35.75 23.547 -8.062 1 26.36 263 ALA B N 1
ATOM 4289 C CA . ALA B 1 263 ? -37.188 23.328 -8.164 1 26.36 263 ALA B CA 1
ATOM 4290 C C . ALA B 1 263 ? -37.938 24.656 -8.227 1 26.36 263 ALA B C 1
ATOM 4292 O O . ALA B 1 263 ? -37.75 25.531 -7.379 1 26.36 263 ALA B O 1
ATOM 4293 N N . SER B 1 264 ? -38.188 25.109 -9.43 1 25.52 264 SER B N 1
ATOM 4294 C CA . SER B 1 264 ? -39.188 26.109 -9.719 1 25.52 264 SER B CA 1
ATOM 4295 C C . SER B 1 264 ? -40.5 25.828 -8.977 1 25.52 264 SER B C 1
ATOM 4297 O O . SER B 1 264 ? -41.281 24.969 -9.391 1 25.52 264 SER B O 1
ATOM 4299 N N . SER B 1 265 ? -40.25 25.578 -7.668 1 24.66 265 SER B N 1
ATOM 4300 C CA . SER B 1 265 ? -41.5 25.312 -6.938 1 24.66 265 SER B CA 1
ATOM 4301 C C . SER B 1 265 ? -42.531 26.375 -7.215 1 24.66 265 SER B C 1
ATOM 4303 O O . SER B 1 265 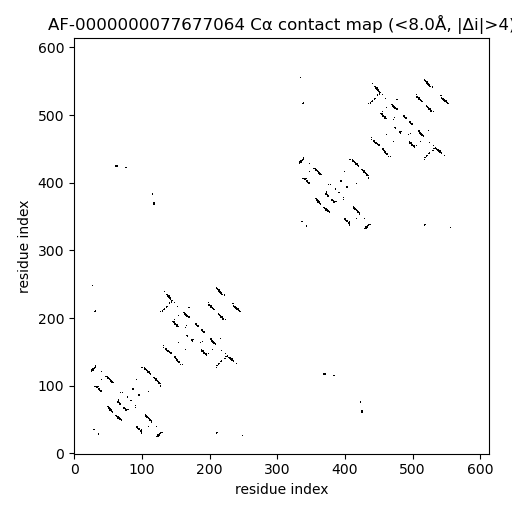? -42.281 27.562 -7.094 1 24.66 265 SER B O 1
ATOM 4305 N N . PRO B 1 266 ? -43.5 26.062 -8.094 1 25.16 266 PRO B N 1
ATOM 4306 C CA . PRO B 1 266 ? -44.656 26.922 -8.258 1 25.16 266 PRO B CA 1
ATOM 4307 C C . PRO B 1 266 ? -45.25 27.391 -6.922 1 25.16 266 PRO B C 1
ATOM 4309 O O . PRO B 1 266 ? -45 26.766 -5.891 1 25.16 266 PRO B O 1
ATOM 4312 N N . LEU B 1 267 ? -45.781 28.641 -6.906 1 22.42 267 LEU B N 1
ATOM 4313 C CA . LEU B 1 267 ? -46.312 29.562 -5.914 1 22.42 267 LEU B CA 1
ATOM 4314 C C . LEU B 1 267 ? -47.5 28.906 -5.168 1 22.42 267 LEU B C 1
ATOM 4316 O O . LEU B 1 267 ? -48.031 29.5 -4.238 1 22.42 267 LEU B O 1
ATOM 4320 N N . GLN B 1 268 ? -48.031 27.75 -5.605 1 22.14 268 GLN B N 1
ATOM 4321 C CA . GLN B 1 268 ? -49.438 27.891 -5.242 1 22.14 268 GLN B CA 1
ATOM 4322 C C . GLN B 1 268 ? -49.594 28.062 -3.736 1 22.14 268 GLN B C 1
ATOM 4324 O O . GLN B 1 268 ? -48.781 27.547 -2.953 1 22.14 268 GLN B O 1
ATOM 4329 N N . PRO B 1 269 ? -50.625 28.906 -3.361 1 22.19 269 PRO B N 1
ATOM 4330 C CA . PRO B 1 269 ? -50.969 29.641 -2.135 1 22.19 269 PRO B CA 1
ATOM 4331 C C . PRO B 1 269 ? -51.094 28.719 -0.918 1 22.19 269 PRO B C 1
ATOM 4333 O O . PRO B 1 269 ? -50.156 28.625 -0.124 1 22.19 269 PRO B O 1
ATOM 4336 N N . GLN B 1 270 ? -52.375 28.734 -0.378 1 17.98 270 GLN B N 1
ATOM 4337 C CA . GLN B 1 270 ? -53 29.203 0.845 1 17.98 270 GLN B CA 1
ATOM 4338 C C . GLN B 1 270 ? -53.062 28.094 1.891 1 17.98 270 GLN B C 1
ATOM 4340 O O . GLN B 1 270 ? -52.625 28.281 3.029 1 17.98 270 GLN B O 1
ATOM 4345 N N . ALA B 1 271 ? -54.219 27.484 1.97 1 19.36 271 ALA B N 1
ATOM 4346 C CA . ALA B 1 271 ? -55.188 27.578 3.057 1 19.36 271 ALA B CA 1
ATOM 4347 C C . ALA B 1 271 ? -55.062 26.391 4.008 1 19.36 271 ALA B C 1
ATOM 4349 O O . ALA B 1 271 ? -55.812 26.281 4.984 1 19.36 271 ALA B O 1
ATOM 4350 N N . LEU B 1 272 ? -54.062 25.422 3.748 1 17.98 272 LEU B N 1
ATOM 4351 C CA . LEU B 1 272 ? -54.656 24.203 4.266 1 17.98 272 LEU B CA 1
ATOM 4352 C C . LEU B 1 272 ? -54.938 24.312 5.766 1 17.98 272 LEU B C 1
ATOM 4354 O O . LEU B 1 272 ? -54 24.547 6.547 1 17.98 272 LEU B O 1
ATOM 4358 N N . ARG B 1 273 ? -56.156 24.5 6.148 1 18.81 273 ARG B N 1
ATOM 4359 C CA . ARG B 1 273 ? -56.969 24.672 7.352 1 18.81 273 ARG B CA 1
ATOM 4360 C C . ARG B 1 273 ? -56.812 23.484 8.289 1 18.81 273 ARG B C 1
ATOM 4362 O O . ARG B 1 273 ? -57.625 23.297 9.203 1 18.81 273 ARG B O 1
ATOM 4369 N N . HIS B 1 274 ? -55.594 22.812 8.273 1 17.75 274 HIS B N 1
ATOM 4370 C CA . HIS B 1 274 ? -55.812 21.562 9.008 1 17.75 274 HIS B CA 1
ATOM 4371 C C . HIS B 1 274 ? -56.531 21.828 10.336 1 17.75 274 HIS B C 1
ATOM 4373 O O . HIS B 1 274 ? -56.375 22.922 10.914 1 17.75 274 HIS B O 1
ATOM 4379 N N . LEU B 1 275 ? -57.062 20.641 10.789 1 17.12 275 LEU B N 1
ATOM 4380 C CA . LEU B 1 275 ? -58.031 19.938 11.648 1 17.12 275 LEU B CA 1
ATOM 4381 C C . LEU B 1 275 ? -57.594 20.016 13.109 1 17.12 275 LEU B C 1
ATOM 4383 O O . LEU B 1 275 ? -56.531 19.5 13.469 1 17.12 275 LEU B O 1
ATOM 4387 N N . ASP B 1 276 ? -58.062 21.047 13.828 1 19.09 276 ASP B N 1
ATOM 4388 C CA . ASP B 1 276 ? -57.969 21.453 15.227 1 19.09 276 ASP B CA 1
ATOM 4389 C C . ASP B 1 276 ? -58.375 20.328 16.156 1 19.09 276 ASP B C 1
ATOM 4391 O O . ASP B 1 276 ? -58.562 20.531 17.359 1 19.09 276 ASP B O 1
ATOM 4395 N N . GLY B 1 277 ? -58.75 19.047 15.602 1 16.81 277 GLY B N 1
ATOM 4396 C CA . GLY B 1 277 ? -59.688 18.516 16.562 1 16.81 277 GLY B CA 1
ATOM 4397 C C . GLY B 1 277 ? -59.156 18.484 17.984 1 16.81 277 GLY B C 1
ATOM 4398 O O . GLY B 1 277 ? -57.969 18.609 18.203 1 16.81 277 GLY B O 1
ATOM 4399 N N . THR B 1 278 ? -60.094 18.438 18.969 1 18.48 278 THR B N 1
ATOM 4400 C CA . THR B 1 278 ? -60.562 18.672 20.344 1 18.48 278 THR B CA 1
ATOM 4401 C C . THR B 1 278 ? -59.938 17.641 21.297 1 18.48 278 THR B C 1
ATOM 4403 O O . THR B 1 278 ? -60.219 17.656 22.5 1 18.48 278 THR B O 1
ATOM 4406 N N . VAL B 1 279 ? -59.219 16.547 20.75 1 17.62 279 VAL B N 1
ATOM 4407 C CA . VAL B 1 279 ? -59.656 15.469 21.625 1 17.62 279 VAL B CA 1
ATOM 4408 C C . VAL B 1 279 ? -59.312 15.812 23.078 1 17.62 279 VAL B C 1
ATOM 4410 O O . VAL B 1 279 ? -58.5 16.703 23.344 1 17.62 279 VAL B O 1
ATOM 4413 N N . ASP B 1 280 ? -58.688 14.758 23.781 1 16.75 280 ASP B N 1
ATOM 4414 C CA . ASP B 1 280 ? -59.188 14.008 24.922 1 16.75 280 ASP B CA 1
ATOM 4415 C C . ASP B 1 280 ? -58.812 14.695 26.25 1 16.75 280 ASP B C 1
ATOM 4417 O O . ASP B 1 280 ? -57.906 15.531 26.281 1 16.75 280 ASP B O 1
ATOM 4421 N N . ARG B 1 281 ? -58.875 13.781 27.344 1 17.09 281 ARG B N 1
ATOM 4422 C CA . ARG B 1 281 ? -59.469 13.438 28.641 1 17.09 281 ARG B CA 1
ATOM 4423 C C . ARG B 1 281 ? -58.562 13.898 29.781 1 17.09 281 ARG B C 1
ATOM 4425 O O . ARG B 1 281 ? -57.344 13.742 29.734 1 17.09 281 ARG B O 1
ATOM 4432 N N . ARG B 1 282 ? -59.188 14.289 30.875 1 17.61 282 ARG B N 1
ATOM 4433 C CA . ARG B 1 282 ? -59.281 14.93 32.188 1 17.61 282 ARG B CA 1
ATOM 4434 C C . ARG B 1 282 ? -58.438 14.188 33.219 1 17.61 282 ARG B C 1
ATOM 4436 O O . ARG B 1 282 ? -58.312 14.633 34.375 1 17.61 282 ARG B O 1
ATOM 4443 N N . LEU B 1 283 ? -57.969 12.859 33.094 1 16.94 283 LEU B N 1
ATOM 4444 C CA . LEU B 1 283 ? -58.188 12.234 34.375 1 16.94 283 LEU B CA 1
ATOM 4445 C C . LEU B 1 283 ? -57.219 12.82 35.406 1 16.94 283 LEU B C 1
ATOM 4447 O O . LEU B 1 283 ? -56.031 12.961 35.156 1 16.94 283 LEU B O 1
ATOM 4451 N N . GLN B 1 284 ? -57.75 13.406 36.531 1 16.28 284 GLN B N 1
ATOM 4452 C CA . GLN B 1 284 ? -57.531 14.102 37.781 1 16.28 284 GLN B CA 1
ATOM 4453 C C . GLN B 1 284 ? -56.688 13.242 38.75 1 16.28 284 GLN B C 1
ATOM 4455 O O . GLN B 1 284 ? -56.594 13.555 39.938 1 16.28 284 GLN B O 1
ATOM 4460 N N . LYS B 1 285 ? -56.094 12.117 38.469 1 18.3 285 LYS B N 1
ATOM 4461 C CA . LYS B 1 285 ? -56 11.281 39.656 1 18.3 285 LYS B CA 1
ATOM 4462 C C . LYS B 1 285 ? -55.281 12 40.781 1 18.3 285 LYS B C 1
ATOM 4464 O O . LYS B 1 285 ? -54.219 12.602 40.562 1 18.3 285 LYS B O 1
ATOM 4469 N N . GLU B 1 286 ? -55.781 11.984 42.125 1 17.73 286 GLU B N 1
ATOM 4470 C CA . GLU B 1 286 ? -55.906 12.445 43.5 1 17.73 286 GLU B CA 1
ATOM 4471 C C . GLU B 1 286 ? -54.625 12.203 44.281 1 17.73 286 GLU B C 1
ATOM 4473 O O . GLU B 1 286 ? -54.156 13.078 45.031 1 17.73 286 GLU B O 1
ATOM 4478 N N . ALA B 1 287 ? -54.125 10.914 44.562 1 18.19 287 ALA B N 1
ATOM 4479 C CA . ALA B 1 287 ? -54.156 10.492 45.938 1 18.19 287 ALA B CA 1
ATOM 4480 C C . ALA B 1 287 ? -53.031 11.117 46.75 1 18.19 287 ALA B C 1
ATOM 4482 O O . ALA B 1 287 ? -52.031 11.562 46.156 1 18.19 287 ALA B O 1
ATOM 4483 N N . LEU B 1 288 ? -52.719 10.461 48 1 17.64 288 LEU B N 1
ATOM 4484 C CA . LEU B 1 288 ? -52.75 10.531 49.438 1 17.64 288 LEU B CA 1
ATOM 4485 C C . LEU B 1 288 ? -51.375 10.594 50.031 1 17.64 288 LEU B C 1
ATOM 4487 O O . LEU B 1 288 ? -51.188 10.797 51.25 1 17.64 288 LEU B O 1
ATOM 4491 N N . ILE B 1 289 ? -50.219 10.445 49.25 1 18.84 289 ILE B N 1
ATOM 4492 C CA . ILE B 1 289 ? -49.312 9.727 50.156 1 18.84 289 ILE B CA 1
ATOM 4493 C C . ILE B 1 289 ? -48.938 10.617 51.344 1 18.84 289 ILE B C 1
ATOM 4495 O O . ILE B 1 289 ? -48.469 11.75 51.125 1 18.84 289 ILE B O 1
ATOM 4499 N N . THR B 1 290 ? -49.219 10.172 52.562 1 17.78 290 THR B N 1
ATOM 4500 C CA . THR B 1 290 ? -49.219 10.539 53.969 1 17.78 290 THR B CA 1
ATOM 4501 C C . THR B 1 290 ? -47.812 10.703 54.5 1 17.78 290 THR B C 1
ATOM 4503 O O . THR B 1 290 ? -47.062 9.727 54.594 1 17.78 290 THR B O 1
ATOM 4506 N N . THR B 1 291 ? -46.938 11.594 54 1 18.92 291 THR B N 1
ATOM 4507 C CA . THR B 1 291 ? -45.656 11.703 54.625 1 18.92 291 THR B CA 1
ATOM 4508 C C . THR B 1 291 ? -45.781 11.883 56.125 1 18.92 291 THR B C 1
ATOM 4510 O O . THR B 1 291 ? -46.438 12.82 56.594 1 18.92 291 THR B O 1
ATOM 4513 N N . VAL B 1 292 ? -45.562 10.828 56.938 1 18.23 292 VAL B N 1
ATOM 4514 C CA . VAL B 1 292 ? -45.688 10.656 58.375 1 18.23 292 VAL B CA 1
ATOM 4515 C C . VAL B 1 292 ? -44.875 11.734 59.094 1 18.23 292 VAL B C 1
ATOM 4517 O O . VAL B 1 292 ? -43.969 12.336 58.5 1 18.23 292 VAL B O 1
ATOM 4520 N N . TYR B 1 293 ? -44.5 11.5 60.531 1 17 293 TYR B N 1
ATOM 4521 C CA . TYR B 1 293 ? -44.75 12.023 61.875 1 17 293 TYR B CA 1
ATOM 4522 C C . TYR B 1 293 ? -43.5 12.664 62.469 1 17 293 TYR B C 1
ATOM 4524 O O . TYR B 1 293 ? -43.562 13.492 63.375 1 17 293 TYR B O 1
ATOM 4532 N N . ASP B 1 294 ? -42.125 12.391 62.062 1 20.53 294 ASP B N 1
ATOM 4533 C CA . ASP B 1 294 ? -41.438 12.211 63.344 1 20.53 294 ASP B CA 1
ATOM 4534 C C . ASP B 1 294 ? -41.312 13.531 64.125 1 20.53 294 ASP B C 1
ATOM 4536 O O . ASP B 1 294 ? -40.969 14.562 63.5 1 20.53 294 ASP B O 1
ATOM 4540 N N . GLN B 1 295 ? -41.625 13.492 65.5 1 17.58 295 GLN B N 1
ATOM 4541 C CA . GLN B 1 295 ? -42.031 14.359 66.562 1 17.58 295 GLN B CA 1
ATOM 4542 C C . GLN B 1 295 ? -40.812 15.148 67.125 1 17.58 295 GLN B C 1
ATOM 4544 O O . GLN B 1 295 ? -40.906 16.375 67.25 1 17.58 295 GLN B O 1
ATOM 4549 N N . ILE B 1 296 ? -39.812 14.594 67.875 1 21.23 296 ILE B N 1
ATOM 4550 C CA . ILE B 1 296 ? -39.875 14.953 69.312 1 21.23 296 ILE B CA 1
ATOM 4551 C C . ILE B 1 296 ? -39.031 16.219 69.562 1 21.23 296 ILE B C 1
ATOM 4553 O O . ILE B 1 296 ? -37.938 16.359 69.062 1 21.23 296 ILE B O 1
ATOM 4557 N N . ARG B 1 297 ? -39.469 17.188 70.438 1 19.53 297 ARG B N 1
ATOM 4558 C CA . ARG B 1 297 ? -39.281 18.562 70.875 1 19.53 297 ARG B CA 1
ATOM 4559 C C . ARG B 1 297 ? -38.062 18.688 71.812 1 19.53 297 ARG B C 1
ATOM 4561 O O . ARG B 1 297 ? -37.312 19.656 71.688 1 19.53 297 ARG B O 1
ATOM 4568 N N . PRO B 1 298 ? -37.812 17.844 72.938 1 21.16 298 PRO B N 1
ATOM 4569 C CA . PRO B 1 298 ? -37.906 18.719 74.125 1 21.16 298 PRO B CA 1
ATOM 4570 C C . PRO B 1 298 ? -36.656 19.578 74.312 1 21.16 298 PRO B C 1
ATOM 4572 O O . PRO B 1 298 ? -36.719 20.812 74.25 1 21.16 298 PRO B O 1
ATOM 4575 N N . THR B 1 299 ? -35.812 19.172 75.438 1 21.09 299 THR B N 1
ATOM 4576 C CA . THR B 1 299 ? -35.812 19.812 76.75 1 21.09 299 THR B CA 1
ATOM 4577 C C . THR B 1 299 ? -34.625 20.734 76.875 1 21.09 299 THR B C 1
ATOM 4579 O O . THR B 1 299 ? -33.625 20.609 76.125 1 21.09 299 THR B O 1
ATOM 4582 N N . PRO B 1 300 ? -34.031 20.766 78.25 1 22.94 300 PRO B N 1
ATOM 4583 C CA . PRO B 1 300 ? -33.812 21.875 79.188 1 22.94 300 PRO B CA 1
ATOM 4584 C C . PRO B 1 300 ? -32.375 22.438 79.062 1 22.94 300 PRO B C 1
ATOM 4586 O O . PRO B 1 300 ? -31.516 21.797 78.438 1 22.94 300 PRO B O 1
ATOM 4589 N N . ALA B 1 301 ? -31.938 23.281 80.188 1 22.08 301 ALA B N 1
ATOM 4590 C CA . ALA B 1 301 ? -31.422 24.531 80.75 1 22.08 301 ALA B CA 1
ATOM 4591 C C . ALA B 1 301 ? -29.984 24.375 81.188 1 22.08 301 ALA B C 1
ATOM 4593 O O . ALA B 1 301 ? -29.203 25.344 81.125 1 22.08 301 ALA B O 1
ATOM 4594 N N . ASN B 1 302 ? -29.562 23.266 81.812 1 18 302 ASN B N 1
ATOM 4595 C CA . ASN B 1 302 ? -28.938 23.516 83.125 1 18 302 ASN B CA 1
ATOM 4596 C C . ASN B 1 302 ? -27.547 24.094 83 1 18 302 ASN B C 1
ATOM 4598 O O . ASN B 1 302 ? -26.906 23.938 81.938 1 18 302 ASN B O 1
ATOM 4602 N N . ALA B 1 303 ? -26.672 23.703 84.125 1 19.44 303 ALA B N 1
ATOM 4603 C CA . ALA B 1 303 ? -25.938 24.281 85.25 1 19.44 303 ALA B CA 1
ATOM 4604 C C . ALA B 1 303 ? -24.516 24.656 84.812 1 19.44 303 ALA B C 1
ATOM 4606 O O . ALA B 1 303 ? -23.938 24.031 83.938 1 19.44 303 ALA B O 1
ATOM 4607 N N . ALA B 1 304 ? -23.812 25.547 85.812 1 22.97 304 ALA B N 1
ATOM 4608 C CA . ALA B 1 304 ? -22.906 26.531 86.375 1 22.97 304 ALA B CA 1
ATOM 4609 C C . ALA B 1 304 ? -21.516 25.938 86.562 1 22.97 304 ALA B C 1
ATOM 4611 O O . ALA B 1 304 ? -20.516 26.609 86.25 1 22.97 304 ALA B O 1
ATOM 4612 N N . GLU B 1 305 ? -21.484 25.062 87.625 1 19.56 305 GLU B N 1
ATOM 4613 C CA . GLU B 1 305 ? -20.656 25.062 88.812 1 19.56 305 GLU B CA 1
ATOM 4614 C C . GLU B 1 305 ? -19.172 24.875 88.438 1 19.56 305 GLU B C 1
ATOM 4616 O O . GLU B 1 305 ? -18.844 24.25 87.438 1 19.56 305 GLU B O 1
ATOM 4621 N N . VAL B 1 306 ? -18.578 24.234 89.625 1 22.48 306 VAL B N 1
ATOM 4622 C CA . VAL B 1 306 ? -17.609 24.484 90.688 1 22.48 306 VAL B CA 1
ATOM 4623 C C . VAL B 1 306 ? -16.188 24.25 90.188 1 22.48 306 VAL B C 1
ATOM 4625 O O . VAL B 1 306 ? -15.32 25.125 90.312 1 22.48 306 VAL B O 1
ATOM 4628 N N . THR B 1 307 ? -15.672 23.141 90.688 1 22.08 307 THR B N 1
ATOM 4629 C CA . THR B 1 307 ? -14.508 22.719 91.5 1 22.08 307 THR B CA 1
ATOM 4630 C C . THR B 1 307 ? -13.328 22.422 90.562 1 22.08 307 THR B C 1
ATOM 4632 O O . THR B 1 307 ? -13.508 21.859 89.438 1 22.08 307 THR B O 1
#

Radius of gyration: 45.39 Å; Cα contacts (8 Å, |Δi|>4): 1119; chains: 2; bounding box: 127×152×154 Å

=== Feature glossary ===
A reading guide for the features in this record.

Start from the sequence.

  · This is the polypeptide sequence — one letter per residue, N-terminus first. Length ranges from a few dozen residues for small domains to over a thousand for large multi-domain proteins.

Fold it, and you get atomic coordinates and the backbone conformation that goes with them.

  · Structure coordinates are given as an mmCIF _atom_site loop: one row per atom with element, residue name, chain id, sequence number, and x/y/z position in Å. Only the four main-chain atoms per residue are included here; side chains are omitted to keep the record compact.

  · Backbone dihedral angles. Every residue except chain termini has a φ (preceding-C → N → Cα → C) and a ψ (N → Cα → C → next-N). They are reported in degrees following the IUPAC sign convention. Secondary structure is essentially a statement about which (φ, ψ) basin each residue occupies.

  · The SS8 string is DSSP's per-residue secondary-structure call. α-helix (H) means an i→i+4 H-bond ladder; β-strand (E) means the residue participates in a β-sheet; 3₁₀ (G) and π (I) are tighter and wider helices; T/S are turns/bends; '-' is loop.

  · SS3 is a coarse helix/strand/coil call (letters a/b/c) made by the P-SEA algorithm from inter-Cα distances and dihedrals. It is less detailed than DSSP but needs only Cα positions.

Summarize the fold with a handful of shape descriptors and a per-residue structural alphabet.

  · Radius of gyration (Rg) is the root-mean-square distance of Cα atoms from their centroid — a single number for overall size and compactness. A globular domain of N residues has Rg ≈ 2.2·N^0.38 Å; an extended or disordered chain has a much larger Rg. The Cα contact count is the number of residue pairs whose Cα atoms are within 8 Å and are more than four positions apart in sequence — a standard proxy for tertiary packing density. The bounding box is the smallest axis-aligned box enclosing all Cα atoms.

  · The Foldseek 3Di string encodes local tertiary geometry as a 20-letter alphabet — one character per residue — derived from the relative positions of nearby Cα atoms. Unlike the amino-acid sequence, 3Di is a direct function of the 3D structure, so two proteins with the same fold have similar 3Di strings even at low sequence identity.

  · Solvent-accessible surface area (SASA) is the area in Å² traced out by the centre of a 1.4 Å probe sphere (a water molecule) rolled over the protein's van der Waals surface (Shrake–Rupley / Lee–Richards construction). Buried residues have near-zero SASA; fully exposed residues can exceed 200 Å². The total SASA scales roughly with the number of surface residues.

Ask how reliable the model is.

  · pLDDT (predicted Local Distance Difference Test) is AlphaFold's per-residue confidence score, ranging from 0 to 100. Values above 90 indicate high confidence (typically well-packed cores); 70–90 is confident; 50–70 low confidence; below 50 usually means the region is disordered or the prediction is unreliable there. AlphaFold stores pLDDT in the mmCIF B-factor column.

  · B-factor (Debye–Waller factor) reflects atomic displacement in the crystal lattice. It is an experimental observable (units Å²), not a prediction; low values mean the atom is pinned down, high values mean it moves or is heterogeneous across the crystal.

  · Predicted Aligned Error (PAE) is an AlphaFold confidence matrix: entry (i, j) is the expected error in the position of residue j, in ångströms, when the prediction is superimposed on the true structure at residue i. Low PAE within a block of residues means that block is internally rigid and well-predicted; high PAE between two blocks means their relative placement is uncertain even if each block individually is confident.

Place it in context: what it resembles, what it is annotated as, and how it looks.

  · Nearest PDB neighbors are the top structural matches found by Foldseek when searching this structure against the entire Protein Data Bank. Each hit reports a TM-score (0 to 1; >0.5 almost always implies the same fold) and an E-value. These are *structural* homologs — they may share no detectable sequence similarity.

  · Functional annotations link the protein to curated databases. InterPro entries identify conserved domains and families by matching the sequence against member-database signatures (Pfam, PROSITE, CDD, …). Gene Ontology (GO) terms describe molecular function, biological process, and cellular component in a controlled vocabulary. CATH places the structure in a hierarchical fold classification (Class/Architecture/Topology/Homologous-superfamily). The organism is the source species.

  · Three diagnostic plots accompany the record. The Cα contact map visualizes the tertiary structure as a 2D adjacency matrix (8 Å cutoff, sequence-local contacts suppressed). The Ramachandran plot shows the distribution of backbone (φ, ψ) torsions, with points in the α and β basins reflecting secondary structure content. The PAE plot shows AlphaFold's inter-residue confidence as a color matrix.

  · Six rendered views show the 3D structure from the faces of a cube — i.e. along ±x, ±y, ±z. Rendering representation is drawn randomly per protein from cartoon (secondary-structure ribbons), sticks (backbone bonds), or molecular surface; coloring is either N→C rainbow (blue at the N-terminus through red at the C-terminus) or one color per chain.